Protein AF-A0A1B3WSW3-F1 (afdb_monomer_lite)

Radius of gyration: 27.64 Å; chains: 1; bounding box: 78×80×72 Å

Structure (mmCIF, N/CA/C/O backbone):
data_AF-A0A1B3WSW3-F1
#
_entry.id   AF-A0A1B3WSW3-F1
#
loop_
_atom_site.group_PDB
_atom_site.id
_atom_site.type_symbol
_atom_site.label_atom_id
_atom_site.label_alt_id
_atom_site.label_comp_id
_atom_site.label_asym_id
_atom_site.label_entity_id
_atom_site.label_seq_id
_atom_site.pdbx_PDB_ins_code
_atom_site.Cartn_x
_atom_site.Cartn_y
_atom_site.Cartn_z
_atom_site.occupancy
_atom_site.B_iso_or_equiv
_atom_site.auth_seq_id
_atom_site.auth_comp_id
_atom_site.auth_asym_id
_atom_site.auth_atom_id
_atom_site.pdbx_PDB_model_num
ATOM 1 N N . MET A 1 1 ? -50.312 5.378 -23.381 1.00 35.12 1 MET A N 1
ATOM 2 C CA . MET A 1 1 ? -50.375 4.690 -24.696 1.00 35.12 1 MET A CA 1
ATOM 3 C C . MET A 1 1 ? -49.020 4.931 -25.353 1.00 35.12 1 MET A C 1
ATOM 5 O O . MET A 1 1 ? -48.664 6.087 -25.451 1.00 35.12 1 MET A O 1
ATOM 9 N N . ASN A 1 2 ? -48.136 3.993 -25.688 1.00 34.94 2 ASN A N 1
ATOM 10 C CA . ASN A 1 2 ? -48.213 2.561 -25.949 1.00 34.94 2 ASN A CA 1
ATOM 11 C C . ASN A 1 2 ? -47.003 1.848 -25.320 1.00 34.94 2 ASN A C 1
ATOM 13 O O . ASN A 1 2 ? -45.869 2.291 -25.471 1.00 34.94 2 ASN A O 1
ATOM 17 N N . LYS A 1 3 ? -47.275 0.720 -24.655 1.00 32.81 3 LYS A N 1
ATOM 18 C CA . LYS A 1 3 ? -46.302 -0.295 -24.232 1.00 32.81 3 LYS A CA 1
ATOM 19 C C . LYS A 1 3 ? -45.750 -1.012 -25.469 1.00 32.81 3 LYS A C 1
ATOM 21 O O . LYS A 1 3 ? -46.543 -1.450 -26.300 1.00 32.81 3 LYS A O 1
ATOM 26 N N . LYS A 1 4 ? -44.436 -1.235 -25.537 1.00 41.03 4 LYS A N 1
ATOM 27 C CA . LYS A 1 4 ? -43.848 -2.296 -26.369 1.00 41.03 4 LYS A CA 1
ATOM 28 C C . LYS A 1 4 ? -43.248 -3.368 -25.460 1.00 41.03 4 LYS A C 1
ATOM 30 O O . LYS A 1 4 ? -42.347 -3.091 -24.677 1.00 41.03 4 LYS A O 1
ATOM 35 N N . ARG A 1 5 ? -43.844 -4.562 -25.552 1.00 32.56 5 ARG A N 1
ATOM 36 C CA . ARG A 1 5 ? -43.349 -5.848 -25.045 1.00 32.56 5 ARG A CA 1
ATOM 37 C C . ARG A 1 5 ? -42.038 -6.195 -25.748 1.00 32.56 5 ARG A C 1
ATOM 39 O O . ARG A 1 5 ? -41.940 -5.996 -26.956 1.00 32.56 5 ARG A O 1
ATOM 46 N N . ILE A 1 6 ? -41.101 -6.765 -25.000 1.00 35.66 6 ILE A N 1
ATOM 47 C CA . ILE A 1 6 ? -40.030 -7.603 -25.537 1.00 35.66 6 ILE A CA 1
ATOM 48 C C . ILE A 1 6 ? -40.290 -9.006 -25.003 1.00 35.66 6 ILE A C 1
ATOM 50 O O . ILE A 1 6 ? -40.537 -9.189 -23.809 1.00 35.66 6 ILE A O 1
ATOM 54 N N . ASP A 1 7 ? -40.335 -9.946 -25.938 1.00 33.56 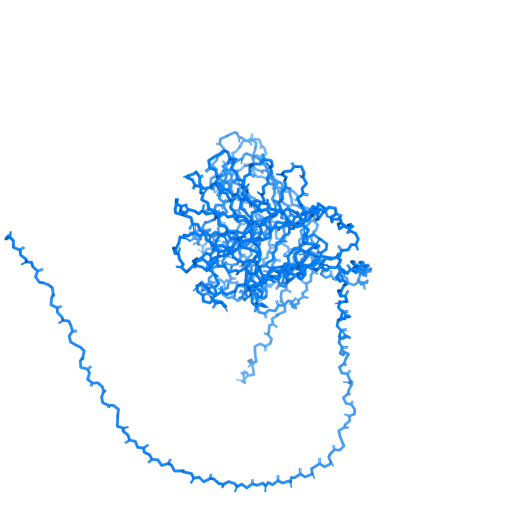7 ASP A N 1
ATOM 55 C CA . ASP A 1 7 ? -40.728 -11.325 -25.733 1.00 33.56 7 ASP A CA 1
ATOM 56 C C . ASP A 1 7 ? -39.605 -12.169 -25.123 1.00 33.56 7 ASP A C 1
ATOM 58 O O . ASP A 1 7 ? -38.412 -11.991 -25.364 1.00 33.56 7 ASP A O 1
ATOM 62 N N . SER A 1 8 ? -40.073 -13.115 -24.324 1.00 30.27 8 SER A N 1
ATOM 63 C CA . SER A 1 8 ? -39.397 -14.232 -23.686 1.00 30.27 8 SER A CA 1
ATOM 64 C C . SER A 1 8 ? -38.712 -15.174 -24.682 1.00 30.27 8 SER A C 1
ATOM 66 O O . SER A 1 8 ? -39.370 -15.721 -25.568 1.00 30.27 8 SER A O 1
ATOM 68 N N . PHE A 1 9 ? -37.427 -15.457 -24.459 1.00 33.25 9 PHE A N 1
ATOM 69 C CA . PHE A 1 9 ? -36.735 -16.609 -25.037 1.00 33.25 9 PHE A CA 1
ATOM 70 C C . PHE A 1 9 ? -36.947 -17.843 -24.154 1.00 33.25 9 PHE A C 1
ATOM 72 O O . PHE A 1 9 ? -36.561 -17.866 -22.986 1.00 33.25 9 PHE A O 1
ATOM 79 N N . GLY A 1 10 ? -37.583 -18.865 -24.725 1.00 28.14 10 GLY A N 1
ATOM 80 C CA . GLY A 1 10 ? -37.726 -20.183 -24.122 1.00 28.14 10 GLY A CA 1
ATOM 81 C C . GLY A 1 10 ? -36.483 -21.037 -24.361 1.00 28.14 10 GLY A C 1
ATOM 82 O O . GLY A 1 10 ? -36.077 -21.235 -25.503 1.00 28.14 10 GLY A O 1
ATOM 83 N N . PHE A 1 11 ? -35.920 -21.585 -23.285 1.00 30.69 11 PHE A N 1
ATOM 84 C CA . PHE A 1 11 ? -34.967 -22.687 -23.348 1.00 30.69 11 PHE A CA 1
ATOM 85 C C . PHE A 1 11 ? -35.687 -23.998 -23.012 1.00 30.69 11 PHE A C 1
ATOM 87 O O . PHE A 1 11 ? -36.081 -24.255 -21.876 1.00 30.69 11 PHE A O 1
ATOM 94 N N . SER A 1 12 ? -35.850 -24.832 -24.038 1.00 33.81 12 SER A N 1
ATOM 95 C CA . SER A 1 12 ? -35.965 -26.289 -23.936 1.00 33.81 12 SER A CA 1
ATOM 96 C C . SER A 1 12 ? -34.756 -26.823 -23.152 1.00 33.81 12 SER A C 1
ATOM 98 O O . SER A 1 12 ? -33.626 -26.469 -23.460 1.00 33.81 12 SER A O 1
ATOM 100 N N . GLY A 1 13 ? -34.898 -27.624 -22.100 1.00 28.50 13 GLY A N 1
ATOM 101 C CA . GLY A 1 13 ? -35.490 -28.956 -22.153 1.00 28.50 13 GLY A CA 1
ATOM 102 C C . GLY A 1 13 ? -34.393 -30.028 -22.208 1.00 28.50 13 GLY A C 1
ATOM 103 O O . GLY A 1 13 ? -34.372 -30.817 -23.145 1.00 28.50 13 GLY A O 1
ATOM 104 N N . PHE A 1 14 ? -33.488 -30.068 -21.222 1.00 32.38 14 PHE A N 1
ATOM 105 C CA . PHE A 1 14 ? -32.538 -31.174 -21.049 1.00 32.38 14 PHE A CA 1
ATOM 106 C C . PHE A 1 14 ? -33.023 -32.107 -19.934 1.00 32.38 14 PHE A C 1
ATOM 108 O O . PHE A 1 14 ? -33.036 -31.762 -18.756 1.00 32.38 14 PHE A O 1
ATOM 115 N N . ARG A 1 15 ? -33.460 -33.306 -20.334 1.00 31.72 15 ARG A N 1
ATOM 116 C CA . ARG A 1 15 ? -33.761 -34.436 -19.448 1.00 31.72 15 ARG A CA 1
ATOM 117 C C . ARG A 1 15 ? -32.477 -35.238 -19.233 1.00 31.72 15 ARG A C 1
ATOM 119 O O . ARG A 1 15 ? -32.046 -35.914 -20.162 1.00 31.72 15 ARG A O 1
ATOM 126 N N . PHE A 1 16 ? -31.923 -35.244 -18.022 1.00 31.33 16 PHE A N 1
ATOM 127 C CA . PHE A 1 16 ? -30.967 -36.277 -17.614 1.00 31.33 16 PHE A CA 1
ATOM 128 C C . PHE A 1 16 ? -31.708 -37.417 -16.911 1.00 31.33 16 PHE A C 1
ATOM 130 O O . PHE A 1 16 ? -32.443 -37.217 -15.943 1.00 31.33 16 PHE A O 1
ATOM 137 N N . ARG A 1 17 ? -31.568 -38.620 -17.476 1.00 37.75 17 ARG A N 1
ATOM 138 C CA . ARG A 1 17 ? -32.105 -39.872 -16.940 1.00 37.75 17 ARG A CA 1
ATOM 139 C C . ARG A 1 17 ? -31.268 -40.331 -15.746 1.00 37.75 17 ARG A C 1
ATOM 141 O O . ARG A 1 17 ? -30.045 -40.326 -15.806 1.00 37.75 17 ARG A O 1
ATOM 148 N N . ARG A 1 18 ? -31.972 -40.795 -14.711 1.00 35.09 18 ARG A N 1
ATOM 149 C CA . ARG A 1 18 ? -31.457 -41.628 -13.619 1.00 35.09 18 ARG A CA 1
ATOM 150 C C . ARG A 1 18 ? -30.912 -42.954 -14.159 1.00 35.09 18 ARG A C 1
ATOM 152 O O . ARG A 1 18 ? -31.576 -43.582 -14.983 1.00 35.09 18 ARG A O 1
ATOM 159 N N . ALA A 1 19 ? -29.787 -43.403 -13.613 1.00 35.03 19 ALA A N 1
ATOM 160 C CA . ALA A 1 19 ? -29.429 -44.813 -13.510 1.00 35.03 19 ALA A CA 1
ATOM 161 C C . ALA A 1 19 ? -28.594 -45.009 -12.231 1.00 35.03 19 ALA A C 1
ATOM 163 O O . ALA A 1 19 ? -27.489 -44.490 -12.115 1.00 35.03 19 ALA A O 1
ATOM 164 N N . GLU A 1 20 ? -29.190 -45.698 -11.261 1.00 41.31 20 GLU A N 1
ATOM 165 C CA . GLU A 1 20 ? -28.562 -46.284 -10.071 1.00 41.31 20 GLU A CA 1
ATOM 166 C C . GLU A 1 20 ? -27.790 -47.545 -10.475 1.00 41.31 20 GLU A C 1
ATOM 168 O O . GLU A 1 20 ? -28.329 -48.253 -11.309 1.00 41.31 20 GLU A O 1
ATOM 173 N N . TRP A 1 21 ? -26.625 -47.839 -9.875 1.00 35.22 21 TRP A N 1
ATOM 174 C CA . TRP A 1 21 ? -26.051 -49.173 -9.542 1.00 35.22 21 TRP A CA 1
ATOM 175 C C . TRP A 1 21 ? -24.800 -48.886 -8.672 1.00 35.22 21 TRP A C 1
ATOM 177 O O . TRP A 1 21 ? -23.902 -48.186 -9.121 1.00 35.22 21 TRP A O 1
ATOM 187 N N . ALA A 1 22 ? -24.807 -49.098 -7.352 1.00 32.81 22 ALA A N 1
ATOM 188 C CA . ALA A 1 22 ? -24.634 -50.346 -6.590 1.00 32.81 22 ALA A CA 1
ATOM 189 C C . ALA A 1 22 ? -23.184 -50.576 -6.087 1.00 32.81 22 ALA A C 1
ATOM 191 O O . ALA A 1 22 ? -22.228 -50.625 -6.853 1.00 32.81 22 ALA A O 1
ATOM 192 N N . LEU A 1 23 ? -23.094 -50.725 -4.759 1.00 35.19 23 LEU A N 1
ATOM 193 C CA . LEU A 1 23 ? -21.975 -51.147 -3.903 1.00 35.19 23 LEU A CA 1
ATOM 194 C C . LEU A 1 23 ? -21.238 -52.425 -4.359 1.00 35.19 23 LEU A C 1
ATOM 196 O O . LEU A 1 23 ? -21.914 -53.409 -4.639 1.00 35.19 23 LEU A O 1
ATOM 200 N N . VAL A 1 24 ? -19.903 -52.462 -4.183 1.00 31.27 24 VAL A N 1
ATOM 201 C CA . VAL A 1 24 ? -19.082 -53.627 -3.738 1.00 31.27 24 VAL A CA 1
ATOM 202 C C . VAL A 1 24 ? -17.802 -53.060 -3.066 1.00 31.27 24 VAL A C 1
ATOM 204 O O . VAL A 1 24 ? -17.045 -52.358 -3.721 1.00 31.27 24 VAL A O 1
ATOM 207 N N . LEU A 1 25 ? -17.647 -53.019 -1.736 1.00 31.53 25 LEU A N 1
ATOM 208 C CA . LEU A 1 25 ? -17.104 -54.029 -0.798 1.00 31.53 25 LEU A CA 1
ATOM 209 C C . LEU A 1 25 ? -15.681 -54.580 -1.088 1.00 31.53 25 LEU A C 1
ATOM 211 O O . LEU A 1 25 ? -15.501 -55.463 -1.911 1.00 31.53 25 LEU A O 1
ATOM 215 N N . ALA A 1 26 ? -14.726 -54.067 -0.297 1.00 32.53 26 ALA A N 1
ATOM 216 C CA . ALA A 1 26 ? -13.569 -54.706 0.354 1.00 32.53 26 ALA A CA 1
ATOM 217 C C . ALA A 1 26 ? -12.646 -55.683 -0.407 1.00 32.53 26 ALA A C 1
ATOM 219 O O . ALA A 1 26 ? -13.056 -56.772 -0.790 1.00 32.53 26 ALA A O 1
ATOM 220 N N . ALA A 1 27 ? -11.336 -55.402 -0.357 1.00 31.52 27 ALA A N 1
ATOM 221 C CA . ALA A 1 27 ? -10.328 -56.396 0.026 1.00 31.52 27 ALA A CA 1
ATOM 222 C C . ALA A 1 27 ? -9.019 -55.710 0.449 1.00 31.52 27 ALA A C 1
ATOM 224 O O . ALA A 1 27 ? -8.383 -55.003 -0.329 1.00 31.52 27 ALA A O 1
ATOM 225 N N . ALA A 1 28 ? -8.628 -55.950 1.698 1.00 33.81 28 ALA A N 1
ATOM 226 C CA . ALA A 1 28 ? -7.301 -55.679 2.216 1.00 33.81 28 ALA A CA 1
ATOM 227 C C . ALA A 1 28 ? -6.291 -56.654 1.597 1.00 33.81 28 ALA A C 1
ATOM 229 O O . ALA A 1 28 ? -6.525 -57.862 1.598 1.00 33.81 28 ALA A O 1
ATOM 230 N N . VAL A 1 29 ? -5.144 -56.146 1.149 1.00 34.25 29 VAL A N 1
ATOM 231 C CA . VAL A 1 29 ? -3.933 -56.951 0.972 1.00 34.25 29 VAL A CA 1
ATOM 232 C C . VAL A 1 29 ? -2.773 -56.183 1.595 1.00 34.25 29 VAL A C 1
ATOM 234 O O . VAL A 1 29 ? -2.286 -55.193 1.058 1.00 34.25 29 VAL A O 1
ATOM 237 N N . LEU A 1 30 ? -2.362 -56.662 2.768 1.00 34.16 30 LEU A N 1
ATOM 238 C CA . LEU A 1 30 ? -1.069 -56.387 3.379 1.00 34.16 30 LEU A CA 1
ATOM 239 C C . LEU A 1 30 ? 0.017 -57.013 2.497 1.00 34.16 30 LEU A C 1
ATOM 241 O O . LEU A 1 30 ? 0.128 -58.235 2.438 1.00 34.16 30 LEU A O 1
ATOM 245 N N . PHE A 1 31 ? 0.827 -56.182 1.844 1.00 36.88 31 PHE A N 1
ATOM 246 C CA . PHE A 1 31 ? 2.122 -56.595 1.309 1.00 36.88 31 PHE A CA 1
ATOM 247 C C . PHE A 1 31 ? 3.221 -55.857 2.075 1.00 36.88 31 PHE A C 1
ATOM 249 O O . PHE A 1 31 ? 3.521 -54.693 1.827 1.00 36.88 31 PHE A O 1
ATOM 256 N N . THR A 1 32 ? 3.809 -56.549 3.047 1.00 36.38 32 THR A N 1
ATOM 257 C CA . THR A 1 32 ? 5.076 -56.171 3.672 1.00 36.38 32 THR A CA 1
ATOM 258 C C . THR A 1 32 ? 6.209 -56.427 2.679 1.00 36.38 32 THR A C 1
ATOM 260 O O . THR A 1 32 ? 6.707 -57.547 2.584 1.00 36.38 32 THR A O 1
ATOM 263 N N . CYS A 1 33 ? 6.623 -55.395 1.943 1.00 34.28 33 CYS A N 1
ATOM 264 C CA . CYS A 1 33 ? 7.906 -55.381 1.242 1.00 34.28 33 CYS A CA 1
ATOM 265 C C . CYS A 1 33 ? 8.936 -54.668 2.121 1.00 34.28 33 CYS A C 1
ATOM 267 O O . CYS A 1 33 ? 9.041 -53.445 2.115 1.00 34.28 33 CYS A O 1
ATOM 269 N N . ALA A 1 34 ? 9.704 -55.450 2.879 1.00 41.94 34 ALA A N 1
ATOM 270 C CA . ALA A 1 34 ? 10.951 -54.997 3.478 1.00 41.94 34 ALA A CA 1
ATOM 271 C C . ALA A 1 34 ? 12.024 -54.946 2.377 1.00 41.94 34 ALA A C 1
ATOM 273 O O . ALA A 1 34 ? 12.757 -55.909 2.164 1.00 41.94 34 ALA A O 1
ATOM 274 N N . ALA A 1 35 ? 12.069 -53.836 1.641 1.00 43.38 35 ALA A N 1
ATOM 275 C CA . ALA A 1 35 ? 13.182 -53.498 0.766 1.00 43.38 35 ALA A CA 1
ATOM 276 C C . ALA A 1 35 ? 14.059 -52.472 1.491 1.00 43.38 35 ALA A C 1
ATOM 278 O O . ALA A 1 35 ? 13.605 -51.383 1.837 1.00 43.38 35 ALA A O 1
ATOM 279 N N . ALA A 1 36 ? 15.306 -52.855 1.759 1.00 43.81 36 ALA A N 1
ATOM 280 C CA . ALA A 1 36 ? 16.341 -51.969 2.261 1.00 43.81 36 ALA A CA 1
ATOM 281 C C . ALA A 1 36 ? 16.632 -50.899 1.198 1.00 43.81 36 ALA A C 1
ATOM 283 O O . ALA A 1 36 ? 17.304 -51.174 0.203 1.00 43.81 36 ALA A O 1
ATOM 284 N N . PHE A 1 37 ? 16.097 -49.695 1.392 1.00 40.31 37 PHE A N 1
ATOM 285 C CA . PHE A 1 37 ? 16.503 -48.530 0.619 1.00 40.31 37 PHE A CA 1
ATOM 286 C C . PHE A 1 37 ? 17.851 -48.020 1.150 1.00 40.31 37 PHE A C 1
ATOM 288 O O . PHE A 1 37 ? 18.055 -47.999 2.369 1.00 40.31 37 PHE A O 1
ATOM 295 N N . PRO A 1 38 ? 18.787 -47.625 0.268 1.00 42.66 38 PRO A N 1
ATOM 296 C CA . PRO A 1 38 ? 19.959 -46.870 0.684 1.00 42.66 38 PRO A CA 1
ATOM 297 C C . PRO A 1 38 ? 19.476 -45.581 1.351 1.00 42.66 38 PRO A C 1
ATOM 299 O O . PRO A 1 38 ? 18.473 -45.014 0.924 1.00 42.66 38 PRO A O 1
ATOM 302 N N . ALA A 1 39 ? 20.166 -45.159 2.410 1.00 37.25 39 ALA A N 1
ATOM 303 C CA . ALA A 1 39 ? 19.883 -43.923 3.122 1.00 37.25 39 ALA A CA 1
ATOM 304 C C . ALA A 1 39 ? 19.735 -42.771 2.116 1.00 37.25 39 ALA A C 1
ATOM 306 O O . ALA A 1 39 ? 20.726 -42.292 1.564 1.00 37.25 39 ALA A O 1
ATOM 307 N N . CYS A 1 40 ? 18.490 -42.359 1.857 1.00 34.03 40 CYS A N 1
ATOM 308 C CA . CYS A 1 40 ? 18.217 -41.036 1.334 1.00 34.03 40 CYS A CA 1
ATOM 309 C C . CYS A 1 40 ? 18.900 -40.079 2.302 1.00 34.03 40 CYS A C 1
ATOM 311 O O . CYS A 1 40 ? 18.643 -40.133 3.509 1.00 34.03 40 CYS A O 1
ATOM 313 N N . ALA A 1 41 ? 19.821 -39.278 1.768 1.00 41.84 41 ALA A N 1
ATOM 314 C CA . ALA A 1 41 ? 20.263 -38.067 2.423 1.00 41.84 41 ALA A CA 1
ATOM 315 C C . ALA A 1 41 ? 19.001 -37.386 2.950 1.00 41.84 41 ALA A C 1
ATOM 317 O O . ALA A 1 41 ? 18.060 -37.168 2.185 1.00 41.84 41 ALA A O 1
ATOM 318 N N . ALA A 1 42 ? 18.942 -37.209 4.269 1.00 37.09 42 ALA A N 1
ATOM 319 C CA . ALA A 1 42 ? 17.902 -36.411 4.871 1.00 37.09 42 ALA A CA 1
ATOM 320 C C . ALA A 1 42 ? 17.910 -35.083 4.120 1.00 37.09 42 ALA A C 1
ATOM 322 O O . ALA A 1 42 ? 18.969 -34.463 4.005 1.00 37.09 42 ALA A O 1
ATOM 323 N N . ASP A 1 43 ? 16.754 -34.720 3.563 1.00 31.52 43 ASP A N 1
ATOM 324 C CA . ASP A 1 43 ? 16.446 -33.332 3.267 1.00 31.52 43 ASP A CA 1
ATOM 325 C C . ASP A 1 43 ? 17.001 -32.509 4.426 1.00 31.52 43 ASP A C 1
ATOM 327 O O . ASP A 1 43 ? 16.660 -32.770 5.589 1.00 31.52 43 ASP A O 1
ATOM 331 N N . ASP A 1 44 ? 17.877 -31.555 4.116 1.00 31.97 44 ASP A N 1
ATOM 332 C CA . ASP A 1 44 ? 18.158 -30.428 4.991 1.00 31.97 44 ASP A CA 1
ATOM 333 C C . ASP A 1 44 ? 16.837 -29.664 5.120 1.00 31.97 44 ASP A C 1
ATOM 335 O O . ASP A 1 44 ? 16.575 -28.673 4.440 1.00 31.97 44 ASP A O 1
ATOM 339 N N . ALA A 1 45 ? 15.941 -30.214 5.940 1.00 32.28 45 ALA A N 1
ATOM 340 C CA . ALA A 1 45 ? 14.707 -29.593 6.331 1.00 32.28 45 ALA A CA 1
ATOM 341 C C . ALA A 1 45 ? 15.116 -28.265 6.945 1.00 32.28 45 ALA A C 1
ATOM 343 O O . ALA A 1 45 ? 15.760 -28.229 7.998 1.00 32.28 45 ALA A O 1
ATOM 344 N N . VAL A 1 46 ? 14.772 -27.187 6.241 1.00 33.81 46 VAL A N 1
ATOM 345 C CA . VAL A 1 46 ? 14.797 -25.831 6.769 1.00 33.81 46 VAL A CA 1
ATOM 346 C C . VAL A 1 46 ? 14.238 -25.926 8.189 1.00 33.81 46 VAL A C 1
ATOM 348 O O . VAL A 1 46 ? 13.112 -26.416 8.347 1.00 33.81 46 VAL A O 1
ATOM 351 N N . PRO A 1 47 ? 15.024 -25.582 9.227 1.00 31.09 47 PRO A N 1
ATOM 352 C CA . PRO A 1 47 ? 14.550 -25.689 10.595 1.00 31.09 47 PRO A CA 1
ATOM 353 C C . PRO A 1 47 ? 13.216 -24.942 10.686 1.00 31.09 47 PRO A C 1
ATOM 355 O O . PRO A 1 47 ? 13.092 -23.872 10.079 1.00 31.09 47 PRO A O 1
ATOM 358 N N . PRO A 1 48 ? 12.198 -25.507 11.363 1.00 38.28 48 PRO A N 1
ATOM 359 C CA . PRO A 1 48 ? 10.920 -24.831 11.513 1.00 38.28 48 PRO A CA 1
ATOM 360 C C . PRO A 1 48 ? 11.209 -23.435 12.052 1.00 38.28 48 PRO A C 1
ATOM 362 O O . PRO A 1 48 ? 11.904 -23.307 13.058 1.00 38.28 48 PRO A O 1
ATOM 365 N N . ALA A 1 49 ? 10.758 -22.411 11.321 1.00 47.00 49 ALA A N 1
ATOM 366 C CA . ALA A 1 49 ? 10.958 -21.021 11.696 1.00 47.00 49 ALA A CA 1
ATOM 367 C C . ALA A 1 49 ? 10.602 -20.866 13.178 1.00 47.00 49 ALA A C 1
ATOM 369 O O . ALA A 1 49 ? 9.488 -21.230 13.560 1.00 47.00 49 ALA A O 1
ATOM 370 N N . ASP A 1 50 ? 11.562 -20.401 13.985 1.00 53.00 50 ASP A N 1
ATOM 371 C CA . ASP A 1 50 ? 11.403 -20.231 15.428 1.00 53.00 50 ASP A CA 1
ATOM 372 C C . ASP A 1 50 ? 10.032 -19.610 15.724 1.00 53.00 50 ASP A C 1
ATOM 374 O O . ASP A 1 50 ? 9.701 -18.514 15.252 1.00 53.00 50 ASP A O 1
ATOM 378 N N . GLU A 1 51 ? 9.197 -20.352 16.451 1.00 72.75 51 GLU A N 1
ATOM 379 C CA . GLU A 1 51 ? 7.837 -19.937 16.762 1.00 72.75 51 GLU A CA 1
ATOM 380 C C . GLU A 1 51 ? 7.897 -18.603 17.515 1.00 72.75 51 GLU A C 1
ATOM 382 O O . GLU A 1 51 ? 8.481 -18.496 18.594 1.00 72.75 51 GLU A O 1
ATOM 387 N N . THR A 1 52 ? 7.344 -17.544 16.917 1.00 85.38 52 THR A N 1
ATOM 388 C CA . THR A 1 52 ? 7.378 -16.209 17.523 1.00 85.38 52 THR A CA 1
ATOM 389 C C . THR A 1 52 ? 6.530 -16.210 18.794 1.00 85.38 52 THR A C 1
ATOM 391 O O . THR A 1 52 ? 5.305 -16.325 18.730 1.00 85.38 52 THR A O 1
ATOM 394 N N . ILE A 1 53 ? 7.178 -16.055 19.949 1.00 89.81 53 ILE A N 1
ATOM 395 C CA . ILE A 1 53 ? 6.506 -16.013 21.250 1.00 89.81 53 ILE A CA 1
ATOM 396 C C . ILE A 1 53 ? 5.956 -14.605 21.490 1.00 89.81 53 ILE A C 1
ATOM 398 O O . ILE A 1 53 ? 6.706 -13.648 21.672 1.00 89.81 53 ILE A O 1
ATOM 402 N N . TRP A 1 54 ? 4.632 -14.486 21.535 1.00 93.56 54 TRP A N 1
ATOM 403 C CA . TRP A 1 54 ? 3.940 -13.230 21.812 1.00 93.56 54 TRP A CA 1
ATOM 404 C C . TRP A 1 54 ? 3.630 -13.085 23.303 1.00 93.56 54 TRP A C 1
ATOM 406 O O . TRP A 1 54 ? 2.975 -13.945 23.888 1.00 93.56 54 TRP A O 1
ATOM 416 N N . VAL A 1 55 ? 4.054 -11.973 23.902 1.00 93.94 55 VAL A N 1
ATOM 417 C CA . VAL A 1 55 ? 3.771 -11.622 25.298 1.00 93.94 55 VAL A CA 1
ATOM 418 C C . VAL A 1 55 ? 2.689 -10.540 25.335 1.00 93.94 55 VAL A C 1
ATOM 420 O O . VAL A 1 55 ? 2.918 -9.460 24.783 1.00 93.94 55 VAL A O 1
ATOM 423 N N . PRO A 1 56 ? 1.521 -10.777 25.960 1.00 93.06 56 PRO A N 1
ATOM 424 C CA . PRO A 1 56 ? 0.491 -9.752 26.092 1.00 93.06 56 PRO A CA 1
ATOM 425 C C . PRO A 1 56 ? 0.986 -8.612 26.994 1.00 93.06 56 PRO A C 1
ATOM 427 O O . PRO A 1 56 ? 1.462 -8.842 28.104 1.00 93.06 56 PRO A O 1
ATOM 430 N N . VAL A 1 57 ? 0.878 -7.376 26.507 1.00 92.12 57 VAL A N 1
ATOM 431 C CA . VAL A 1 57 ? 1.163 -6.133 27.256 1.00 92.12 57 VAL A CA 1
ATOM 432 C C . VAL A 1 57 ? -0.108 -5.360 27.589 1.00 92.12 57 VAL A C 1
ATOM 434 O O . VAL A 1 57 ? -0.103 -4.493 28.458 1.00 92.12 57 VAL A O 1
ATOM 437 N N . PHE A 1 58 ? -1.197 -5.686 26.899 1.00 90.44 58 PHE A N 1
ATOM 438 C CA . PHE A 1 58 ? -2.537 -5.218 27.186 1.00 90.44 58 PHE A CA 1
ATOM 439 C C . PHE A 1 58 ? -3.516 -6.321 26.803 1.00 90.44 58 PHE A C 1
ATOM 441 O O . PHE A 1 58 ? -3.451 -6.862 25.699 1.00 90.44 58 PHE A O 1
ATOM 448 N N . GLU A 1 59 ? -4.433 -6.636 27.700 1.00 85.31 59 GLU A N 1
ATOM 449 C CA . GLU A 1 59 ? -5.571 -7.493 27.414 1.00 85.31 59 GLU A CA 1
ATOM 450 C C . GLU A 1 59 ? -6.738 -6.952 28.224 1.00 85.31 59 GLU A C 1
ATOM 452 O O . GLU A 1 59 ? -6.688 -6.933 29.453 1.00 85.31 59 GLU A O 1
ATOM 457 N N . ASP A 1 60 ? -7.754 -6.449 27.532 1.00 77.88 60 ASP A N 1
ATOM 458 C CA . ASP A 1 60 ? -8.969 -6.005 28.197 1.00 77.88 60 ASP A CA 1
ATOM 459 C C . ASP A 1 60 ? -9.965 -7.158 28.214 1.00 77.88 60 ASP A C 1
ATOM 461 O O . ASP A 1 60 ? -10.555 -7.517 27.186 1.00 77.88 60 ASP A O 1
ATOM 465 N N . SER A 1 61 ? -10.163 -7.750 29.392 1.00 61.38 61 SER A N 1
ATOM 466 C CA . SER A 1 61 ? -11.359 -8.538 29.628 1.00 61.38 61 SER A CA 1
ATOM 467 C C . SER A 1 61 ? -12.499 -7.550 29.853 1.00 61.38 61 SER A C 1
ATOM 469 O O . SER A 1 61 ? -12.820 -7.203 30.988 1.00 61.38 61 SER A O 1
ATOM 471 N N . ILE A 1 62 ? -13.148 -7.136 28.765 1.00 71.56 62 ILE A N 1
ATOM 472 C CA . ILE A 1 62 ? -14.319 -6.234 28.722 1.00 71.56 62 ILE A CA 1
ATOM 473 C C . ILE A 1 62 ? -15.435 -6.640 29.726 1.00 71.56 62 ILE A C 1
ATOM 475 O O . ILE A 1 62 ? -16.345 -5.872 30.033 1.00 71.56 62 ILE A O 1
ATOM 479 N N . ALA A 1 63 ? -15.348 -7.853 30.277 1.00 61.69 63 ALA A N 1
ATOM 480 C CA . ALA A 1 63 ? -16.149 -8.404 31.359 1.00 61.69 63 ALA A CA 1
ATOM 481 C C . ALA A 1 63 ? -15.962 -7.769 32.761 1.00 61.69 63 ALA A C 1
ATOM 483 O O . ALA A 1 63 ? -16.845 -7.976 33.592 1.00 61.69 63 ALA A O 1
ATOM 484 N N . GLU A 1 64 ? -14.886 -7.025 33.056 1.00 68.88 64 GLU A N 1
ATOM 485 C CA . GLU A 1 64 ? -14.620 -6.466 34.401 1.00 68.88 64 GLU A CA 1
ATOM 486 C C . GLU A 1 64 ? -14.649 -4.919 34.422 1.00 68.88 64 GLU A C 1
ATOM 488 O O . GLU A 1 64 ? -13.630 -4.268 34.184 1.00 68.88 64 GLU A O 1
ATOM 493 N N . PRO A 1 65 ? -15.797 -4.288 34.752 1.00 67.75 65 PRO A N 1
ATOM 494 C CA . PRO A 1 65 ? -15.986 -2.838 34.620 1.00 67.75 65 PRO A CA 1
ATOM 495 C C . PRO A 1 65 ? -15.057 -1.983 35.483 1.00 67.75 65 PRO A C 1
ATOM 497 O O . PRO A 1 65 ? -14.784 -0.835 35.141 1.00 67.75 65 PRO A O 1
ATOM 500 N N . GLU A 1 66 ? -14.609 -2.509 36.626 1.00 71.06 66 GLU A N 1
ATOM 501 C CA . GLU A 1 66 ? -13.899 -1.730 37.648 1.00 71.06 66 GLU A CA 1
ATOM 502 C C . GLU A 1 66 ? -12.488 -1.305 37.211 1.00 71.06 66 GLU A C 1
ATOM 504 O O . GLU A 1 66 ? -11.955 -0.340 37.753 1.00 71.06 66 GLU A O 1
ATOM 509 N N . ASN A 1 67 ? -11.918 -1.970 36.198 1.00 74.19 67 ASN A N 1
ATOM 510 C CA . ASN A 1 67 ? -10.571 -1.708 35.680 1.00 74.19 67 ASN A CA 1
ATOM 511 C C . ASN A 1 67 ? -10.550 -1.407 34.172 1.00 74.19 67 ASN A C 1
ATOM 513 O O . ASN A 1 67 ? -9.488 -1.451 33.550 1.00 74.19 67 ASN A O 1
ATOM 517 N N . PHE A 1 68 ? -11.706 -1.101 33.577 1.00 84.06 68 PHE A N 1
ATOM 518 C CA . PHE A 1 68 ? -11.805 -0.839 32.146 1.00 84.06 68 PHE A CA 1
ATOM 519 C C . PHE A 1 68 ? -11.043 0.442 31.771 1.00 84.06 68 PHE A C 1
ATOM 521 O O . PHE A 1 68 ? -11.334 1.529 32.275 1.00 84.06 68 PHE A O 1
ATOM 528 N N . ALA A 1 69 ? -10.040 0.319 30.899 1.00 86.38 69 ALA A N 1
ATOM 529 C CA . ALA A 1 69 ? -9.069 1.388 30.657 1.00 86.38 69 ALA A CA 1
ATOM 530 C C . ALA A 1 69 ? -9.560 2.470 29.678 1.00 86.38 69 ALA A C 1
ATOM 532 O O . ALA A 1 69 ? -8.947 3.537 29.581 1.00 86.38 69 ALA A O 1
ATOM 533 N N . LEU A 1 70 ? -10.630 2.200 28.924 1.00 91.56 70 LEU A N 1
ATOM 534 C CA . LEU A 1 70 ? -11.129 3.094 27.879 1.00 91.56 70 LEU A CA 1
ATOM 535 C C . LEU A 1 70 ? -12.309 3.962 28.374 1.00 91.56 70 LEU A C 1
ATOM 537 O O . LEU A 1 70 ? -12.994 3.602 29.331 1.00 91.56 70 LEU A O 1
ATOM 541 N N . PRO A 1 71 ? -12.576 5.121 27.739 1.00 93.06 71 PRO A N 1
ATOM 542 C CA . PRO A 1 71 ? -13.595 6.062 28.207 1.00 93.06 71 PRO A CA 1
ATOM 543 C C . PRO A 1 71 ? -15.021 5.489 28.207 1.00 93.06 71 PRO A C 1
ATOM 545 O O . PRO A 1 71 ? -15.492 4.968 27.199 1.00 93.06 71 PRO A O 1
ATOM 548 N N . LEU A 1 72 ? -15.757 5.689 29.300 1.00 94.25 72 LEU A N 1
ATOM 549 C CA . LEU A 1 72 ? -17.184 5.363 29.409 1.00 94.25 72 LEU A CA 1
ATOM 550 C C . LEU A 1 72 ? -18.042 6.629 29.504 1.00 94.25 72 LEU A C 1
ATOM 552 O O . LEU A 1 72 ? -17.558 7.701 29.872 1.00 94.25 72 LEU A O 1
ATOM 556 N N . GLY A 1 73 ? -19.331 6.480 29.211 1.00 95.75 73 GLY A N 1
ATOM 557 C CA . GLY A 1 73 ? -20.332 7.535 29.305 1.00 95.75 73 GLY A CA 1
ATOM 558 C C . GLY A 1 73 ? -20.625 8.231 27.981 1.00 95.75 73 GLY A C 1
ATOM 559 O O . GLY A 1 73 ? -20.162 7.831 26.907 1.00 95.75 73 GLY A O 1
ATOM 560 N N . ASP A 1 74 ? -21.437 9.278 28.084 1.00 96.38 74 ASP A N 1
ATOM 561 C CA . ASP A 1 74 ? -21.888 10.065 26.946 1.00 96.38 74 ASP A CA 1
ATOM 562 C C . ASP A 1 74 ? -20.951 11.246 26.700 1.00 96.38 74 ASP A C 1
ATOM 564 O O . ASP A 1 74 ? -20.526 11.945 27.621 1.00 96.38 74 ASP A O 1
ATOM 568 N N . MET A 1 75 ? -20.659 11.495 25.432 1.00 94.56 75 MET A N 1
ATOM 569 C CA . MET A 1 75 ? -19.869 12.626 24.978 1.00 94.56 75 MET A CA 1
ATOM 570 C C . MET A 1 75 ? -20.556 13.262 23.774 1.00 94.56 75 MET A C 1
ATOM 572 O O . MET A 1 75 ? -21.023 12.581 22.859 1.00 94.56 75 MET A O 1
ATOM 576 N N . GLN A 1 76 ? -20.597 14.590 23.773 1.00 92.06 76 GLN A N 1
ATOM 577 C CA . GLN A 1 76 ? -21.109 15.379 22.665 1.00 92.06 76 GLN A CA 1
ATOM 578 C C . GLN A 1 76 ? -20.049 16.401 22.268 1.00 92.06 76 GLN A C 1
ATOM 580 O O . GLN A 1 76 ? -19.727 17.301 23.041 1.00 92.06 76 GLN A O 1
ATOM 585 N N . GLU A 1 77 ? -19.504 16.268 21.062 1.00 86.69 77 GLU A N 1
ATOM 586 C CA . GLU A 1 77 ? -18.487 17.180 20.547 1.00 86.69 77 GLU A CA 1
ATOM 587 C C . GLU A 1 77 ? -18.720 17.453 19.063 1.00 86.69 77 GLU A C 1
ATOM 589 O O . GLU A 1 77 ? -18.860 16.535 18.260 1.00 86.69 77 GLU A O 1
ATOM 594 N N . ALA A 1 78 ? -18.764 18.738 18.699 1.00 81.19 78 ALA A N 1
ATOM 595 C CA . ALA A 1 78 ? -18.705 19.211 17.317 1.00 81.19 78 ALA A CA 1
ATOM 596 C C . ALA A 1 78 ? -19.607 18.447 16.316 1.00 81.19 78 ALA A C 1
ATOM 598 O O . ALA A 1 78 ? -19.163 18.131 15.215 1.00 81.19 78 ALA A O 1
ATOM 599 N N . GLY A 1 79 ? -20.863 18.147 16.667 1.00 85.25 79 GLY A N 1
ATOM 600 C CA . GLY A 1 79 ? -21.800 17.443 15.772 1.00 85.25 79 GLY A CA 1
ATOM 601 C C . GLY A 1 79 ? -21.686 15.912 15.780 1.00 85.25 79 GLY A C 1
ATOM 602 O O . GLY A 1 79 ? -22.276 15.251 14.925 1.00 85.25 79 GLY A O 1
ATOM 603 N N . VAL A 1 80 ? -20.947 15.348 16.739 1.00 91.94 80 VAL A N 1
ATOM 604 C CA . VAL A 1 80 ? -20.950 13.923 17.088 1.00 91.94 80 VAL A CA 1
ATOM 605 C C . VAL A 1 80 ? -21.567 13.757 18.465 1.00 91.94 80 VAL A C 1
ATOM 607 O O . VAL A 1 80 ? -21.156 14.424 19.416 1.00 91.94 80 VAL A O 1
ATOM 610 N N . THR A 1 81 ? -22.513 12.834 18.573 1.00 95.38 81 THR A N 1
ATOM 611 C CA . THR A 1 81 ? -22.944 12.279 19.855 1.00 95.38 81 THR A CA 1
ATOM 612 C C . THR A 1 81 ? -22.450 10.847 19.919 1.00 95.38 81 THR A C 1
ATOM 614 O O . THR A 1 81 ? -22.702 10.063 19.003 1.00 95.38 81 THR A O 1
ATOM 617 N N . ILE A 1 82 ? -21.740 10.507 20.989 1.00 96.81 82 ILE A N 1
ATOM 618 C CA . ILE A 1 82 ? -21.284 9.148 21.249 1.00 96.81 82 ILE A CA 1
ATOM 619 C C . ILE A 1 82 ? -21.656 8.733 22.667 1.00 96.81 82 ILE A C 1
ATOM 621 O O . ILE A 1 82 ? -21.376 9.450 23.622 1.00 96.81 82 ILE A O 1
ATOM 625 N N . SER A 1 83 ? -22.262 7.558 22.789 1.00 97.81 83 SER A N 1
ATOM 626 C CA . SER A 1 83 ? -22.478 6.879 24.063 1.00 97.81 83 SER A CA 1
ATOM 627 C C . SER A 1 83 ? -21.594 5.643 24.119 1.00 97.81 83 SER A C 1
ATOM 629 O O . SER A 1 83 ? -21.641 4.816 23.203 1.00 97.81 83 SER A O 1
ATOM 631 N N . ARG A 1 84 ? -20.765 5.534 25.160 1.00 96.81 84 ARG A N 1
ATOM 632 C CA . ARG A 1 84 ? -19.860 4.402 25.386 1.00 96.81 84 ARG A CA 1
ATOM 633 C C . ARG A 1 84 ? -20.261 3.666 26.653 1.00 96.81 84 ARG A C 1
ATOM 635 O O . ARG A 1 84 ? -20.326 4.258 27.728 1.00 96.81 84 ARG A O 1
ATOM 642 N N . SER A 1 85 ? -20.521 2.373 26.534 1.00 95.88 85 SER A N 1
ATOM 643 C CA . SER A 1 85 ? -21.013 1.553 27.642 1.00 95.88 85 SER A CA 1
ATOM 644 C C . SER A 1 85 ? -20.428 0.147 27.601 1.00 95.88 85 SER A C 1
ATOM 646 O O . SER A 1 85 ? -19.926 -0.291 26.568 1.00 95.88 85 SER A O 1
ATOM 648 N N . LEU A 1 86 ? -20.498 -0.557 28.728 1.00 94.50 86 LEU A N 1
ATOM 649 C CA . LEU A 1 86 ? -20.230 -1.990 28.799 1.00 94.50 86 LEU A CA 1
ATOM 650 C C . LEU A 1 86 ? -21.577 -2.709 28.863 1.00 94.50 86 LEU A C 1
ATOM 652 O O . LEU A 1 86 ? -22.350 -2.491 29.796 1.00 94.50 86 LEU A O 1
ATOM 656 N N . ALA A 1 87 ? -21.882 -3.526 27.860 1.00 91.62 87 ALA A N 1
ATOM 657 C CA . ALA A 1 87 ? -23.136 -4.265 27.767 1.00 91.62 87 ALA A CA 1
ATOM 658 C C . ALA A 1 87 ? -22.900 -5.612 27.083 1.00 91.62 87 ALA A C 1
ATOM 660 O O . ALA A 1 87 ? -22.199 -5.682 26.081 1.00 91.62 87 ALA A O 1
ATOM 661 N N . ASP A 1 88 ? -23.489 -6.685 27.616 1.00 89.88 88 ASP A N 1
ATOM 662 C CA . ASP A 1 88 ? -23.453 -8.025 27.007 1.00 89.88 88 ASP A CA 1
ATOM 663 C C . ASP A 1 88 ? -22.029 -8.567 26.740 1.00 89.88 88 ASP A C 1
ATOM 665 O O . ASP A 1 88 ? -21.797 -9.301 25.777 1.00 89.88 88 ASP A O 1
ATOM 669 N N . GLY A 1 89 ? -21.062 -8.187 27.586 1.00 90.50 89 GLY A N 1
ATOM 670 C CA . GLY A 1 89 ? -19.647 -8.535 27.408 1.00 90.50 89 GLY A CA 1
ATOM 671 C C . GLY A 1 89 ? -18.961 -7.790 26.257 1.00 90.50 89 GLY A C 1
ATOM 672 O O . GLY A 1 89 ? -17.929 -8.245 25.772 1.00 90.50 89 GLY A O 1
ATOM 673 N N . ALA A 1 90 ? -19.540 -6.677 25.802 1.00 94.00 90 ALA A N 1
ATOM 674 C CA . ALA A 1 90 ? -18.994 -5.811 24.771 1.00 94.00 90 ALA A CA 1
ATOM 675 C C . ALA A 1 90 ? -18.813 -4.376 25.278 1.00 94.00 90 ALA A C 1
ATOM 677 O O . ALA A 1 90 ? -19.620 -3.854 26.050 1.00 94.00 90 ALA A O 1
ATOM 678 N N . TYR A 1 91 ? -17.774 -3.718 24.777 1.00 96.19 91 TYR A N 1
ATOM 679 C CA . TYR A 1 91 ? -17.632 -2.278 24.819 1.00 96.19 91 TYR A CA 1
ATOM 680 C C . TYR A 1 91 ? -18.423 -1.713 23.645 1.00 96.19 91 TYR A C 1
ATOM 682 O O . TYR A 1 91 ? -18.019 -1.823 22.491 1.00 96.19 91 TYR A O 1
ATOM 690 N N . ARG A 1 92 ? -19.605 -1.184 23.948 1.00 97.31 92 ARG A N 1
ATOM 691 C CA . ARG A 1 92 ? -20.612 -0.765 22.977 1.00 97.31 92 ARG A CA 1
ATOM 692 C C . ARG A 1 92 ? -20.546 0.732 22.756 1.00 97.31 92 ARG A C 1
ATOM 694 O O . ARG A 1 92 ? -20.677 1.513 23.702 1.00 97.31 92 ARG A O 1
ATOM 701 N N . TRP A 1 93 ? -20.375 1.129 21.501 1.00 97.81 93 TRP A N 1
ATOM 702 C CA . TRP A 1 93 ? -20.433 2.516 21.056 1.00 97.81 93 TRP A CA 1
ATOM 703 C C . TRP A 1 93 ? -21.728 2.723 20.289 1.00 97.81 93 TRP A C 1
ATOM 705 O O . TRP A 1 93 ? -21.996 2.016 19.325 1.00 97.81 93 TRP A O 1
ATOM 715 N N . THR A 1 94 ? -22.522 3.712 20.688 1.00 97.88 94 THR A N 1
ATOM 716 C CA . THR A 1 94 ? -23.612 4.233 19.856 1.00 97.88 94 THR A CA 1
ATOM 717 C C . THR A 1 94 ? -23.209 5.610 19.370 1.00 97.88 94 THR A C 1
ATOM 719 O O . THR A 1 94 ? -23.074 6.526 20.181 1.00 97.88 94 THR A O 1
ATOM 722 N N . ILE A 1 95 ? -22.971 5.745 18.067 1.00 97.12 95 ILE A N 1
ATOM 723 C CA . ILE A 1 95 ? -22.412 6.957 17.463 1.00 97.12 95 ILE A CA 1
ATOM 724 C C . ILE A 1 95 ? -23.407 7.532 16.472 1.00 97.12 95 ILE A C 1
ATOM 726 O O . ILE A 1 95 ? -23.881 6.834 15.580 1.00 97.12 95 ILE A O 1
ATOM 730 N N . GLN A 1 96 ? -23.659 8.828 16.584 1.00 96.25 96 GLN A N 1
ATOM 731 C CA . GLN A 1 96 ? -24.406 9.592 15.603 1.00 96.25 96 GLN A CA 1
ATOM 732 C C . GLN A 1 96 ? -23.574 10.796 15.171 1.00 96.25 96 GLN A C 1
ATOM 734 O O . GLN A 1 96 ? -23.127 11.579 16.011 1.00 96.25 96 GLN A O 1
ATOM 739 N N . SER A 1 97 ? -23.379 10.968 13.863 1.00 94.50 97 SER A N 1
ATOM 740 C CA . SER A 1 97 ? -22.714 12.150 13.316 1.00 94.50 97 SER A CA 1
ATOM 741 C C . SER A 1 97 ? -23.373 12.601 12.019 1.00 94.50 97 SER A C 1
ATOM 743 O O . SER A 1 97 ? -23.364 11.875 11.031 1.00 94.50 97 SER A O 1
ATOM 745 N N . ALA A 1 98 ? -23.902 13.826 12.003 1.00 89.25 98 ALA A N 1
ATOM 746 C CA . ALA A 1 98 ? -24.471 14.412 10.787 1.00 89.25 98 ALA A CA 1
ATOM 747 C C . ALA A 1 98 ? -23.399 14.671 9.709 1.00 89.25 98 ALA A C 1
ATOM 749 O O . ALA A 1 98 ? -23.675 14.551 8.518 1.00 89.25 98 ALA A O 1
ATOM 750 N N . ASP A 1 99 ? -22.167 14.958 10.141 1.00 90.56 99 ASP A N 1
ATOM 751 C CA . ASP A 1 99 ? -21.028 15.297 9.281 1.00 90.56 99 ASP A CA 1
ATOM 752 C C . ASP A 1 99 ? -20.086 14.103 9.036 1.00 90.56 99 ASP A C 1
ATOM 754 O O . ASP A 1 99 ? -18.966 14.291 8.561 1.00 90.56 99 ASP A O 1
ATOM 758 N N . ARG A 1 100 ? -20.506 12.875 9.386 1.00 91.12 100 ARG A N 1
ATOM 759 C CA . ARG A 1 100 ? -19.703 11.641 9.248 1.00 91.12 100 ARG A CA 1
ATOM 760 C C . ARG A 1 100 ? -18.348 11.715 9.954 1.00 91.12 100 ARG A C 1
ATOM 762 O O . ARG A 1 100 ? -17.349 11.189 9.466 1.00 91.12 100 ARG A O 1
ATOM 769 N N . LYS A 1 101 ? -18.277 12.401 11.090 1.00 92.69 101 LYS A N 1
ATOM 770 C CA . LYS A 1 101 ? -17.051 12.473 11.888 1.00 92.69 101 LYS A CA 1
ATOM 771 C C . LYS A 1 101 ? -16.805 11.141 12.590 1.00 92.69 101 LYS A C 1
ATOM 773 O O . LYS A 1 101 ? -17.740 10.446 12.986 1.00 92.69 101 LYS A O 1
ATOM 778 N N . TYR A 1 102 ? -15.533 10.804 12.740 1.00 93.88 102 TYR A N 1
ATOM 779 C CA . TYR A 1 102 ? -15.102 9.605 13.442 1.00 93.88 102 TYR A CA 1
ATOM 780 C C . TYR A 1 102 ? -14.951 9.856 14.943 1.00 93.88 102 TYR A C 1
ATOM 782 O O . TYR A 1 102 ? -14.879 10.995 15.405 1.00 93.88 102 TYR A O 1
ATOM 790 N N . SER A 1 103 ? -14.860 8.768 15.698 1.00 95.06 103 SER A N 1
ATOM 791 C CA . SER A 1 103 ? -14.475 8.764 17.098 1.00 95.06 103 SER A CA 1
ATOM 792 C C . SER A 1 103 ? -13.315 7.803 17.329 1.00 95.06 103 SER A C 1
ATOM 794 O O . SER A 1 103 ? -13.170 6.798 16.629 1.00 95.06 103 SER A O 1
ATOM 796 N N . LEU A 1 104 ? -12.487 8.132 18.315 1.00 95.00 104 LEU A N 1
ATOM 797 C CA . LEU A 1 104 ? -11.284 7.396 18.674 1.00 95.00 104 LEU A CA 1
ATOM 798 C C . LEU A 1 104 ? -11.230 7.233 20.193 1.00 95.00 104 LEU A C 1
ATOM 800 O O . LEU A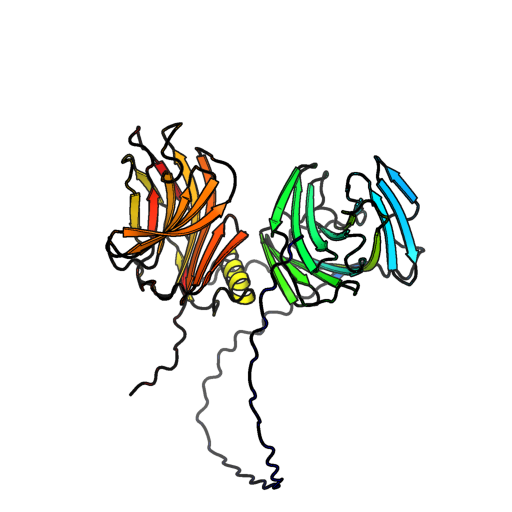 1 104 ? -11.574 8.155 20.934 1.00 95.00 104 LEU A O 1
ATOM 804 N N . ALA A 1 105 ? -10.792 6.063 20.648 1.00 94.69 105 ALA A N 1
ATOM 805 C CA . ALA A 1 105 ? -10.444 5.818 22.042 1.00 94.69 105 ALA A CA 1
ATOM 806 C C . ALA A 1 105 ? -9.104 5.085 22.093 1.00 94.69 105 ALA A C 1
ATOM 808 O O . ALA A 1 105 ? -9.018 3.923 21.702 1.00 94.69 105 ALA A O 1
ATOM 809 N N . ALA A 1 106 ? -8.064 5.778 22.549 1.00 93.38 106 ALA A N 1
ATOM 810 C CA . ALA A 1 106 ? -6.729 5.217 22.704 1.00 93.38 106 ALA A CA 1
ATOM 811 C C . ALA A 1 106 ? -6.569 4.546 24.072 1.00 93.38 106 ALA A C 1
ATOM 813 O O . ALA A 1 106 ? -7.103 5.031 25.072 1.00 93.38 106 ALA A O 1
ATOM 814 N N . ILE A 1 107 ? -5.794 3.465 24.111 1.00 91.56 107 ILE A N 1
ATOM 815 C CA . ILE A 1 107 ? -5.336 2.833 25.343 1.00 91.56 107 ILE A CA 1
ATOM 816 C C . ILE A 1 107 ? -4.363 3.806 26.023 1.00 91.56 107 ILE A C 1
ATOM 818 O O . ILE A 1 107 ? -3.335 4.154 25.431 1.00 91.56 107 ILE A O 1
ATOM 822 N N . PRO A 1 108 ? -4.653 4.269 27.249 1.00 83.88 108 PRO A N 1
ATOM 823 C CA . PRO A 1 108 ? -3.781 5.211 27.931 1.00 83.88 108 PRO A CA 1
ATOM 824 C C . PRO A 1 108 ? -2.449 4.551 28.307 1.00 83.88 108 PRO A C 1
ATOM 826 O O . PRO A 1 108 ? -2.414 3.427 28.801 1.00 83.88 108 PRO A O 1
ATOM 829 N N . ASN A 1 109 ? -1.350 5.291 28.141 1.00 82.75 109 ASN A N 1
ATOM 830 C CA . ASN A 1 109 ? -0.001 4.924 28.598 1.00 82.75 109 ASN A CA 1
ATOM 831 C C . ASN A 1 109 ? 0.599 3.642 27.986 1.00 82.75 109 ASN A C 1
ATOM 833 O O . ASN A 1 109 ? 1.605 3.146 28.495 1.00 82.75 109 ASN A O 1
ATOM 837 N N . LEU A 1 110 ? 0.042 3.115 26.892 1.00 85.19 110 LEU A N 1
ATOM 838 C CA . LEU A 1 110 ? 0.647 1.994 26.177 1.00 85.19 110 LEU A CA 1
ATOM 839 C C . LEU A 1 110 ? 1.686 2.518 25.182 1.00 85.19 110 LEU A C 1
ATOM 841 O O . LEU A 1 110 ? 1.341 3.095 24.157 1.00 85.19 110 LEU A O 1
ATOM 845 N N . THR A 1 111 ? 2.968 2.320 25.487 1.00 77.62 111 THR A N 1
ATOM 846 C CA . THR A 1 111 ? 4.073 2.640 24.572 1.00 77.62 111 THR A CA 1
ATOM 847 C C . THR A 1 111 ? 4.762 1.357 24.140 1.00 77.62 111 THR A C 1
ATOM 849 O O . THR A 1 111 ? 5.223 0.592 24.985 1.00 77.62 111 THR A O 1
ATOM 852 N N . ILE A 1 112 ? 4.855 1.139 22.829 1.00 82.38 112 ILE A N 1
ATOM 853 C CA . ILE A 1 112 ? 5.556 -0.007 22.247 1.00 82.38 112 ILE A CA 1
ATOM 854 C C . ILE A 1 112 ? 6.981 0.426 21.874 1.00 82.38 112 ILE A C 1
ATOM 856 O O . ILE A 1 112 ? 7.133 1.358 21.079 1.00 82.38 112 ILE A O 1
ATOM 860 N N . PRO A 1 113 ? 8.030 -0.200 22.435 1.00 78.56 113 PRO A N 1
ATOM 861 C CA . PRO A 1 113 ? 9.406 0.103 22.053 1.00 78.56 113 PRO A CA 1
ATOM 862 C C . PRO A 1 113 ? 9.706 -0.299 20.598 1.00 78.56 113 PRO A C 1
ATOM 864 O O . PRO A 1 113 ? 9.145 -1.264 20.079 1.00 78.56 113 PRO A O 1
ATOM 867 N N . ALA A 1 114 ? 10.616 0.423 19.938 1.00 79.94 114 ALA A N 1
ATOM 868 C CA . ALA A 1 114 ? 10.937 0.227 18.516 1.00 79.94 114 ALA A CA 1
ATOM 869 C C . ALA A 1 114 ? 11.644 -1.111 18.206 1.00 79.94 114 ALA A C 1
ATOM 871 O O . ALA A 1 114 ? 11.656 -1.557 17.061 1.00 79.94 114 ALA A O 1
ATOM 872 N N . ASP A 1 115 ? 12.232 -1.752 19.214 1.00 84.62 115 ASP A N 1
ATOM 873 C CA . ASP A 1 115 ? 12.897 -3.056 19.146 1.00 84.62 115 ASP A CA 1
ATOM 874 C C . ASP A 1 115 ? 11.932 -4.242 19.305 1.00 84.62 115 ASP A C 1
ATOM 876 O O . ASP A 1 115 ? 12.371 -5.392 19.327 1.00 84.62 115 ASP A O 1
ATOM 880 N N . TYR A 1 116 ? 10.620 -3.992 19.362 1.00 89.44 116 TYR A N 1
ATOM 881 C CA . TYR A 1 116 ? 9.593 -5.027 19.448 1.00 89.44 116 TYR A CA 1
ATOM 882 C C . TYR A 1 116 ? 8.721 -5.078 18.196 1.00 89.44 116 TYR A C 1
ATOM 884 O O . TYR A 1 116 ? 8.447 -4.080 17.530 1.00 89.44 116 TYR A O 1
ATOM 892 N N . GLN A 1 117 ? 8.296 -6.288 17.857 1.00 91.75 117 GLN A N 1
ATOM 893 C CA . GLN A 1 117 ? 7.158 -6.567 16.996 1.00 91.75 117 GLN A CA 1
ATOM 894 C C . GLN A 1 117 ? 5.878 -6.364 17.792 1.00 91.75 117 GLN A C 1
ATOM 896 O O . GLN A 1 117 ? 5.839 -6.593 19.001 1.00 91.75 117 GLN A O 1
ATOM 901 N N . LEU A 1 118 ? 4.821 -5.994 17.087 1.00 94.44 118 LEU A N 1
ATOM 902 C CA . LEU A 1 118 ? 3.520 -5.694 17.653 1.00 94.44 118 LEU A CA 1
ATOM 903 C C . LEU A 1 118 ? 2.478 -6.626 17.048 1.00 94.44 118 LEU A C 1
ATOM 905 O O . LEU A 1 118 ? 2.434 -6.794 15.834 1.00 94.44 118 LEU A O 1
ATOM 909 N N . LYS A 1 119 ? 1.612 -7.193 17.879 1.00 96.25 119 LYS A N 1
ATOM 910 C CA . LYS A 1 119 ? 0.404 -7.897 17.458 1.00 96.25 119 LYS A CA 1
ATOM 911 C C . LYS A 1 119 ? -0.787 -7.251 18.147 1.00 96.25 119 LYS A C 1
ATOM 913 O O . LYS A 1 119 ? -0.820 -7.197 19.373 1.00 96.25 119 LYS A O 1
ATOM 918 N N . ILE A 1 120 ? -1.744 -6.771 17.364 1.00 96.75 120 ILE A N 1
ATOM 919 C CA . ILE A 1 120 ? -3.012 -6.224 17.846 1.00 96.75 120 ILE A CA 1
ATOM 920 C C . ILE A 1 120 ? -4.114 -7.168 17.394 1.00 96.75 120 ILE A C 1
ATOM 922 O O . ILE A 1 120 ? -4.161 -7.522 16.217 1.00 96.75 120 ILE A O 1
ATOM 926 N N . GLU A 1 121 ? -4.987 -7.567 18.309 1.00 97.38 121 GLU A N 1
ATOM 927 C CA . GLU A 1 121 ? -6.145 -8.408 18.014 1.00 97.38 121 GLU A CA 1
ATOM 928 C C . GLU A 1 121 ? -7.398 -7.707 18.532 1.00 97.38 121 GLU A C 1
ATOM 930 O O . GLU A 1 121 ? -7.433 -7.241 19.672 1.00 97.38 121 GLU A O 1
ATOM 935 N N . MET A 1 122 ? -8.414 -7.603 17.679 1.00 96.38 122 MET A N 1
ATOM 936 C CA . MET A 1 122 ? -9.669 -6.933 17.984 1.00 96.38 122 MET A CA 1
ATOM 937 C C . MET A 1 122 ? -10.847 -7.707 17.400 1.00 96.38 122 MET A C 1
ATOM 939 O O . MET A 1 122 ? -10.837 -8.019 16.217 1.00 96.38 122 MET A O 1
ATOM 943 N N . ASP A 1 123 ? -11.897 -7.925 18.186 1.00 97.12 123 ASP A N 1
ATOM 944 C CA . ASP A 1 123 ? -13.180 -8.421 17.673 1.00 97.12 123 ASP A CA 1
ATOM 945 C C . ASP A 1 123 ? -14.174 -7.256 17.603 1.00 97.12 123 ASP A C 1
ATOM 947 O O . ASP A 1 123 ? -14.453 -6.641 18.638 1.00 97.12 123 ASP A O 1
ATOM 951 N N . VAL A 1 124 ? -14.707 -6.962 16.410 1.00 97.50 124 VAL A N 1
ATOM 952 C CA . VAL A 1 124 ? -15.683 -5.881 16.193 1.00 97.50 124 VAL A CA 1
ATOM 953 C C . VAL A 1 124 ? -16.944 -6.369 15.490 1.00 97.50 124 VAL A C 1
ATOM 955 O O . VAL A 1 124 ? -16.879 -7.073 14.490 1.00 97.50 124 VAL A O 1
ATOM 958 N N . GLN A 1 125 ? -18.107 -5.955 15.978 1.00 97.69 125 GLN A N 1
ATOM 959 C CA . GLN A 1 125 ? -19.400 -6.182 15.342 1.00 97.69 125 GLN A CA 1
ATOM 960 C C . GLN A 1 125 ? -20.042 -4.839 14.998 1.00 97.69 125 GLN A C 1
ATOM 962 O O . GLN A 1 125 ? -20.065 -3.916 15.811 1.00 97.69 125 GLN A O 1
ATOM 967 N N . MET A 1 126 ? -20.570 -4.736 13.783 1.00 97.25 126 MET A N 1
ATOM 968 C CA . MET A 1 126 ? -21.234 -3.543 13.247 1.00 97.25 126 MET A CA 1
ATOM 969 C C . MET A 1 126 ? -22.622 -3.919 12.710 1.00 97.25 126 MET A C 1
ATOM 971 O O . MET A 1 126 ? -22.901 -5.107 12.541 1.00 97.25 126 MET A O 1
ATOM 975 N N . PRO A 1 127 ? -23.504 -2.950 12.402 1.00 95.38 127 PRO A N 1
ATOM 976 C CA . PRO A 1 127 ? -24.800 -3.246 11.803 1.00 95.38 127 PRO A CA 1
ATOM 977 C C . PRO A 1 127 ? -24.652 -3.935 10.442 1.00 95.38 127 PRO A C 1
ATOM 979 O O . PRO A 1 127 ? -23.713 -3.654 9.688 1.00 95.38 127 PRO A O 1
ATOM 982 N N . ALA A 1 128 ? -25.608 -4.804 10.108 1.00 92.31 128 ALA A N 1
ATOM 983 C CA . ALA A 1 128 ? -25.691 -5.422 8.790 1.00 92.31 128 ALA A CA 1
ATOM 984 C C . ALA A 1 128 ? -26.132 -4.371 7.758 1.00 92.31 128 ALA A C 1
ATOM 986 O O . ALA A 1 128 ? -27.319 -4.068 7.644 1.00 92.31 128 ALA A O 1
ATOM 987 N N . PHE A 1 129 ? -25.168 -3.837 7.004 1.00 87.56 129 PHE A N 1
ATOM 988 C CA . PHE A 1 129 ? -25.315 -2.792 5.979 1.00 87.56 129 PHE A CA 1
ATOM 989 C C . PHE A 1 129 ? -25.789 -1.420 6.473 1.00 87.56 129 PHE A C 1
ATOM 991 O O . PHE A 1 129 ? -25.090 -0.437 6.240 1.00 87.56 129 PHE A O 1
ATOM 998 N N . GLU A 1 130 ? -26.948 -1.336 7.130 1.00 90.00 130 GLU A N 1
ATOM 999 C CA . GLU A 1 130 ? -27.537 -0.086 7.612 1.00 90.00 130 GLU A CA 1
ATOM 1000 C C . GLU A 1 130 ? -27.771 -0.101 9.135 1.00 90.00 130 GLU A C 1
ATOM 1002 O O . GLU A 1 130 ? -28.289 -1.083 9.672 1.00 90.00 130 GLU A O 1
ATOM 1007 N N . PRO A 1 131 ? -27.435 0.995 9.841 1.00 93.12 131 PRO A N 1
ATOM 1008 C CA . PRO A 1 131 ? -26.689 2.152 9.341 1.00 93.12 131 PRO A CA 1
ATOM 1009 C C . PRO A 1 131 ? -25.242 1.786 8.980 1.00 93.12 131 PRO A C 1
ATOM 1011 O O . PRO A 1 131 ? -24.581 1.032 9.691 1.00 93.12 131 PRO A O 1
ATOM 1014 N N . TYR A 1 132 ? -24.759 2.333 7.860 1.00 94.50 132 TYR A N 1
ATOM 1015 C CA . TYR A 1 132 ? -23.425 2.027 7.345 1.00 94.50 132 TYR A CA 1
ATOM 1016 C C . TYR A 1 132 ? -22.353 2.634 8.254 1.00 94.50 132 TYR A C 1
ATOM 1018 O O . TYR A 1 132 ? -22.354 3.845 8.508 1.00 94.50 132 TYR A O 1
ATOM 1026 N N . ALA A 1 133 ? -21.442 1.793 8.738 1.00 96.88 133 ALA A N 1
ATOM 1027 C CA . ALA A 1 133 ? -20.350 2.184 9.614 1.00 96.88 133 ALA A CA 1
ATOM 1028 C C . ALA A 1 133 ? -19.048 1.480 9.220 1.00 96.88 133 ALA A C 1
ATOM 1030 O O . ALA A 1 133 ? -19.058 0.392 8.640 1.00 96.88 133 ALA A O 1
ATOM 1031 N N . CYS A 1 134 ? -17.935 2.118 9.572 1.00 97.75 134 CYS A N 1
ATOM 1032 C CA . CYS A 1 134 ? -16.605 1.531 9.508 1.00 97.75 134 CYS A CA 1
ATOM 1033 C C . CYS A 1 134 ? -15.959 1.599 10.888 1.00 97.75 134 CYS A C 1
ATOM 1035 O O . CYS A 1 134 ? -16.081 2.602 11.597 1.00 97.75 134 CYS A O 1
ATOM 1037 N N . SER A 1 135 ? -15.272 0.534 11.278 1.00 98.12 135 SER A N 1
ATOM 1038 C CA . SER A 1 135 ? -14.627 0.430 12.578 1.00 98.12 135 SER A CA 1
ATOM 1039 C C . SER A 1 135 ? -13.375 -0.431 12.501 1.00 98.12 135 SER A C 1
ATOM 1041 O O . SER A 1 135 ? -13.210 -1.246 11.594 1.00 98.12 135 SER A O 1
ATOM 1043 N N . GLY A 1 136 ? -12.446 -0.199 13.419 1.00 97.62 136 GLY A N 1
ATOM 1044 C CA . GLY A 1 136 ? -11.118 -0.763 13.309 1.00 97.62 136 GLY A CA 1
ATOM 1045 C C . GLY A 1 136 ? -10.189 -0.353 14.431 1.00 97.62 136 GLY A C 1
ATOM 1046 O O . GLY A 1 136 ? -10.605 0.130 15.485 1.00 97.62 136 GLY A O 1
ATOM 1047 N N . VAL A 1 137 ? -8.905 -0.519 14.149 1.00 97.38 137 VAL A N 1
ATOM 1048 C CA . VAL A 1 137 ? -7.813 -0.234 15.069 1.00 97.38 137 VAL A CA 1
ATOM 1049 C C . VAL A 1 137 ? -7.034 0.971 14.562 1.00 97.38 137 VAL A C 1
ATOM 1051 O O . VAL A 1 137 ? -6.653 1.033 13.388 1.00 97.38 137 VAL A O 1
ATOM 1054 N N . VAL A 1 138 ? -6.739 1.898 15.473 1.00 96.69 138 VAL A N 1
ATOM 1055 C CA . VAL A 1 138 ? -5.672 2.878 15.271 1.00 96.69 138 VAL A CA 1
ATOM 1056 C C . VAL A 1 138 ? -4.383 2.398 15.916 1.00 96.69 138 VAL A C 1
ATOM 1058 O O . VAL A 1 138 ? -4.402 1.827 17.006 1.00 96.69 138 VAL A O 1
ATOM 1061 N N . PHE A 1 139 ? -3.257 2.646 15.259 1.00 95.38 139 PHE A N 1
ATOM 1062 C CA . PHE A 1 139 ? -1.936 2.352 15.806 1.00 95.38 139 PHE A CA 1
ATOM 1063 C C . PHE A 1 139 ? -0.910 3.386 15.349 1.00 95.38 139 PHE A C 1
ATOM 1065 O O . PHE A 1 139 ? -1.110 4.088 14.350 1.00 95.38 139 PHE A O 1
ATOM 1072 N N . ALA A 1 140 ? 0.188 3.478 16.103 1.00 93.00 140 ALA A N 1
ATOM 1073 C CA . ALA A 1 140 ? 1.176 4.545 15.973 1.00 93.00 140 ALA A CA 1
ATOM 1074 C C . ALA A 1 140 ? 0.535 5.942 16.084 1.00 93.00 140 ALA A C 1
ATOM 1076 O O . ALA A 1 140 ? 0.847 6.842 15.299 1.00 93.00 140 ALA A O 1
ATOM 1077 N N . GLU A 1 141 ? -0.433 6.094 17.001 1.00 92.94 141 GLU A N 1
ATOM 1078 C CA . GLU A 1 141 ? -1.072 7.383 17.259 1.00 92.94 141 GLU A CA 1
ATOM 1079 C C . GLU A 1 141 ? -0.131 8.285 18.048 1.00 92.94 141 GLU A C 1
ATOM 1081 O O . GLU A 1 141 ? 0.292 7.961 19.160 1.00 92.94 141 GLU A O 1
ATOM 1086 N N . LYS A 1 142 ? 0.216 9.422 17.448 1.00 90.88 142 LYS A N 1
ATOM 1087 C CA . LYS A 1 142 ? 1.088 10.422 18.049 1.00 90.88 142 LYS A CA 1
ATOM 1088 C C . LYS A 1 142 ? 0.762 11.795 17.486 1.00 90.88 142 LYS A C 1
ATOM 1090 O O . LYS A 1 142 ? 0.841 12.012 16.277 1.00 90.88 142 LYS A O 1
ATOM 1095 N N . ALA A 1 143 ? 0.442 12.736 18.373 1.00 89.56 143 ALA A N 1
ATOM 1096 C CA . ALA A 1 143 ? 0.145 14.125 18.016 1.00 89.56 143 ALA A CA 1
ATOM 1097 C C . ALA A 1 143 ? -0.931 14.249 16.914 1.00 89.56 143 ALA A C 1
ATOM 1099 O O . ALA A 1 143 ? -0.807 15.072 16.008 1.00 89.56 143 ALA A O 1
ATOM 1100 N N . GLY A 1 144 ? -1.969 13.403 16.969 1.00 89.31 144 GLY A N 1
ATOM 1101 C CA . GLY A 1 144 ? -3.060 13.415 15.993 1.00 89.31 144 GLY A CA 1
ATOM 1102 C C . GLY A 1 144 ? -2.710 12.802 14.637 1.00 89.31 144 GLY A C 1
ATOM 1103 O O . GLY A 1 144 ? -3.494 12.935 13.707 1.00 89.31 144 GLY A O 1
ATOM 1104 N N . SER A 1 145 ? -1.557 12.141 14.503 1.00 93.75 145 SER A N 1
ATOM 1105 C CA . SER A 1 145 ? -1.220 11.325 13.333 1.00 93.75 145 SER A CA 1
ATOM 1106 C C . SER A 1 145 ? -1.272 9.847 13.695 1.00 93.75 145 SER A C 1
ATOM 1108 O O . SER A 1 145 ? -0.738 9.473 14.732 1.00 93.75 145 SER A O 1
ATOM 1110 N N . PHE A 1 146 ? -1.886 9.005 12.866 1.00 95.44 146 PHE A N 1
ATOM 1111 C CA . PHE A 1 146 ? -2.054 7.572 13.145 1.00 95.44 146 PHE A CA 1
ATOM 1112 C C . PHE A 1 146 ? -2.312 6.767 11.872 1.00 95.44 146 PHE A C 1
ATOM 1114 O O . PHE A 1 146 ? -2.789 7.298 10.868 1.00 95.44 146 PHE A O 1
ATOM 1121 N N . TYR A 1 147 ? -2.016 5.468 11.914 1.00 97.12 147 TYR A N 1
ATOM 1122 C CA . TYR A 1 147 ? -2.569 4.514 10.953 1.00 97.12 147 TYR A CA 1
ATOM 1123 C C . TYR A 1 147 ? -3.939 4.045 11.421 1.00 97.12 147 TYR A C 1
ATOM 1125 O O . TYR A 1 147 ? -4.171 3.913 12.620 1.00 97.12 147 TYR A O 1
ATOM 1133 N N . ASN A 1 148 ? -4.826 3.773 10.473 1.00 97.62 148 ASN A N 1
ATOM 1134 C CA . A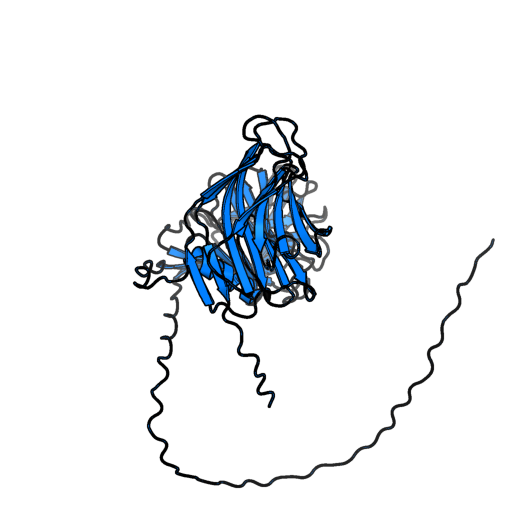SN A 1 148 ? -6.159 3.259 10.724 1.00 97.62 148 ASN A CA 1
ATOM 1135 C C . ASN A 1 148 ? -6.448 2.108 9.770 1.00 97.62 148 ASN A C 1
ATOM 1137 O O . ASN A 1 148 ? -6.619 2.334 8.571 1.00 97.62 148 ASN A O 1
ATOM 1141 N N . PHE A 1 149 ? -6.485 0.896 10.315 1.00 98.38 149 PHE A N 1
ATOM 1142 C CA . PHE A 1 149 ? -6.981 -0.267 9.600 1.00 98.38 149 PHE A CA 1
ATOM 1143 C C . PHE A 1 149 ? -8.412 -0.539 10.044 1.00 98.38 149 PHE A C 1
ATOM 1145 O O . PHE A 1 149 ? -8.655 -0.792 11.226 1.00 98.38 149 PHE A O 1
ATOM 1152 N N . MET A 1 150 ? -9.346 -0.487 9.099 1.00 97.75 150 MET A N 1
ATOM 1153 C CA . MET A 1 150 ? -10.777 -0.604 9.367 1.00 97.75 150 MET A CA 1
ATOM 1154 C C . MET A 1 150 ? -11.440 -1.627 8.457 1.00 97.75 150 MET A C 1
ATOM 1156 O O . MET A 1 150 ? -11.047 -1.789 7.302 1.00 97.75 150 MET A O 1
ATOM 1160 N N . ALA A 1 151 ? -12.487 -2.256 8.982 1.00 97.94 151 ALA A N 1
ATOM 1161 C CA . ALA A 1 151 ? -13.496 -2.968 8.216 1.00 97.94 151 ALA A CA 1
ATOM 1162 C C . ALA A 1 151 ? -14.797 -2.152 8.215 1.00 97.94 151 ALA A C 1
ATOM 1164 O O . ALA A 1 151 ? -15.043 -1.361 9.129 1.00 97.94 151 ALA A O 1
ATOM 1165 N N . CYS A 1 152 ? -15.642 -2.358 7.211 1.00 97.44 152 CYS A N 1
ATOM 1166 C CA . CYS A 1 152 ? -16.937 -1.699 7.087 1.00 97.44 152 CYS A CA 1
ATOM 1167 C C . CYS A 1 152 ? -18.088 -2.703 6.989 1.00 97.44 152 CYS A C 1
ATOM 1169 O O . CYS A 1 152 ? -17.903 -3.868 6.628 1.00 97.44 152 CYS A O 1
ATOM 1171 N N . SER A 1 153 ? -19.303 -2.229 7.277 1.00 95.56 153 SER A N 1
ATOM 1172 C CA . SER A 1 153 ? -20.542 -3.020 7.248 1.00 95.56 153 SER A CA 1
ATOM 1173 C C . SER A 1 153 ? -20.856 -3.694 5.900 1.00 95.56 153 SER A C 1
ATOM 1175 O O . SER A 1 153 ? -21.699 -4.586 5.854 1.00 95.56 153 SER A O 1
ATOM 1177 N N . ASP A 1 154 ? -20.210 -3.288 4.804 1.00 94.62 154 ASP A N 1
ATOM 1178 C CA . ASP A 1 154 ? -20.395 -3.833 3.451 1.00 94.62 154 ASP A CA 1
ATOM 1179 C C . ASP A 1 154 ? -19.375 -4.926 3.077 1.00 94.62 154 ASP A C 1
ATOM 1181 O O . ASP A 1 154 ? -19.364 -5.400 1.938 1.00 94.62 154 ASP A O 1
ATOM 1185 N N . ARG A 1 155 ? -18.557 -5.366 4.044 1.00 95.69 155 ARG A N 1
ATOM 1186 C CA . ARG A 1 155 ? -17.441 -6.312 3.871 1.00 95.69 155 ARG A CA 1
ATOM 1187 C C . ARG A 1 155 ? -16.310 -5.774 3.004 1.00 95.69 155 ARG A C 1
ATOM 1189 O O . ARG A 1 155 ? -15.691 -6.512 2.235 1.00 95.69 155 ARG A O 1
ATOM 1196 N N . THR A 1 156 ? -16.012 -4.491 3.147 1.00 97.38 156 THR A N 1
ATOM 1197 C CA . THR A 1 156 ? -14.757 -3.914 2.670 1.00 97.38 156 THR A CA 1
ATOM 1198 C C . THR A 1 156 ? -13.818 -3.609 3.830 1.00 97.38 156 THR A C 1
ATOM 1200 O O . THR A 1 156 ? -14.253 -3.370 4.957 1.00 97.38 156 THR A O 1
ATOM 1203 N N . TYR A 1 157 ? -12.516 -3.644 3.565 1.00 98.00 157 TYR A N 1
ATOM 1204 C CA . TYR A 1 157 ? -11.481 -3.196 4.491 1.00 98.00 157 TYR A CA 1
ATOM 1205 C C . TYR A 1 157 ? -10.583 -2.159 3.820 1.00 98.00 157 TYR A C 1
ATOM 1207 O O . TYR A 1 157 ? -10.469 -2.140 2.595 1.00 98.00 157 TYR A O 1
ATOM 1215 N N . ALA A 1 158 ? -9.934 -1.311 4.612 1.00 97.62 158 ALA A N 1
ATOM 1216 C CA . ALA A 1 158 ? -9.001 -0.308 4.113 1.00 97.62 158 ALA A CA 1
ATOM 1217 C C . ALA A 1 158 ? -7.926 0.036 5.149 1.00 97.62 158 ALA A C 1
ATOM 1219 O O . ALA A 1 158 ? -8.102 -0.181 6.350 1.00 97.62 158 ALA A O 1
ATOM 1220 N N . LEU A 1 159 ? -6.829 0.623 4.668 1.00 97.88 159 LEU A N 1
ATOM 1221 C CA . LEU A 1 159 ? -5.790 1.225 5.499 1.00 97.88 159 LEU A CA 1
ATOM 1222 C C . LEU A 1 159 ? -5.632 2.692 5.114 1.00 97.88 159 LEU A C 1
ATOM 1224 O O . LEU A 1 159 ? -5.324 3.012 3.964 1.00 97.88 159 LEU A O 1
ATOM 1228 N N . PHE A 1 160 ? -5.753 3.567 6.102 1.00 96.75 160 PHE A N 1
ATOM 1229 C CA . PHE A 1 160 ? -5.508 4.994 5.958 1.00 96.75 160 PHE A CA 1
ATOM 1230 C C . PHE A 1 160 ? -4.385 5.461 6.880 1.00 96.75 160 PHE A C 1
ATOM 1232 O O . PHE A 1 160 ? -4.155 4.899 7.952 1.00 96.75 160 PHE A O 1
ATOM 1239 N N . ARG A 1 161 ? -3.718 6.539 6.475 1.00 95.94 161 ARG A N 1
ATOM 1240 C CA . ARG A 1 161 ? -2.881 7.365 7.341 1.00 95.94 161 ARG A CA 1
ATOM 1241 C C . ARG A 1 161 ? -3.597 8.690 7.561 1.00 95.94 161 ARG A C 1
ATOM 1243 O O . ARG A 1 161 ? -3.941 9.356 6.588 1.00 95.94 161 ARG A O 1
ATOM 1250 N N . ASN A 1 162 ? -3.809 9.060 8.817 1.00 95.88 162 ASN A N 1
ATOM 1251 C CA . ASN A 1 162 ? -4.165 10.424 9.174 1.00 95.88 162 ASN A CA 1
ATOM 1252 C C . ASN A 1 162 ? -2.898 11.175 9.595 1.00 95.88 162 ASN A C 1
ATOM 1254 O O . ASN A 1 162 ? -2.129 10.657 10.407 1.00 95.88 162 ASN A O 1
ATOM 1258 N N . GLU A 1 163 ? -2.683 12.370 9.054 1.00 94.19 163 GLU A N 1
ATOM 1259 C CA . GLU A 1 163 ? -1.589 13.270 9.423 1.00 94.19 163 GLU A CA 1
ATOM 1260 C C . GLU A 1 163 ? -2.182 14.618 9.832 1.00 94.19 163 GLU A C 1
ATOM 1262 O O . GLU A 1 163 ? -2.428 15.491 9.002 1.00 94.19 163 GLU A O 1
ATOM 1267 N N . ALA A 1 164 ? -2.478 14.762 11.128 1.00 89.75 164 ALA A N 1
ATOM 1268 C CA . ALA A 1 164 ? -3.073 15.973 11.698 1.00 89.75 164 ALA A CA 1
ATOM 1269 C C . ALA A 1 164 ? -4.366 16.423 10.982 1.00 89.75 164 ALA A C 1
ATOM 1271 O O . ALA A 1 164 ? -4.596 17.613 10.765 1.00 89.75 164 ALA A O 1
ATOM 1272 N N . GLY A 1 165 ? -5.224 15.463 10.626 1.00 90.75 165 GLY A N 1
ATOM 1273 C CA . GLY A 1 165 ? -6.492 15.711 9.939 1.00 90.75 165 GLY A CA 1
ATOM 1274 C C . GLY A 1 165 ? -6.461 15.486 8.427 1.00 90.75 165 GLY A C 1
ATOM 1275 O O . GLY A 1 165 ? -7.535 15.290 7.857 1.00 90.75 165 GLY A O 1
ATOM 1276 N N . ASP A 1 166 ? -5.286 15.437 7.793 1.00 93.94 166 ASP A N 1
ATOM 1277 C CA . ASP A 1 166 ? -5.176 15.055 6.383 1.00 93.94 166 ASP A CA 1
ATOM 1278 C C . ASP A 1 166 ? -5.231 13.531 6.235 1.00 93.94 166 ASP A C 1
ATOM 1280 O O . ASP A 1 166 ? -4.527 12.803 6.936 1.00 93.94 166 ASP A O 1
ATOM 1284 N N . TRP A 1 167 ? -6.102 13.036 5.359 1.00 94.44 167 TRP A N 1
ATOM 1285 C CA . TRP A 1 167 ? -6.358 11.606 5.191 1.00 94.44 167 TRP A CA 1
ATOM 1286 C C . TRP A 1 167 ? -5.749 11.109 3.890 1.00 94.44 167 TRP A C 1
ATOM 1288 O O . TRP A 1 167 ? -6.161 11.501 2.800 1.00 94.44 167 TRP A O 1
ATOM 1298 N N . ARG A 1 168 ? -4.827 10.155 4.007 1.00 92.94 168 ARG A N 1
ATOM 1299 C CA . ARG A 1 168 ? -4.213 9.478 2.871 1.00 92.94 168 ARG A CA 1
ATOM 1300 C C . ARG A 1 168 ? -4.602 8.009 2.839 1.00 92.94 168 ARG A C 1
ATOM 1302 O O . ARG A 1 168 ? -4.345 7.262 3.781 1.00 92.94 168 ARG A O 1
ATOM 1309 N N . GLU A 1 169 ? -5.180 7.587 1.722 1.00 92.88 169 GLU A N 1
ATOM 1310 C CA . GLU A 1 169 ? -5.461 6.180 1.450 1.00 92.88 169 GLU A CA 1
ATOM 1311 C C . GLU A 1 169 ? -4.159 5.426 1.133 1.00 92.88 169 GLU A C 1
ATOM 1313 O O . GLU A 1 169 ? -3.422 5.788 0.210 1.00 92.88 169 GLU A O 1
ATOM 1318 N N . LEU A 1 170 ? -3.882 4.365 1.892 1.00 92.88 170 LEU A N 1
ATOM 1319 C CA . LEU A 1 170 ? -2.730 3.483 1.691 1.00 92.88 170 LEU A CA 1
ATOM 1320 C C . LEU A 1 170 ? -3.153 2.167 1.033 1.00 92.88 170 LEU A C 1
ATOM 1322 O O . LEU A 1 170 ? -2.554 1.755 0.040 1.00 92.88 170 LEU A O 1
ATOM 1326 N N . ILE A 1 171 ? -4.228 1.563 1.545 1.00 93.38 171 ILE A N 1
ATOM 1327 C CA . ILE A 1 171 ? -4.935 0.438 0.926 1.00 93.38 171 ILE A CA 1
ATOM 1328 C C . ILE A 1 171 ? -6.379 0.891 0.675 1.00 93.38 171 ILE A C 1
ATOM 1330 O O . ILE A 1 171 ? -7.031 1.315 1.634 1.00 93.38 171 ILE A O 1
ATOM 1334 N N . PRO A 1 172 ? -6.881 0.816 -0.573 1.00 93.00 172 PRO A N 1
ATOM 1335 C CA . PRO A 1 172 ? -8.254 1.194 -0.885 1.00 93.00 172 PRO A CA 1
ATOM 1336 C C . PRO A 1 172 ? -9.256 0.223 -0.276 1.00 93.00 172 PRO A C 1
ATOM 1338 O O . PRO A 1 172 ? -8.908 -0.917 0.036 1.00 93.00 172 PRO A O 1
ATOM 1341 N N . PHE A 1 173 ? -10.518 0.648 -0.203 1.00 95.19 173 PHE A N 1
ATOM 1342 C CA . PHE A 1 173 ? -11.619 -0.241 0.160 1.00 95.19 173 PHE A CA 1
ATOM 1343 C C . PHE A 1 173 ? -11.629 -1.485 -0.730 1.00 95.19 173 PHE A C 1
ATOM 1345 O O . PHE A 1 173 ? -11.914 -1.423 -1.927 1.00 95.19 173 PHE A O 1
ATOM 1352 N N . THR A 1 174 ? -11.281 -2.616 -0.124 1.00 95.00 174 THR A N 1
ATOM 1353 C CA . THR A 1 174 ? -11.092 -3.902 -0.792 1.00 95.00 174 THR A CA 1
ATOM 1354 C C . THR A 1 174 ? -12.059 -4.915 -0.188 1.00 95.00 174 THR A C 1
ATOM 1356 O O . THR A 1 174 ? -12.159 -4.991 1.037 1.00 95.00 174 THR A O 1
ATOM 1359 N N . PRO A 1 175 ? -12.800 -5.685 -1.004 1.00 95.94 175 PRO A N 1
ATOM 1360 C CA . PRO A 1 175 ? -13.761 -6.646 -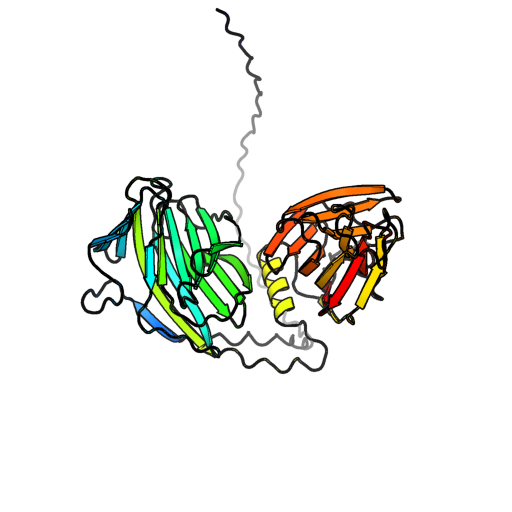0.485 1.00 95.94 175 PRO A CA 1
ATOM 1361 C C . PRO A 1 175 ? -13.072 -7.829 0.207 1.00 95.94 175 PRO A C 1
ATOM 1363 O O . PRO A 1 175 ? -12.033 -8.308 -0.249 1.00 95.94 175 PRO A O 1
ATOM 1366 N N . PHE A 1 176 ? -13.709 -8.351 1.252 1.00 95.50 176 PHE A N 1
ATOM 1367 C CA . PHE A 1 176 ? -13.397 -9.638 1.871 1.00 95.50 176 PHE A CA 1
ATOM 1368 C C . PHE A 1 176 ? -14.675 -10.483 2.009 1.00 95.50 176 PHE A C 1
ATOM 1370 O O . PHE A 1 176 ? -15.791 -9.969 1.942 1.00 95.50 176 PHE A O 1
ATOM 1377 N N . THR A 1 177 ? -14.531 -11.801 2.153 1.00 93.94 177 THR A N 1
ATOM 1378 C CA . THR A 1 177 ? -15.675 -12.739 2.171 1.00 93.94 177 THR A CA 1
ATOM 1379 C C . THR A 1 177 ? -15.672 -13.692 3.360 1.00 93.94 177 THR A C 1
ATOM 1381 O O . THR A 1 177 ? -16.517 -14.578 3.416 1.00 93.94 177 THR A O 1
ATOM 1384 N N . SER A 1 178 ? -14.723 -13.545 4.284 1.00 92.94 178 SER A N 1
ATOM 1385 C CA . SER A 1 178 ? -14.519 -14.473 5.401 1.00 92.94 178 SER A CA 1
ATOM 1386 C C . SER A 1 178 ? -15.544 -14.330 6.532 1.00 92.94 178 SER A C 1
ATOM 1388 O O . SER A 1 178 ? -15.639 -15.217 7.376 1.00 92.94 178 SER A O 1
ATOM 1390 N N . VAL A 1 179 ? -16.333 -13.249 6.543 1.00 95.31 179 VAL A N 1
ATOM 1391 C CA . VAL A 1 179 ? -17.351 -12.964 7.568 1.00 95.31 179 VAL A CA 1
ATOM 1392 C C . VAL A 1 179 ? -18.624 -12.431 6.908 1.00 95.31 179 VAL A C 1
ATOM 1394 O O . VAL A 1 179 ? -18.554 -11.644 5.955 1.00 95.31 179 VAL A O 1
ATOM 1397 N N . ASP A 1 180 ? -19.786 -12.850 7.410 1.00 95.69 180 ASP A N 1
ATOM 1398 C CA . ASP A 1 180 ? -21.080 -12.352 6.948 1.00 95.69 180 ASP A CA 1
ATOM 1399 C C . ASP A 1 180 ? -21.408 -10.963 7.539 1.00 95.69 180 ASP A C 1
ATOM 1401 O O . ASP A 1 180 ? -20.968 -10.616 8.637 1.00 95.69 180 ASP A O 1
ATOM 1405 N N . PRO A 1 181 ? -22.173 -10.114 6.828 1.00 94.56 181 PRO A N 1
ATOM 1406 C CA . PRO A 1 181 ? -22.544 -8.793 7.330 1.00 94.56 181 PRO A CA 1
ATOM 1407 C C . PRO A 1 181 ? -23.340 -8.884 8.637 1.00 94.56 181 PRO A C 1
ATOM 1409 O O . PRO A 1 181 ? -24.351 -9.581 8.704 1.00 94.56 181 PRO A O 1
ATOM 1412 N N . GLY A 1 182 ? -22.927 -8.123 9.650 1.00 94.81 182 GLY A N 1
ATOM 1413 C CA . GLY A 1 182 ? -23.560 -8.117 10.972 1.00 94.81 182 GLY A CA 1
ATOM 1414 C C . GLY A 1 182 ? -22.972 -9.115 11.970 1.00 94.81 182 GLY A C 1
ATOM 1415 O O . GLY A 1 182 ? -23.257 -8.996 13.162 1.00 94.81 182 GLY A O 1
ATOM 1416 N N . ASP A 1 183 ? -22.136 -10.052 11.523 1.00 97.31 183 ASP A N 1
ATOM 1417 C CA . ASP A 1 183 ? -21.405 -10.948 12.415 1.00 97.31 183 ASP A CA 1
ATOM 1418 C C . ASP A 1 183 ? -20.183 -10.254 13.035 1.00 97.31 183 ASP A C 1
ATOM 1420 O O . ASP A 1 183 ? -19.776 -9.155 12.648 1.00 97.31 183 ASP A O 1
ATOM 1424 N N . MET A 1 184 ? -19.606 -10.903 14.046 1.00 97.12 184 MET A N 1
ATOM 1425 C CA . MET A 1 184 ? -18.354 -10.466 14.656 1.00 97.12 184 MET A CA 1
ATOM 1426 C C . MET A 1 184 ? -17.202 -10.637 13.663 1.00 97.12 184 MET A C 1
ATOM 1428 O O . MET A 1 184 ? -17.020 -11.721 13.113 1.00 97.12 184 MET A O 1
ATOM 1432 N N . ILE A 1 185 ? -16.399 -9.593 13.487 1.00 98.06 185 ILE A N 1
ATOM 1433 C CA . ILE A 1 185 ? -15.243 -9.543 12.594 1.00 98.06 185 ILE A CA 1
ATOM 1434 C C . ILE A 1 185 ? -13.971 -9.579 13.454 1.00 98.06 185 ILE A C 1
ATOM 1436 O O . ILE A 1 185 ? -13.623 -8.563 14.064 1.00 98.06 185 ILE A O 1
ATOM 1440 N N . PRO A 1 186 ? -13.254 -10.717 13.512 1.00 97.94 186 PRO A N 1
ATOM 1441 C CA . PRO A 1 186 ? -11.940 -10.778 14.134 1.00 97.94 186 PRO A CA 1
ATOM 1442 C C . PRO A 1 186 ? -10.931 -10.071 13.233 1.00 97.94 186 PRO A C 1
ATOM 1444 O O . PRO A 1 186 ? -10.767 -10.435 12.070 1.00 97.94 186 PRO A O 1
ATOM 1447 N N . VAL A 1 187 ? -10.244 -9.074 13.765 1.00 98.19 187 VAL A N 1
ATOM 1448 C CA . VAL A 1 187 ? -9.198 -8.300 13.100 1.00 98.19 187 VAL A CA 1
ATOM 1449 C C . VAL A 1 187 ? -7.884 -8.554 13.813 1.00 98.19 187 VAL A C 1
ATOM 1451 O O . VAL A 1 187 ? -7.799 -8.465 15.038 1.00 98.19 187 VAL A O 1
ATOM 1454 N N . GLN A 1 188 ? -6.838 -8.822 13.041 1.00 98.00 188 GLN A N 1
ATOM 1455 C CA . GLN A 1 188 ? -5.486 -8.941 13.560 1.00 98.00 188 GLN A CA 1
ATOM 1456 C C . GLN A 1 188 ? -4.519 -8.107 12.724 1.00 98.00 188 GLN A C 1
ATOM 1458 O O . GLN A 1 188 ? -4.542 -8.140 11.495 1.00 98.00 188 GLN A O 1
ATOM 1463 N N . ILE A 1 189 ? -3.644 -7.375 13.409 1.00 97.62 189 ILE A N 1
ATOM 1464 C CA . ILE A 1 189 ? -2.569 -6.590 12.806 1.00 97.62 189 ILE A CA 1
ATOM 1465 C C . ILE A 1 189 ? -1.255 -7.070 13.403 1.00 97.62 189 ILE A C 1
ATOM 1467 O O . ILE A 1 189 ? -1.105 -7.074 14.623 1.00 97.62 189 ILE A O 1
ATOM 1471 N N . GLN A 1 190 ? -0.298 -7.457 12.564 1.00 95.12 190 GLN A N 1
ATOM 1472 C CA . GLN A 1 190 ? 1.046 -7.825 13.005 1.00 95.12 190 GLN A CA 1
ATOM 1473 C C . GLN A 1 190 ? 2.076 -6.884 12.391 1.00 95.12 190 GLN A C 1
ATOM 1475 O O . GLN A 1 190 ? 2.336 -6.946 11.193 1.00 95.12 190 GLN A O 1
ATOM 1480 N N . VAL A 1 191 ? 2.683 -6.025 13.209 1.00 93.06 191 VAL A N 1
ATOM 1481 C CA . VAL A 1 191 ? 3.761 -5.129 12.787 1.00 93.06 191 VAL A CA 1
ATOM 1482 C C . VAL A 1 191 ? 5.113 -5.758 13.101 1.00 93.06 191 VAL A C 1
ATOM 1484 O O . VAL A 1 191 ? 5.431 -6.054 14.254 1.00 93.06 191 VAL A O 1
ATOM 1487 N N . ARG A 1 192 ? 5.931 -5.949 12.068 1.00 87.94 192 ARG A N 1
ATOM 1488 C CA . ARG A 1 192 ? 7.289 -6.496 12.160 1.00 87.94 192 ARG A CA 1
ATOM 1489 C C . ARG A 1 192 ? 8.230 -5.540 11.438 1.00 87.94 192 ARG A C 1
ATOM 1491 O O . ARG A 1 192 ? 8.089 -5.381 10.231 1.00 87.94 192 ARG A O 1
ATOM 1498 N N . GLY A 1 193 ? 9.189 -4.906 12.104 1.00 85.00 193 GLY A N 1
ATOM 1499 C CA . GLY A 1 193 ? 9.957 -3.806 11.513 1.00 85.00 193 GLY A CA 1
ATOM 1500 C C . GLY A 1 193 ? 9.048 -2.754 10.859 1.00 85.00 193 GLY A C 1
ATOM 1501 O O . GLY A 1 193 ? 8.083 -2.300 11.464 1.00 85.00 193 GLY A O 1
ATOM 1502 N N . ALA A 1 194 ? 9.321 -2.417 9.598 1.00 86.94 194 ALA A N 1
ATOM 1503 C CA . ALA A 1 194 ? 8.577 -1.414 8.833 1.00 86.94 194 ALA A CA 1
ATOM 1504 C C . ALA A 1 194 ? 7.354 -1.962 8.067 1.00 86.94 194 ALA A C 1
ATOM 1506 O O . ALA A 1 194 ? 6.915 -1.335 7.109 1.00 86.94 194 ALA A O 1
ATOM 1507 N N . TRP A 1 195 ? 6.809 -3.133 8.411 1.00 89.25 195 TRP A N 1
ATOM 1508 C CA . TRP A 1 195 ? 5.598 -3.638 7.747 1.00 89.25 195 TRP A CA 1
ATOM 1509 C C . TRP A 1 195 ? 4.543 -4.105 8.725 1.00 89.25 195 TRP A C 1
ATOM 1511 O O . TRP A 1 195 ? 4.875 -4.678 9.760 1.00 89.25 195 TRP A O 1
ATOM 1521 N N . ALA A 1 196 ? 3.291 -3.928 8.322 1.00 93.31 196 ALA A N 1
ATOM 1522 C CA . ALA A 1 196 ? 2.118 -4.484 8.966 1.00 93.31 196 ALA A CA 1
ATOM 1523 C C . ALA A 1 196 ? 1.460 -5.524 8.050 1.00 93.31 196 ALA A C 1
ATOM 1525 O O . ALA A 1 196 ? 1.152 -5.212 6.899 1.00 93.31 196 ALA A O 1
ATOM 1526 N N . ASP A 1 197 ? 1.237 -6.727 8.575 1.00 94.12 197 ASP A N 1
ATOM 1527 C CA . ASP A 1 197 ? 0.337 -7.729 8.005 1.00 94.12 197 ASP A CA 1
ATOM 1528 C C . ASP A 1 197 ? -1.060 -7.531 8.604 1.00 94.12 197 ASP A C 1
ATOM 1530 O O . ASP A 1 197 ? -1.200 -7.349 9.818 1.00 94.12 197 ASP A O 1
ATOM 1534 N N . PHE A 1 198 ? -2.087 -7.607 7.765 1.00 96.62 198 PHE A N 1
ATOM 1535 C CA . PHE A 1 198 ? -3.484 -7.444 8.143 1.00 96.62 198 PHE A CA 1
ATOM 1536 C C . PHE A 1 198 ? -4.242 -8.738 7.879 1.00 96.62 198 PHE A C 1
ATOM 1538 O O . PHE A 1 198 ? -4.177 -9.294 6.777 1.00 96.62 198 PHE A O 1
ATOM 1545 N N . LEU A 1 199 ? -4.973 -9.204 8.887 1.00 97.25 199 LEU A N 1
ATOM 1546 C CA . LEU A 1 199 ? -5.772 -10.415 8.814 1.00 97.25 199 LEU A CA 1
ATOM 1547 C C . LEU A 1 199 ? -7.205 -10.142 9.273 1.00 97.25 199 LEU A C 1
ATOM 1549 O O . LEU A 1 199 ? -7.428 -9.385 10.222 1.00 97.25 199 LEU A O 1
ATOM 1553 N N . ILE A 1 200 ? -8.167 -10.786 8.612 1.00 97.69 200 ILE A N 1
ATOM 1554 C CA . ILE A 1 200 ? -9.590 -10.755 8.967 1.00 97.69 200 ILE A CA 1
ATOM 1555 C C . ILE A 1 200 ? -10.095 -12.191 9.071 1.00 97.69 200 ILE A C 1
ATOM 1557 O O . ILE A 1 200 ? -9.996 -12.954 8.114 1.00 97.69 200 ILE A O 1
ATOM 1561 N N . ALA A 1 201 ? -10.636 -12.560 10.233 1.00 96.62 201 ALA A N 1
ATOM 1562 C CA . ALA A 1 201 ? -11.035 -13.929 10.569 1.00 96.62 201 ALA A CA 1
ATOM 1563 C C . ALA A 1 201 ? -9.905 -14.966 10.387 1.00 96.62 201 ALA A C 1
ATOM 1565 O O . ALA A 1 201 ? -10.155 -16.126 10.076 1.00 96.62 201 ALA A O 1
ATOM 1566 N N . GLY A 1 202 ? -8.653 -14.542 10.593 1.00 94.69 202 GLY A N 1
ATOM 1567 C CA . GLY A 1 202 ? -7.458 -15.373 10.407 1.00 94.69 202 GLY A CA 1
ATOM 1568 C C . GLY A 1 202 ? -6.940 -15.433 8.967 1.00 94.69 202 GLY A C 1
ATOM 1569 O O . GLY A 1 202 ? -5.803 -15.855 8.760 1.00 94.69 202 GLY A O 1
ATOM 1570 N N . ASP A 1 203 ? -7.708 -14.951 7.989 1.00 94.31 203 ASP A N 1
ATOM 1571 C CA . ASP A 1 203 ? -7.267 -14.881 6.599 1.00 94.31 203 ASP A CA 1
ATOM 1572 C C . ASP A 1 203 ? -6.383 -13.654 6.382 1.00 94.31 203 ASP A C 1
ATOM 1574 O O . ASP A 1 203 ? -6.750 -12.538 6.754 1.00 94.31 203 ASP A O 1
ATOM 1578 N N . PHE A 1 204 ? -5.228 -13.840 5.741 1.00 93.25 204 PHE A N 1
ATOM 1579 C CA . PHE A 1 204 ? -4.398 -12.727 5.285 1.00 93.25 204 PHE A CA 1
ATOM 1580 C C . PHE A 1 204 ? -5.146 -11.926 4.216 1.00 93.25 204 PHE A C 1
ATOM 1582 O O . PHE A 1 204 ? -5.469 -12.459 3.152 1.00 93.25 204 PHE A O 1
ATOM 1589 N N . VAL A 1 205 ? -5.380 -10.640 4.477 1.00 94.00 205 VAL A N 1
ATOM 1590 C CA . VAL A 1 205 ? -6.054 -9.749 3.523 1.00 94.00 205 VAL A CA 1
ATOM 1591 C C . VAL A 1 205 ? -5.082 -8.778 2.861 1.00 94.00 205 VAL A C 1
ATOM 1593 O O . VAL A 1 205 ? -5.199 -8.509 1.663 1.00 94.00 205 VAL A O 1
ATOM 1596 N N . ASP A 1 206 ? -4.078 -8.281 3.588 1.00 94.06 206 ASP A N 1
ATOM 1597 C CA . ASP A 1 206 ? -3.098 -7.356 3.023 1.00 94.06 206 ASP A CA 1
ATOM 1598 C C . ASP A 1 206 ? -1.800 -7.249 3.821 1.00 94.06 206 ASP A C 1
ATOM 1600 O O . ASP A 1 206 ? -1.729 -7.649 4.980 1.00 94.06 206 ASP A O 1
ATOM 1604 N N . ALA A 1 207 ? -0.792 -6.631 3.204 1.00 91.94 207 ALA A N 1
ATOM 1605 C CA . ALA A 1 207 ? 0.398 -6.157 3.897 1.00 91.94 207 ALA A CA 1
ATOM 1606 C C . ALA A 1 207 ? 0.801 -4.779 3.373 1.00 91.94 207 ALA A C 1
ATOM 1608 O O . ALA A 1 207 ? 0.714 -4.507 2.175 1.00 91.94 207 ALA A O 1
ATOM 1609 N N . PHE A 1 208 ? 1.278 -3.913 4.262 1.00 91.38 208 PHE A N 1
ATOM 1610 C CA . PHE A 1 208 ? 1.706 -2.571 3.883 1.00 91.38 208 PHE A CA 1
ATOM 1611 C C . PHE A 1 208 ? 2.942 -2.128 4.654 1.00 91.38 208 PHE A C 1
ATOM 1613 O O . PHE A 1 208 ? 3.120 -2.472 5.825 1.00 91.38 208 PHE A O 1
ATOM 1620 N N . ARG A 1 209 ? 3.784 -1.323 3.999 1.00 89.12 209 ARG A N 1
ATOM 1621 C CA . ARG A 1 209 ? 4.943 -0.715 4.644 1.00 89.12 209 ARG A CA 1
ATOM 1622 C C . ARG A 1 209 ? 4.488 0.440 5.529 1.00 89.12 209 ARG A C 1
ATOM 1624 O O . ARG A 1 209 ? 3.990 1.450 5.039 1.00 89.12 209 ARG A O 1
ATOM 1631 N N . VAL A 1 210 ? 4.671 0.298 6.829 1.00 90.19 210 VAL A N 1
ATOM 1632 C CA . VAL A 1 210 ? 4.360 1.327 7.818 1.00 90.19 210 VAL A CA 1
ATOM 1633 C C . VAL A 1 210 ? 5.653 1.985 8.292 1.00 90.19 210 VAL A C 1
ATOM 1635 O O . VAL A 1 210 ? 6.726 1.386 8.289 1.00 90.19 210 VAL A O 1
ATOM 1638 N N . GLY A 1 211 ? 5.559 3.258 8.660 1.00 86.31 211 GLY A N 1
ATOM 1639 C CA . GLY A 1 211 ? 6.635 3.970 9.345 1.00 86.31 211 GLY A CA 1
ATOM 1640 C C . GLY A 1 211 ? 6.848 3.450 10.769 1.00 86.31 211 GLY A C 1
ATOM 1641 O O . GLY A 1 211 ? 6.453 2.337 11.107 1.00 86.31 211 GLY A O 1
ATOM 1642 N N . ASN A 1 212 ? 7.446 4.280 11.625 1.00 80.00 212 ASN A N 1
ATOM 1643 C CA . ASN A 1 212 ? 7.595 3.936 13.035 1.00 80.00 212 ASN A CA 1
ATOM 1644 C C . ASN A 1 212 ? 6.225 3.621 13.659 1.00 80.00 212 ASN A C 1
ATOM 1646 O O . ASN A 1 212 ? 5.257 4.354 13.442 1.00 80.00 212 ASN A O 1
ATOM 1650 N N . SER A 1 213 ? 6.154 2.518 14.402 1.00 80.75 213 SER A N 1
ATOM 1651 C CA . SER A 1 213 ? 4.951 2.081 15.109 1.00 80.75 213 SER A CA 1
ATOM 1652 C C . SER A 1 213 ? 4.857 2.661 16.523 1.00 80.75 213 SER A C 1
ATOM 1654 O O . SER A 1 213 ? 4.043 2.194 17.319 1.00 80.75 213 SER A O 1
ATOM 1656 N N . ASP A 1 214 ? 5.694 3.651 16.853 1.00 82.62 214 ASP A N 1
ATOM 1657 C CA . ASP A 1 214 ? 5.650 4.344 18.133 1.00 82.62 214 ASP A CA 1
ATOM 1658 C C . ASP A 1 214 ? 4.365 5.165 18.268 1.00 82.62 214 ASP A C 1
ATOM 1660 O O . ASP A 1 214 ? 3.952 5.884 17.360 1.00 82.62 214 ASP A O 1
ATOM 1664 N N . GLY A 1 215 ? 3.729 5.067 19.429 1.00 87.06 215 GLY A N 1
ATOM 1665 C CA . GLY A 1 215 ? 2.499 5.791 19.722 1.00 87.06 215 GLY A CA 1
ATOM 1666 C C . GLY A 1 215 ? 1.442 4.908 20.359 1.00 87.06 215 GLY A C 1
ATOM 1667 O O . GLY A 1 215 ? 1.676 3.734 20.654 1.00 87.06 215 GLY A O 1
ATOM 1668 N N . ASN A 1 216 ? 0.275 5.501 20.573 1.00 91.75 216 ASN A N 1
ATOM 1669 C CA . ASN A 1 216 ? -0.840 4.811 21.190 1.00 91.75 216 ASN A CA 1
ATOM 1670 C C . ASN A 1 216 ? -1.522 3.872 20.190 1.00 91.75 216 ASN A C 1
ATOM 1672 O O . ASN A 1 216 ? -1.474 4.051 18.967 1.00 91.75 216 ASN A O 1
ATOM 1676 N N . ILE A 1 217 ? -2.194 2.876 20.752 1.00 94.75 217 ILE A N 1
ATOM 1677 C CA . ILE A 1 217 ? -3.082 1.956 20.047 1.00 94.75 217 ILE A CA 1
ATOM 1678 C C . ILE A 1 217 ? -4.489 2.213 20.563 1.00 94.75 217 ILE A C 1
ATOM 1680 O O . ILE A 1 217 ? -4.668 2.544 21.734 1.00 94.75 217 ILE A O 1
ATOM 1684 N N . GLY A 1 218 ? -5.493 2.086 19.710 1.00 94.75 218 GLY A N 1
ATOM 1685 C CA . GLY A 1 218 ? -6.861 2.372 20.103 1.00 94.75 218 GLY A CA 1
ATOM 1686 C C . GLY A 1 218 ? -7.898 1.812 19.156 1.00 94.75 218 GLY A C 1
ATOM 1687 O O . GLY A 1 218 ? -7.584 1.194 18.140 1.00 94.75 218 GLY A O 1
ATOM 1688 N N . LEU A 1 219 ? -9.147 2.091 19.495 1.00 96.94 219 LEU A N 1
ATOM 1689 C CA . LEU A 1 219 ? -10.310 1.747 18.696 1.00 96.94 219 LEU A CA 1
ATOM 1690 C C . LEU A 1 219 ? -10.757 2.953 17.876 1.00 96.94 219 LEU A C 1
ATOM 1692 O O . LEU A 1 219 ? -10.726 4.094 18.349 1.00 96.94 219 LEU A O 1
ATOM 1696 N N . PHE A 1 220 ? -11.196 2.677 16.656 1.00 97.56 220 PHE A N 1
ATOM 1697 C CA . PHE A 1 220 ? -11.746 3.643 15.720 1.00 97.56 220 PHE A CA 1
ATOM 1698 C C . PHE A 1 220 ? -13.167 3.261 15.343 1.00 97.56 220 PHE A C 1
ATOM 1700 O O . PHE A 1 220 ? -13.454 2.091 15.087 1.00 97.56 220 PHE A O 1
ATOM 1707 N N . ALA A 1 221 ? -14.036 4.254 15.206 1.00 97.56 221 ALA A N 1
ATOM 1708 C CA . ALA A 1 221 ? -15.341 4.055 14.606 1.00 97.56 221 ALA A CA 1
ATOM 1709 C C . ALA A 1 221 ? -15.840 5.318 13.907 1.00 97.56 221 ALA A C 1
ATOM 1711 O O . ALA A 1 221 ? -15.678 6.429 14.411 1.00 97.56 221 ALA A O 1
ATOM 1712 N N . GLN A 1 222 ? -16.495 5.139 12.766 1.00 96.19 222 GLN A N 1
ATOM 1713 C CA . GLN A 1 222 ? -17.072 6.216 11.978 1.00 96.19 222 GLN A CA 1
ATOM 1714 C C . GLN A 1 222 ? -18.433 5.784 11.416 1.00 96.19 222 GLN A C 1
ATOM 1716 O O . GLN A 1 222 ? -18.482 4.888 10.568 1.00 96.19 222 GLN A O 1
ATOM 1721 N N . PRO A 1 223 ? -19.543 6.413 11.844 1.00 95.50 223 PRO A N 1
ATOM 1722 C CA . PRO A 1 223 ? -20.804 6.284 11.133 1.00 95.50 223 PRO A CA 1
ATOM 1723 C C . PRO A 1 223 ? -20.709 7.058 9.814 1.00 95.50 223 PRO A C 1
ATOM 1725 O O . PRO A 1 223 ? -20.272 8.210 9.771 1.00 95.50 223 PRO A O 1
ATOM 1728 N N . ILE A 1 224 ? -21.117 6.420 8.724 1.00 93.44 224 ILE A N 1
ATOM 1729 C CA . ILE A 1 224 ? -21.166 7.037 7.394 1.00 93.44 224 ILE A CA 1
ATOM 1730 C C . ILE A 1 224 ? -22.585 7.547 7.090 1.00 93.44 224 ILE A C 1
ATOM 1732 O O . ILE A 1 224 ? -22.762 8.511 6.336 1.00 93.44 224 ILE A O 1
ATOM 1736 N N . GLY A 1 225 ? -23.598 6.916 7.693 1.00 89.19 225 GLY A N 1
ATOM 1737 C CA . GLY A 1 225 ? -24.980 7.396 7.718 1.00 89.19 225 GLY A CA 1
ATOM 1738 C C . GLY A 1 225 ? -25.236 8.461 8.792 1.00 89.19 225 GLY A C 1
ATOM 1739 O O . GLY A 1 225 ? -24.398 8.717 9.654 1.00 89.19 225 GLY A O 1
ATOM 1740 N N . THR A 1 226 ? -26.418 9.078 8.740 1.00 89.75 226 THR A N 1
ATOM 1741 C CA . THR A 1 226 ? -26.888 10.057 9.743 1.00 89.75 226 THR A CA 1
ATOM 1742 C C . THR A 1 226 ? -27.604 9.415 10.929 1.00 89.75 226 THR A C 1
ATOM 1744 O O . THR A 1 226 ? -27.795 10.062 11.963 1.00 89.75 226 THR A O 1
ATOM 1747 N N . ASP A 1 227 ? -28.028 8.163 10.767 1.00 93.81 227 ASP A N 1
ATOM 1748 C CA . ASP A 1 227 ? -28.697 7.399 11.810 1.00 93.81 227 ASP A CA 1
ATOM 1749 C C . ASP A 1 227 ? -27.676 6.871 12.830 1.00 93.81 227 ASP A C 1
ATOM 1751 O O . ASP A 1 227 ? -26.533 6.585 12.459 1.00 93.81 227 ASP A O 1
ATOM 1755 N N . PRO A 1 228 ? -28.056 6.739 14.114 1.00 96.06 228 PRO A N 1
ATOM 1756 C CA . PRO A 1 228 ? -27.164 6.203 15.134 1.00 96.06 228 PRO A CA 1
ATOM 1757 C C . PRO A 1 228 ? -26.712 4.777 14.800 1.00 96.06 228 PRO A C 1
ATOM 1759 O O . PRO A 1 228 ? -27.544 3.881 14.680 1.00 96.06 228 PRO A O 1
ATOM 1762 N N . ALA A 1 229 ? -25.401 4.559 14.699 1.00 97.06 229 ALA A N 1
ATOM 1763 C CA . ALA A 1 229 ? -24.808 3.241 14.502 1.00 97.06 229 ALA A CA 1
ATOM 1764 C C . ALA A 1 229 ? -24.323 2.656 15.831 1.00 97.06 229 ALA A C 1
ATOM 1766 O O . ALA A 1 229 ? -23.650 3.342 16.604 1.00 97.06 229 ALA A O 1
ATOM 1767 N N . THR A 1 230 ? -24.643 1.385 16.074 1.00 97.75 230 THR A N 1
ATOM 1768 C CA . THR A 1 230 ? -24.164 0.629 17.237 1.00 97.75 230 THR A CA 1
ATOM 1769 C C . THR A 1 230 ? -23.022 -0.290 16.828 1.00 97.75 230 THR A C 1
ATOM 1771 O O . THR A 1 230 ? -23.167 -1.067 15.887 1.00 97.75 230 THR A O 1
ATOM 1774 N N . ILE A 1 231 ? -21.897 -0.188 17.529 1.00 98.00 231 ILE A N 1
ATOM 1775 C CA . ILE A 1 231 ? -20.668 -0.934 17.263 1.00 98.00 231 ILE A CA 1
ATOM 1776 C C . ILE A 1 231 ? -20.223 -1.583 18.569 1.00 98.00 231 ILE A C 1
ATOM 1778 O O . ILE A 1 231 ? -20.069 -0.893 19.577 1.00 98.00 231 ILE A O 1
ATOM 1782 N N . ASP A 1 232 ? -20.016 -2.894 18.543 1.00 97.25 232 ASP A N 1
ATOM 1783 C CA . ASP A 1 232 ? -19.649 -3.689 19.711 1.00 97.25 232 ASP A CA 1
ATOM 1784 C C . ASP A 1 232 ? -18.219 -4.212 19.562 1.00 97.25 232 ASP A C 1
ATOM 1786 O O . ASP A 1 232 ? -17.912 -4.921 18.606 1.00 97.25 232 ASP A O 1
ATOM 1790 N N . PHE A 1 233 ? -17.358 -3.913 20.535 1.00 96.56 233 PHE A N 1
ATOM 1791 C CA . PHE A 1 233 ? -16.014 -4.485 20.639 1.00 96.56 233 PHE A CA 1
ATOM 1792 C C . PHE A 1 233 ? -15.990 -5.538 21.750 1.00 96.56 233 PHE A C 1
ATOM 1794 O O . PHE A 1 233 ? -16.454 -5.254 22.852 1.00 96.56 233 PHE A O 1
ATOM 1801 N N . ARG A 1 234 ? -15.471 -6.748 21.500 1.00 92.50 234 ARG A N 1
ATOM 1802 C CA . ARG A 1 234 ? -15.483 -7.846 22.503 1.00 92.50 234 ARG A CA 1
ATOM 1803 C C . ARG A 1 234 ? -14.119 -8.352 22.944 1.00 92.50 234 ARG A C 1
ATOM 1805 O O . ARG A 1 234 ? -14.006 -8.970 23.998 1.00 92.50 234 ARG A O 1
ATOM 1812 N N . ARG A 1 235 ? -13.087 -8.070 22.163 1.00 91.25 235 ARG A N 1
ATOM 1813 C CA . ARG A 1 235 ? -11.710 -8.430 22.477 1.00 91.25 235 ARG A CA 1
ATOM 1814 C C . ARG A 1 235 ? -10.834 -7.303 21.993 1.00 91.25 235 ARG A C 1
ATOM 1816 O O . ARG A 1 235 ? -11.023 -6.851 20.869 1.00 91.25 235 ARG A O 1
ATOM 1823 N N . LEU A 1 236 ? -9.919 -6.856 22.836 1.00 93.19 236 LEU A N 1
ATOM 1824 C CA . LEU A 1 236 ? -8.813 -6.005 22.439 1.00 93.19 236 LEU A CA 1
ATOM 1825 C C . LEU A 1 236 ? -7.588 -6.488 23.200 1.00 93.19 236 LEU A C 1
ATOM 1827 O O . LEU A 1 236 ? -7.518 -6.353 24.422 1.00 93.19 236 LEU A O 1
ATOM 1831 N N . SER A 1 237 ? -6.639 -7.067 22.477 1.00 94.75 237 SER A N 1
ATOM 1832 C CA . SER A 1 237 ? -5.353 -7.441 23.041 1.00 94.75 237 SER A CA 1
ATOM 1833 C C . SER A 1 237 ? -4.227 -6.833 22.225 1.00 94.75 237 SER A C 1
ATOM 1835 O O . SER A 1 237 ? -4.295 -6.680 21.003 1.00 94.75 237 SER A O 1
ATOM 1837 N N . VAL A 1 238 ? -3.174 -6.460 22.937 1.00 95.25 238 VAL A N 1
ATOM 1838 C CA . VAL A 1 238 ? -1.914 -6.029 22.362 1.00 95.25 238 VAL A CA 1
ATOM 1839 C C . VAL A 1 238 ? -0.836 -6.914 22.946 1.00 95.25 238 VAL A C 1
ATOM 1841 O O . VAL A 1 238 ? -0.666 -7.001 24.160 1.00 95.25 238 VAL A O 1
ATOM 1844 N N . SER A 1 239 ? -0.105 -7.581 22.068 1.00 95.50 239 SER A N 1
ATOM 1845 C CA . SER A 1 239 ? 1.042 -8.401 22.422 1.00 95.50 239 SER A CA 1
ATOM 1846 C C . SER A 1 239 ? 2.287 -7.896 21.719 1.00 95.50 239 SER A C 1
ATOM 1848 O O . SER A 1 239 ? 2.218 -7.344 20.621 1.00 95.50 239 SER A O 1
ATOM 1850 N N . VAL A 1 240 ? 3.436 -8.132 22.334 1.00 94.56 240 VAL A N 1
ATOM 1851 C CA . VAL A 1 240 ? 4.737 -7.807 21.764 1.00 94.56 240 VAL A CA 1
ATOM 1852 C C . VAL A 1 240 ? 5.630 -9.036 21.731 1.00 94.56 240 VAL A C 1
ATOM 1854 O O . VAL A 1 240 ? 5.483 -9.955 22.532 1.00 94.56 240 VAL A O 1
ATOM 1857 N N . SER A 1 241 ? 6.567 -9.044 20.799 1.00 93.31 241 SER A N 1
ATOM 1858 C CA . SER A 1 241 ? 7.674 -9.999 20.747 1.00 93.31 241 SER A CA 1
ATOM 1859 C C . SER A 1 241 ? 8.931 -9.210 20.415 1.00 93.31 241 SER A C 1
ATOM 1861 O O . SER A 1 241 ? 8.821 -8.265 19.637 1.00 93.31 241 SER A O 1
ATOM 1863 N N . PRO A 1 242 ? 10.121 -9.552 20.926 1.00 90.06 242 PRO A N 1
ATOM 1864 C CA . PRO A 1 242 ? 11.354 -8.954 20.426 1.00 90.06 242 PRO A CA 1
ATOM 1865 C C . PRO A 1 242 ? 11.413 -9.026 18.890 1.00 90.06 242 PRO A C 1
ATOM 1867 O O . PRO A 1 242 ? 10.997 -10.026 18.286 1.00 90.06 242 PRO A O 1
ATOM 1870 N N . GLN A 1 243 ? 11.878 -7.958 18.236 1.00 82.06 243 GLN A N 1
ATOM 1871 C CA . GLN A 1 243 ? 12.234 -8.035 16.818 1.00 82.06 243 GLN A CA 1
ATOM 1872 C C . GLN A 1 243 ? 13.314 -9.108 16.662 1.00 82.06 243 GLN A C 1
ATOM 1874 O O . GLN A 1 243 ? 14.196 -9.207 17.523 1.00 82.06 243 GLN A O 1
ATOM 1879 N N . PRO A 1 244 ? 13.271 -9.924 15.595 1.00 75.56 244 PRO A N 1
ATOM 1880 C CA . PRO A 1 244 ? 14.361 -10.840 15.330 1.00 75.56 244 PRO A CA 1
ATOM 1881 C C . PRO A 1 244 ? 15.601 -9.969 15.150 1.00 75.56 244 PRO A C 1
ATOM 1883 O O . PRO A 1 244 ? 15.553 -8.965 14.431 1.00 75.56 244 PRO A O 1
ATOM 1886 N N . VAL A 1 245 ? 16.699 -10.313 15.821 1.00 65.94 245 VAL A N 1
ATOM 1887 C CA . VAL A 1 245 ? 17.980 -9.682 15.505 1.00 65.94 245 VAL A CA 1
ATOM 1888 C C . VAL A 1 245 ? 18.197 -9.953 14.025 1.00 65.94 245 VAL A C 1
ATOM 1890 O O . VAL A 1 245 ? 18.148 -11.119 13.633 1.00 65.94 245 VAL A O 1
ATOM 1893 N N . ALA A 1 246 ? 18.328 -8.894 13.217 1.00 59.97 246 ALA A N 1
ATOM 1894 C CA . ALA A 1 246 ? 18.536 -9.030 11.782 1.00 59.97 246 ALA A CA 1
ATOM 1895 C C . ALA A 1 246 ? 19.640 -10.067 11.585 1.00 59.97 246 ALA A C 1
ATOM 1897 O O . ALA A 1 246 ? 20.769 -9.849 12.035 1.00 59.97 246 ALA A O 1
ATOM 1898 N N . ALA A 1 247 ? 19.284 -11.227 11.028 1.00 49.94 247 ALA A N 1
ATOM 1899 C CA . ALA A 1 247 ? 20.274 -12.239 10.727 1.00 49.94 247 ALA A CA 1
ATOM 1900 C C . ALA A 1 247 ? 21.307 -11.542 9.842 1.00 49.94 247 ALA A C 1
ATOM 1902 O O . ALA A 1 247 ? 20.922 -10.872 8.879 1.00 49.94 247 ALA A O 1
ATOM 1903 N N . GLU A 1 248 ? 22.593 -11.619 10.206 1.00 42.53 248 GLU A N 1
ATOM 1904 C CA . GLU A 1 248 ? 23.651 -11.176 9.302 1.00 42.53 248 GLU A CA 1
ATOM 1905 C C . GLU A 1 248 ? 23.332 -11.793 7.948 1.00 42.53 248 GLU A C 1
ATOM 1907 O O . GLU A 1 248 ? 23.179 -13.016 7.860 1.00 42.53 248 GLU A O 1
ATOM 1912 N N . ALA A 1 249 ? 23.113 -10.935 6.943 1.00 44.00 249 ALA A N 1
ATOM 1913 C CA . ALA A 1 249 ? 22.742 -11.360 5.606 1.00 44.00 249 ALA A CA 1
ATOM 1914 C C . ALA A 1 249 ? 23.659 -12.521 5.243 1.00 44.00 249 ALA A C 1
ATOM 1916 O O . ALA A 1 249 ? 24.880 -12.338 5.219 1.00 44.00 249 ALA A O 1
ATOM 1917 N N . ALA A 1 250 ? 23.078 -13.716 5.079 1.00 36.56 250 ALA A N 1
ATOM 1918 C CA . ALA A 1 250 ? 23.862 -14.924 4.893 1.00 36.56 250 ALA A CA 1
ATOM 1919 C C . ALA A 1 250 ? 24.918 -14.634 3.813 1.00 36.56 250 ALA A C 1
ATOM 1921 O O . ALA A 1 250 ? 24.563 -14.078 2.762 1.00 36.56 250 ALA A O 1
ATOM 1922 N N . PRO A 1 251 ? 26.210 -14.906 4.072 1.00 32.16 251 PRO A N 1
ATOM 1923 C CA . PRO A 1 251 ? 27.262 -14.587 3.121 1.00 32.16 251 PRO A CA 1
ATOM 1924 C C . PRO A 1 251 ? 27.016 -15.412 1.853 1.00 32.16 251 PRO A C 1
ATOM 1926 O O . PRO A 1 251 ? 27.281 -16.610 1.825 1.00 32.16 251 PRO A O 1
ATOM 1929 N N . GLY A 1 252 ? 26.424 -14.781 0.833 1.00 42.88 252 GLY A N 1
ATOM 1930 C CA . GLY A 1 252 ? 25.890 -15.494 -0.334 1.00 42.88 252 GLY A CA 1
ATOM 1931 C C . GLY A 1 252 ? 24.713 -14.851 -1.081 1.00 42.88 252 GLY A C 1
ATOM 1932 O O . GLY A 1 252 ? 24.172 -15.502 -1.965 1.00 42.88 252 GLY A O 1
ATOM 1933 N N . GLY A 1 253 ? 24.324 -13.602 -0.797 1.00 51.88 253 GLY A N 1
ATOM 1934 C CA . GLY A 1 253 ? 23.330 -12.892 -1.620 1.00 51.88 253 GLY A CA 1
ATOM 1935 C C . GLY A 1 253 ? 21.881 -13.297 -1.339 1.00 51.88 253 GLY A C 1
ATOM 1936 O O . GLY A 1 253 ? 21.124 -13.582 -2.262 1.00 51.88 253 GLY A O 1
ATOM 1937 N N . GLY A 1 254 ? 21.497 -13.314 -0.059 1.00 71.31 254 GLY A N 1
ATOM 1938 C CA . GLY A 1 254 ? 20.097 -13.453 0.339 1.00 71.31 254 GLY A CA 1
ATOM 1939 C C . GLY A 1 254 ? 19.209 -12.338 -0.231 1.00 71.31 254 GLY A C 1
ATOM 1940 O O . GLY A 1 254 ? 19.661 -11.218 -0.478 1.00 71.31 254 GLY A O 1
ATOM 1941 N N . VAL A 1 255 ? 17.933 -12.658 -0.436 1.00 81.44 255 VAL A N 1
ATOM 1942 C CA . VAL A 1 255 ? 16.894 -11.706 -0.849 1.00 81.44 255 VAL A CA 1
ATOM 1943 C C . VAL A 1 255 ? 16.721 -10.649 0.257 1.00 81.44 255 VAL A C 1
ATOM 1945 O O . VAL A 1 255 ? 16.481 -11.036 1.403 1.00 81.44 255 VAL A O 1
ATOM 1948 N N . PRO A 1 256 ? 16.832 -9.334 -0.031 1.00 85.25 256 PRO A N 1
ATOM 1949 C CA . PRO A 1 256 ? 16.628 -8.291 0.975 1.00 85.25 256 PRO A CA 1
ATOM 1950 C C . PRO A 1 256 ? 15.275 -8.420 1.688 1.00 85.25 256 PRO A C 1
ATOM 1952 O O . PRO A 1 256 ? 14.270 -8.686 1.037 1.00 85.25 256 PRO A O 1
ATOM 1955 N N . ASP A 1 257 ? 15.209 -8.157 2.996 1.00 80.44 257 ASP A N 1
ATOM 1956 C CA . ASP A 1 257 ? 13.982 -8.334 3.797 1.00 80.44 257 ASP A CA 1
ATOM 1957 C C . ASP A 1 257 ? 12.750 -7.617 3.221 1.00 80.44 257 ASP A C 1
ATOM 1959 O O . ASP A 1 257 ? 11.653 -8.181 3.180 1.00 80.44 257 ASP A O 1
ATOM 1963 N N . ASP A 1 258 ? 12.924 -6.378 2.747 1.00 81.06 258 ASP A N 1
ATOM 1964 C CA . ASP A 1 258 ? 11.847 -5.594 2.124 1.00 81.06 258 ASP A CA 1
ATOM 1965 C C . ASP A 1 258 ? 11.338 -6.255 0.824 1.00 81.06 258 ASP A C 1
ATOM 1967 O O . ASP A 1 258 ? 10.132 -6.241 0.542 1.00 81.06 258 ASP A O 1
ATOM 1971 N N . LEU A 1 259 ? 12.233 -6.896 0.063 1.00 87.44 259 LEU A N 1
ATOM 1972 C CA . LEU A 1 259 ? 11.882 -7.671 -1.126 1.00 87.44 259 LEU A CA 1
ATOM 1973 C C . LEU A 1 259 ? 11.174 -8.972 -0.738 1.00 87.44 259 LEU A C 1
ATOM 1975 O O . LEU A 1 259 ? 10.090 -9.246 -1.246 1.00 87.44 259 LEU A O 1
ATOM 1979 N N . SER A 1 260 ? 11.725 -9.727 0.216 1.00 87.00 260 SER A N 1
ATOM 1980 C CA . SER A 1 260 ? 11.150 -10.977 0.734 1.00 87.00 260 SER A CA 1
ATOM 1981 C C . SER A 1 260 ? 9.711 -10.792 1.224 1.00 87.00 260 SER A C 1
ATOM 1983 O O . SER A 1 260 ? 8.840 -11.627 0.977 1.00 87.00 260 SER A O 1
ATOM 1985 N N . ARG A 1 261 ? 9.416 -9.659 1.867 1.00 85.44 261 ARG A N 1
ATOM 1986 C CA . ARG A 1 261 ? 8.055 -9.320 2.311 1.00 85.44 261 ARG A CA 1
ATOM 1987 C C . ARG A 1 261 ? 7.126 -8.964 1.162 1.00 85.44 261 ARG A C 1
ATOM 1989 O O . ARG A 1 261 ? 5.978 -9.406 1.162 1.00 85.44 261 ARG A O 1
ATOM 1996 N N . SER A 1 262 ? 7.623 -8.227 0.171 1.00 89.00 262 SER A N 1
ATOM 1997 C CA . SER A 1 262 ? 6.868 -7.943 -1.052 1.00 89.00 262 SER A CA 1
ATOM 1998 C C . SER A 1 262 ? 6.521 -9.240 -1.794 1.00 89.00 262 SER A C 1
ATOM 2000 O O . SER A 1 262 ? 5.368 -9.431 -2.173 1.00 89.00 262 SER A O 1
ATOM 2002 N N . LEU A 1 263 ? 7.477 -10.169 -1.918 1.00 91.25 263 LEU A N 1
ATOM 2003 C CA . LEU A 1 263 ? 7.266 -11.499 -2.498 1.00 91.25 263 LEU A CA 1
ATOM 2004 C C . LEU A 1 263 ? 6.226 -12.299 -1.705 1.00 91.25 263 LEU A C 1
ATOM 2006 O O . LEU A 1 263 ? 5.263 -12.791 -2.287 1.00 91.25 263 LEU A O 1
ATOM 2010 N N . ARG A 1 264 ? 6.340 -12.362 -0.371 1.00 88.38 264 ARG A N 1
ATOM 2011 C CA . ARG A 1 264 ? 5.347 -13.042 0.477 1.00 88.38 264 ARG A CA 1
ATOM 2012 C C . ARG A 1 264 ? 3.943 -12.461 0.304 1.00 88.38 264 ARG A C 1
ATOM 2014 O O . ARG A 1 264 ? 2.996 -13.226 0.154 1.00 88.38 264 ARG A O 1
ATOM 2021 N N . MET A 1 265 ? 3.797 -11.134 0.291 1.00 89.06 265 MET A N 1
ATOM 2022 C CA . MET A 1 265 ? 2.504 -10.480 0.048 1.00 89.06 265 MET A CA 1
ATOM 2023 C C . MET A 1 265 ? 1.938 -10.870 -1.321 1.00 89.06 265 MET A C 1
ATOM 2025 O O . MET A 1 265 ? 0.780 -11.278 -1.417 1.00 89.06 265 MET A O 1
ATOM 2029 N N . LEU A 1 266 ? 2.755 -10.797 -2.376 1.00 92.00 266 LEU A N 1
ATOM 2030 C CA . LEU A 1 266 ? 2.344 -11.156 -3.732 1.00 92.00 266 LEU A CA 1
ATOM 2031 C C . LEU A 1 266 ? 1.925 -12.629 -3.830 1.00 92.00 266 LEU A C 1
ATOM 2033 O O . LEU A 1 266 ? 0.930 -12.925 -4.493 1.00 92.00 266 LEU A O 1
ATOM 2037 N N . TYR A 1 267 ? 2.643 -13.534 -3.161 1.00 90.69 267 TYR A N 1
ATOM 2038 C CA . TYR A 1 267 ? 2.330 -14.962 -3.109 1.00 90.69 267 TYR A CA 1
ATOM 2039 C C . TYR A 1 267 ? 1.004 -15.221 -2.387 1.00 90.69 267 TYR A C 1
ATOM 2041 O O . TYR A 1 267 ? 0.103 -15.835 -2.954 1.00 90.69 267 TYR A O 1
ATOM 2049 N N . LEU A 1 268 ? 0.825 -14.663 -1.184 1.00 86.88 268 LEU A N 1
ATOM 2050 C CA . LEU A 1 268 ? -0.414 -14.807 -0.410 1.00 86.88 268 LEU A CA 1
ATOM 2051 C C . LEU A 1 268 ? -1.630 -14.208 -1.133 1.00 86.88 268 LEU A C 1
ATOM 2053 O O . LEU A 1 268 ? -2.744 -14.701 -0.985 1.00 86.88 268 LEU A O 1
ATOM 2057 N N . LYS A 1 269 ? -1.422 -13.183 -1.970 1.00 88.38 269 LYS A N 1
ATOM 2058 C CA . LYS A 1 269 ? -2.456 -12.610 -2.846 1.00 88.38 269 LYS A CA 1
ATOM 2059 C C . LYS A 1 269 ? -2.623 -13.335 -4.190 1.00 88.38 269 LYS A C 1
ATOM 2061 O O . LYS A 1 269 ? -3.341 -12.835 -5.060 1.00 88.38 269 LYS A O 1
ATOM 2066 N N . GLY A 1 270 ? -1.947 -14.465 -4.408 1.00 89.75 270 GLY A N 1
ATOM 2067 C CA . GLY A 1 270 ? -2.022 -15.253 -5.643 1.00 89.75 270 GLY A CA 1
ATOM 2068 C C . GLY A 1 270 ? -1.537 -14.510 -6.894 1.00 89.75 270 GLY A C 1
ATOM 2069 O O . GLY A 1 270 ? -1.966 -14.806 -8.018 1.00 89.75 270 GLY A O 1
ATOM 2070 N N . ARG A 1 271 ? -0.685 -13.491 -6.724 1.00 91.56 271 ARG A N 1
ATOM 2071 C CA . ARG A 1 271 ? -0.124 -12.684 -7.822 1.00 91.56 271 ARG A CA 1
ATOM 2072 C C . ARG A 1 271 ? 1.087 -13.350 -8.456 1.00 91.56 271 ARG A C 1
ATOM 2074 O O . ARG A 1 271 ? 1.278 -13.194 -9.658 1.00 91.56 271 ARG A O 1
ATOM 2081 N N . ILE A 1 272 ? 1.823 -14.123 -7.667 1.00 92.12 272 ILE A N 1
ATOM 2082 C CA . ILE A 1 272 ? 2.935 -14.979 -8.087 1.00 92.12 272 ILE A CA 1
ATOM 2083 C C . ILE A 1 272 ? 2.703 -16.405 -7.556 1.00 92.12 272 ILE A C 1
ATOM 2085 O O . ILE A 1 272 ? 2.026 -16.549 -6.536 1.00 92.12 272 ILE A O 1
ATOM 2089 N N . PRO A 1 273 ? 3.215 -17.442 -8.237 1.00 87.88 273 PRO A N 1
ATOM 2090 C CA . PRO A 1 273 ? 3.029 -18.837 -7.842 1.00 87.88 273 PRO A CA 1
ATOM 2091 C C . PRO A 1 273 ? 3.999 -19.285 -6.741 1.00 87.88 273 PRO A C 1
ATOM 2093 O O . PRO A 1 273 ? 3.688 -20.218 -6.014 1.00 87.88 273 PRO A O 1
ATOM 2096 N N . SER A 1 274 ? 5.147 -18.616 -6.588 1.00 87.94 274 SER A N 1
ATOM 2097 C CA . SER A 1 274 ? 6.189 -18.971 -5.620 1.00 87.94 274 SER A CA 1
ATOM 2098 C C . SER A 1 274 ? 6.988 -17.739 -5.182 1.00 87.94 274 SER A C 1
ATOM 2100 O O . SER A 1 274 ? 6.981 -16.713 -5.866 1.00 87.94 274 SER A O 1
ATOM 2102 N N . VAL A 1 275 ? 7.669 -17.845 -4.038 1.00 89.38 275 VAL A N 1
ATOM 2103 C CA . VAL A 1 275 ? 8.668 -16.875 -3.548 1.00 89.38 275 VAL A CA 1
ATOM 2104 C C . VAL A 1 275 ? 10.108 -17.312 -3.841 1.00 89.38 275 VAL A C 1
ATOM 2106 O O . VAL A 1 275 ? 11.036 -16.560 -3.554 1.00 89.38 275 VAL A O 1
ATOM 2109 N N . GLU A 1 276 ? 10.287 -18.505 -4.411 1.00 89.06 276 GLU A N 1
ATOM 2110 C CA . GLU A 1 276 ? 11.591 -19.061 -4.769 1.00 89.06 276 GLU A CA 1
ATOM 2111 C C . GLU A 1 276 ? 12.151 -18.411 -6.038 1.00 89.06 276 GLU A C 1
ATOM 2113 O O . GLU A 1 276 ? 11.421 -18.065 -6.977 1.00 89.06 276 GLU A O 1
ATOM 2118 N N . GLY A 1 277 ? 13.468 -18.234 -6.062 1.00 89.44 277 GLY A N 1
ATOM 2119 C CA . GLY A 1 277 ? 14.158 -17.610 -7.178 1.00 89.44 277 GLY A CA 1
ATOM 2120 C C . GLY A 1 277 ? 15.517 -17.038 -6.807 1.00 89.44 277 GLY A C 1
ATOM 2121 O O . GLY A 1 277 ? 16.082 -17.292 -5.743 1.00 89.44 277 GLY A O 1
ATOM 2122 N N . ARG A 1 278 ? 16.056 -16.235 -7.722 1.00 90.75 278 ARG A N 1
ATOM 2123 C CA . ARG A 1 278 ? 17.404 -15.672 -7.640 1.00 90.75 278 ARG A CA 1
ATOM 2124 C C . ARG A 1 278 ? 17.361 -14.154 -7.636 1.00 90.75 278 ARG A C 1
ATOM 2126 O O . ARG A 1 278 ? 16.767 -13.528 -8.513 1.00 90.75 278 ARG A O 1
ATOM 2133 N N . PHE A 1 279 ? 18.032 -13.569 -6.650 1.00 91.38 279 PHE A N 1
ATOM 2134 C CA . PHE A 1 279 ? 18.185 -12.128 -6.513 1.00 91.38 279 PHE A CA 1
ATOM 2135 C C . PHE A 1 279 ? 19.468 -11.635 -7.192 1.00 91.38 279 PHE A C 1
ATOM 2137 O O . PHE A 1 279 ? 20.550 -12.182 -6.983 1.00 91.38 279 PHE A O 1
ATOM 2144 N N . TYR A 1 280 ? 19.338 -10.562 -7.965 1.00 90.12 280 TYR A N 1
ATOM 2145 C CA . TYR A 1 280 ? 20.416 -9.868 -8.652 1.00 90.12 280 TYR A CA 1
ATOM 2146 C C . TYR A 1 280 ? 20.393 -8.391 -8.234 1.00 90.12 280 TYR A C 1
ATOM 2148 O O . TYR A 1 280 ? 19.499 -7.645 -8.655 1.00 90.12 280 TYR A O 1
ATOM 2156 N N . PRO A 1 281 ? 21.341 -7.933 -7.400 1.00 87.50 281 PRO A N 1
ATOM 2157 C CA . PRO A 1 281 ? 21.484 -6.511 -7.132 1.00 87.50 281 PRO A CA 1
ATOM 2158 C C . PRO A 1 281 ? 22.004 -5.818 -8.394 1.00 87.50 281 PRO A C 1
ATOM 2160 O O . PRO A 1 281 ? 23.004 -6.243 -8.973 1.00 87.50 281 PRO A O 1
ATOM 2163 N N . ILE A 1 282 ? 21.339 -4.744 -8.815 1.00 93.62 282 ILE A N 1
ATOM 2164 C CA . ILE A 1 282 ? 21.765 -3.947 -9.968 1.00 93.62 282 ILE A CA 1
ATOM 2165 C C . ILE A 1 282 ? 22.303 -2.605 -9.468 1.00 93.62 282 ILE A C 1
ATOM 2167 O O . ILE A 1 282 ? 21.707 -1.967 -8.598 1.00 93.62 282 ILE A O 1
ATOM 2171 N N . GLU A 1 283 ? 23.444 -2.175 -10.009 1.00 95.06 283 GLU A N 1
ATOM 2172 C CA . GLU A 1 283 ? 24.031 -0.876 -9.674 1.00 95.06 283 GLU A CA 1
ATOM 2173 C C . GLU A 1 283 ? 23.087 0.268 -10.071 1.00 95.06 283 GLU A C 1
ATOM 2175 O O . GLU A 1 283 ? 22.472 0.246 -11.142 1.00 95.06 283 GLU A O 1
ATOM 2180 N N . GLY A 1 284 ? 22.982 1.277 -9.202 1.00 96.19 284 GLY A N 1
ATOM 2181 C CA . GLY A 1 284 ? 22.201 2.479 -9.477 1.00 96.19 284 GLY A CA 1
ATOM 2182 C C . GLY A 1 284 ? 22.665 3.181 -10.756 1.00 96.19 284 GLY A C 1
ATOM 2183 O O . GLY A 1 284 ? 23.844 3.164 -11.110 1.00 96.19 284 GLY A O 1
ATOM 2184 N N . LYS A 1 285 ? 21.729 3.806 -11.471 1.00 97.81 285 LYS A N 1
ATOM 2185 C CA . LYS A 1 285 ? 22.001 4.416 -12.776 1.00 97.81 285 LYS A CA 1
ATOM 2186 C C . LYS A 1 285 ? 21.138 5.644 -12.998 1.00 97.81 285 LYS A C 1
ATOM 2188 O O . LYS A 1 285 ? 19.959 5.639 -12.663 1.00 97.81 285 LYS A O 1
ATOM 2193 N N . THR A 1 286 ? 21.702 6.655 -13.650 1.00 98.50 286 THR A N 1
ATOM 2194 C CA . THR A 1 286 ? 20.941 7.803 -14.151 1.00 98.50 286 THR A CA 1
ATOM 2195 C C . THR A 1 286 ? 20.779 7.696 -15.660 1.00 98.50 286 THR A C 1
ATOM 2197 O O . THR A 1 286 ? 21.758 7.485 -16.377 1.00 98.50 286 THR A O 1
ATOM 2200 N N . LEU A 1 287 ? 19.546 7.844 -16.141 1.00 98.50 287 LEU A N 1
ATOM 2201 C CA . LEU A 1 287 ? 19.224 7.979 -17.559 1.00 98.50 287 LEU A CA 1
ATOM 2202 C C . LEU A 1 287 ? 18.682 9.381 -17.820 1.00 98.50 287 LEU A C 1
ATOM 2204 O O . LEU A 1 287 ? 17.831 9.863 -17.073 1.00 98.50 287 LEU A O 1
ATOM 2208 N N . THR A 1 288 ? 19.154 10.015 -18.890 1.00 98.25 288 THR A N 1
ATOM 2209 C CA . THR A 1 288 ? 18.635 11.298 -19.365 1.00 98.25 288 THR A CA 1
ATOM 2210 C C . THR A 1 288 ? 18.292 11.214 -20.844 1.00 98.25 288 THR A C 1
ATOM 2212 O O . THR A 1 288 ? 18.977 10.528 -21.604 1.00 98.25 288 THR A O 1
ATOM 2215 N N . LEU A 1 289 ? 17.225 11.894 -21.267 1.00 98.25 289 LEU A N 1
ATOM 2216 C CA . LEU A 1 289 ? 16.824 11.918 -22.672 1.00 98.25 289 LEU A CA 1
ATOM 2217 C C . LEU A 1 289 ? 16.117 13.225 -23.042 1.00 98.25 289 LEU A C 1
ATOM 2219 O O . LEU A 1 289 ? 15.043 13.522 -22.516 1.00 98.25 289 LEU A O 1
ATOM 2223 N N . ALA A 1 290 ? 16.674 13.937 -24.025 1.00 97.69 290 ALA A N 1
ATOM 2224 C CA . ALA A 1 290 ? 16.126 15.152 -24.639 1.00 97.69 290 ALA A CA 1
ATOM 2225 C C . ALA A 1 290 ? 15.762 14.911 -26.116 1.00 97.69 290 ALA A C 1
ATOM 2227 O O . ALA A 1 290 ? 16.396 15.440 -27.029 1.00 97.69 290 ALA A O 1
ATOM 2228 N N . ASN A 1 291 ? 14.785 14.038 -26.353 1.00 97.31 291 ASN A N 1
ATOM 2229 C CA . ASN A 1 291 ? 14.281 13.690 -27.676 1.00 97.31 291 ASN A CA 1
ATOM 2230 C C . ASN A 1 291 ? 12.777 13.374 -27.604 1.00 97.31 291 ASN A C 1
ATOM 2232 O O . ASN A 1 291 ? 12.360 12.244 -27.346 1.00 97.31 291 ASN A O 1
ATOM 2236 N N . MET A 1 292 ? 11.953 14.400 -27.793 1.00 95.06 292 MET A N 1
ATOM 2237 C CA . MET A 1 292 ? 10.499 14.348 -27.687 1.00 95.06 292 MET A CA 1
ATOM 2238 C C . MET A 1 292 ? 9.904 13.284 -28.619 1.00 95.06 292 MET A C 1
ATOM 2240 O O . MET A 1 292 ? 10.228 13.224 -29.805 1.00 95.06 292 MET A O 1
ATOM 2244 N N . GLY A 1 293 ? 9.006 12.459 -28.077 1.00 93.12 293 GLY A N 1
ATOM 2245 C CA . GLY A 1 293 ? 8.410 11.322 -28.785 1.00 93.12 293 GLY A CA 1
ATOM 2246 C C . GLY A 1 293 ? 9.261 10.046 -28.770 1.00 93.12 293 GLY A C 1
ATOM 2247 O O . GLY A 1 293 ? 8.830 9.036 -29.320 1.00 93.12 293 GLY A O 1
ATOM 2248 N N . TYR A 1 294 ? 10.435 10.069 -28.130 1.00 95.62 294 TYR A N 1
ATOM 2249 C CA . TYR A 1 294 ? 11.302 8.905 -27.966 1.00 95.62 294 TYR A CA 1
ATOM 2250 C C . TYR A 1 294 ? 11.479 8.528 -26.492 1.00 95.62 294 TYR A C 1
ATOM 2252 O O . TYR A 1 294 ? 11.236 9.311 -25.566 1.00 95.62 294 TYR A O 1
ATOM 2260 N N . PHE A 1 295 ? 11.939 7.298 -26.299 1.00 96.56 295 PHE A N 1
ATOM 2261 C CA . PHE A 1 295 ? 12.383 6.750 -25.027 1.00 96.56 295 PHE A CA 1
ATOM 2262 C C . PHE A 1 295 ? 13.738 6.062 -25.234 1.00 96.56 295 PHE A C 1
ATOM 2264 O O . PHE A 1 295 ? 14.096 5.716 -26.362 1.00 96.56 295 PHE A O 1
ATOM 2271 N N . ASP A 1 296 ? 14.475 5.859 -24.150 1.00 97.12 296 ASP A N 1
ATOM 2272 C CA . ASP A 1 296 ? 15.725 5.102 -24.145 1.00 97.12 296 ASP A CA 1
ATOM 2273 C C . ASP A 1 296 ? 15.675 4.003 -23.080 1.00 97.12 296 ASP A C 1
ATOM 2275 O O . ASP A 1 296 ? 14.888 4.070 -22.129 1.00 97.12 296 ASP A O 1
ATOM 2279 N N . GLN A 1 297 ? 16.485 2.964 -23.266 1.00 96.25 297 GLN A N 1
ATOM 2280 C CA . GLN A 1 297 ? 16.496 1.764 -22.439 1.00 96.25 297 GLN A CA 1
ATOM 2281 C C . GLN A 1 297 ? 17.916 1.384 -22.029 1.00 96.25 297 GLN A C 1
ATOM 2283 O O . GLN A 1 297 ? 18.819 1.285 -22.857 1.00 96.25 297 GLN A O 1
ATOM 2288 N N . ALA A 1 298 ? 18.083 1.035 -20.756 1.00 97.00 298 ALA A N 1
ATOM 2289 C CA . ALA A 1 298 ? 19.284 0.375 -20.261 1.00 97.00 298 ALA A CA 1
ATOM 2290 C C . ALA A 1 298 ? 18.926 -1.031 -19.777 1.00 97.00 298 ALA A C 1
ATOM 2292 O O . ALA A 1 298 ? 18.331 -1.180 -18.711 1.00 97.00 298 ALA A O 1
ATOM 2293 N N . MET A 1 299 ? 19.269 -2.046 -20.571 1.00 95.88 299 MET A N 1
ATOM 2294 C CA . MET A 1 299 ? 18.976 -3.448 -20.258 1.00 95.88 299 MET A CA 1
ATOM 2295 C C . MET A 1 299 ? 19.937 -4.007 -19.207 1.00 95.88 299 MET A C 1
ATOM 2297 O O . MET A 1 299 ? 21.094 -3.589 -19.135 1.00 95.88 299 MET A O 1
ATOM 2301 N N . PHE A 1 300 ? 19.450 -4.950 -18.408 1.00 94.69 300 PHE A N 1
ATOM 2302 C CA . PHE A 1 300 ? 20.261 -5.749 -17.495 1.00 94.69 300 PHE A CA 1
ATOM 2303 C C . PHE A 1 300 ? 20.930 -6.899 -18.254 1.00 94.69 300 PHE A C 1
ATOM 2305 O O . PHE A 1 300 ? 20.389 -7.386 -19.243 1.00 94.69 300 PHE A O 1
ATOM 2312 N N . ASP A 1 301 ? 22.080 -7.366 -17.768 1.00 87.50 301 ASP A N 1
ATOM 2313 C CA . ASP A 1 301 ? 22.828 -8.487 -18.364 1.00 87.50 301 ASP A CA 1
ATOM 2314 C C . ASP A 1 301 ? 22.312 -9.854 -17.866 1.00 87.50 301 ASP A C 1
ATOM 2316 O O . ASP A 1 301 ? 23.067 -10.764 -17.518 1.00 87.50 301 ASP A O 1
ATOM 2320 N N . HIS A 1 302 ? 20.987 -9.970 -17.739 1.00 82.31 302 HIS A N 1
ATOM 2321 C CA . HIS A 1 302 ? 20.308 -11.133 -17.180 1.00 82.31 302 HIS A CA 1
ATOM 2322 C C . HIS A 1 302 ? 19.010 -11.416 -17.945 1.00 82.31 302 HIS A C 1
ATOM 2324 O O . HIS A 1 302 ? 18.062 -10.630 -17.909 1.00 82.31 302 HIS A O 1
ATOM 2330 N N . HIS A 1 303 ? 18.968 -12.577 -18.598 1.00 81.62 303 HIS A N 1
ATOM 2331 C CA . HIS A 1 303 ? 17.779 -13.090 -19.269 1.00 81.62 303 HIS A CA 1
ATOM 2332 C C . HIS A 1 303 ? 16.860 -13.785 -18.255 1.00 81.62 303 HIS A C 1
ATOM 2334 O O . HIS A 1 303 ? 17.303 -14.686 -17.537 1.00 81.62 303 HIS A O 1
ATOM 2340 N N . ALA A 1 304 ? 15.573 -13.431 -18.238 1.00 80.69 304 ALA A N 1
ATOM 2341 C CA . ALA A 1 304 ? 14.578 -14.101 -17.404 1.00 80.69 304 ALA A CA 1
ATOM 2342 C C . ALA A 1 304 ? 13.234 -14.278 -18.109 1.00 80.69 304 ALA A C 1
ATOM 2344 O O . ALA A 1 304 ? 12.843 -13.506 -18.984 1.00 80.69 304 ALA A O 1
ATOM 2345 N N . PHE A 1 305 ? 12.507 -15.310 -17.695 1.00 79.81 305 PHE A N 1
ATOM 2346 C CA . PHE A 1 305 ? 11.139 -15.556 -18.144 1.00 79.81 305 PHE A CA 1
ATOM 2347 C C . PHE A 1 305 ? 10.140 -14.832 -17.257 1.00 79.81 305 PHE A C 1
ATOM 2349 O O . PHE A 1 305 ? 9.325 -14.036 -17.734 1.00 79.81 305 PHE A O 1
ATOM 2356 N N . ASP A 1 306 ? 10.291 -15.088 -15.967 1.00 90.94 306 ASP A N 1
ATOM 2357 C CA . ASP A 1 306 ? 9.453 -14.571 -14.917 1.00 90.94 306 ASP A CA 1
ATOM 2358 C C . ASP A 1 306 ? 10.344 -13.794 -13.967 1.00 90.94 306 ASP A C 1
ATOM 2360 O O . ASP A 1 306 ? 11.330 -14.311 -13.439 1.00 90.94 306 ASP A O 1
ATOM 2364 N N . ALA A 1 307 ? 10.039 -12.512 -13.807 1.00 93.88 307 ALA A N 1
ATOM 2365 C CA . ALA A 1 307 ? 10.870 -11.631 -13.016 1.00 93.88 307 ALA A CA 1
ATOM 2366 C C . ALA A 1 307 ? 10.085 -10.482 -12.392 1.00 93.88 307 ALA A C 1
ATOM 2368 O O . ALA A 1 307 ? 9.039 -10.048 -12.881 1.00 93.88 307 ALA A O 1
ATOM 2369 N N . MET A 1 308 ? 10.649 -9.960 -11.313 1.00 95.56 308 MET A N 1
ATOM 2370 C CA . MET A 1 308 ? 10.263 -8.724 -10.660 1.00 95.56 308 MET A CA 1
ATOM 2371 C C . MET A 1 308 ? 11.422 -7.734 -10.763 1.00 95.56 308 MET A C 1
ATOM 2373 O O . MET A 1 308 ? 12.566 -8.064 -10.462 1.00 95.56 308 MET A O 1
ATOM 2377 N N . VAL A 1 309 ? 11.107 -6.507 -11.168 1.00 96.50 309 VAL A N 1
ATOM 2378 C CA . VAL A 1 309 ? 12.016 -5.361 -11.120 1.00 96.50 309 VAL A CA 1
ATOM 2379 C C . VAL A 1 309 ? 11.419 -4.342 -10.165 1.00 96.50 309 VAL A C 1
ATOM 2381 O O . VAL A 1 309 ? 10.254 -3.967 -10.308 1.00 96.50 309 VAL A O 1
ATOM 2384 N N . GLN A 1 310 ? 12.213 -3.878 -9.209 1.00 97.00 310 GLN A N 1
ATOM 2385 C CA . GLN A 1 310 ? 11.858 -2.797 -8.301 1.00 97.00 310 GLN A CA 1
ATOM 2386 C C . GLN A 1 310 ? 13.004 -1.792 -8.226 1.00 97.00 310 GLN A C 1
ATOM 2388 O O . GLN A 1 310 ? 14.166 -2.181 -8.227 1.00 97.00 310 GLN A O 1
ATOM 2393 N N . ALA A 1 311 ? 12.691 -0.501 -8.158 1.00 97.56 311 ALA A N 1
ATOM 2394 C CA . ALA A 1 311 ? 13.693 0.535 -7.921 1.00 97.56 311 ALA A CA 1
ATOM 2395 C C . ALA A 1 311 ? 13.068 1.767 -7.272 1.00 97.56 311 ALA A C 1
ATOM 2397 O O . ALA A 1 311 ? 11.902 2.092 -7.523 1.00 97.56 311 ALA A O 1
ATOM 2398 N N . LYS A 1 312 ? 13.875 2.487 -6.490 1.00 97.81 312 LYS A N 1
ATOM 2399 C CA . LYS A 1 312 ? 13.596 3.881 -6.145 1.00 97.81 312 LYS A CA 1
ATOM 2400 C C . LYS A 1 312 ? 13.994 4.757 -7.322 1.00 97.81 312 LYS A C 1
ATOM 2402 O O . LYS A 1 312 ? 15.121 4.682 -7.808 1.00 97.81 312 LYS A O 1
ATOM 2407 N N . ILE A 1 313 ? 13.061 5.578 -7.772 1.00 98.50 313 ILE A N 1
ATOM 2408 C CA . ILE A 1 313 ? 13.182 6.417 -8.953 1.00 98.50 313 ILE A CA 1
ATOM 2409 C C . ILE A 1 313 ? 12.984 7.860 -8.518 1.00 98.50 313 ILE A C 1
ATOM 2411 O O . ILE A 1 313 ? 11.889 8.229 -8.091 1.00 98.50 313 ILE A O 1
ATOM 2415 N N . LYS A 1 314 ? 14.024 8.680 -8.665 1.00 98.62 314 LYS A N 1
ATOM 2416 C CA . LYS A 1 314 ? 13.888 10.138 -8.654 1.00 98.62 314 LYS A CA 1
ATOM 2417 C C . LYS A 1 314 ? 13.781 10.623 -10.086 1.00 98.62 314 LYS A C 1
ATOM 2419 O O . LYS A 1 314 ? 14.600 10.258 -10.927 1.00 98.62 314 LYS A O 1
ATOM 2424 N N . PHE A 1 315 ? 12.772 11.430 -10.369 1.00 98.25 315 PHE A N 1
ATOM 2425 C CA . PHE A 1 315 ? 12.514 11.928 -11.711 1.00 98.25 315 PHE A CA 1
ATOM 2426 C C . PHE A 1 315 ? 12.436 13.446 -11.721 1.00 98.25 315 PHE A C 1
ATOM 2428 O O . PHE A 1 315 ? 12.009 14.056 -10.741 1.00 98.25 315 PHE A O 1
ATOM 2435 N N . LYS A 1 316 ? 12.865 14.050 -12.831 1.00 98.25 316 LYS A N 1
ATOM 2436 C CA . LYS A 1 316 ? 12.801 15.496 -13.045 1.00 98.25 316 LYS A CA 1
ATOM 2437 C C . LYS A 1 316 ? 12.738 15.833 -14.531 1.00 98.25 316 LYS A C 1
ATOM 2439 O O . LYS A 1 316 ? 13.535 15.302 -15.304 1.00 98.25 316 LYS A O 1
ATOM 2444 N N . SER A 1 317 ? 11.839 16.736 -14.912 1.00 98.12 317 SER A N 1
ATOM 2445 C CA . SER A 1 317 ? 11.823 17.333 -16.248 1.00 98.12 317 SER A CA 1
ATOM 2446 C C . SER A 1 317 ? 12.602 18.645 -16.278 1.00 98.12 317 SER A C 1
ATOM 2448 O O . SER A 1 317 ? 12.514 19.456 -15.356 1.00 98.12 317 SER A O 1
ATOM 2450 N N . ALA A 1 318 ? 13.342 18.870 -17.359 1.00 97.69 318 ALA A N 1
ATOM 2451 C CA . ALA A 1 318 ? 14.014 20.134 -17.632 1.00 97.69 318 ALA A CA 1
ATOM 2452 C C . ALA A 1 318 ? 13.056 21.229 -18.127 1.00 97.69 318 ALA A C 1
ATOM 2454 O O . ALA A 1 318 ? 13.426 22.401 -18.138 1.00 97.69 318 ALA A O 1
ATOM 2455 N N . TYR A 1 319 ? 11.853 20.857 -18.578 1.00 97.50 319 TYR A N 1
ATOM 2456 C CA . TYR A 1 319 ? 10.860 21.776 -19.123 1.00 97.50 319 TYR A CA 1
ATOM 2457 C C . TYR A 1 319 ? 9.618 21.811 -18.237 1.00 97.50 319 TYR A C 1
ATOM 2459 O O . TYR A 1 319 ? 9.198 20.775 -17.738 1.00 97.50 319 TYR A O 1
ATOM 2467 N N . ASP A 1 320 ? 8.999 22.982 -18.093 1.00 96.69 320 ASP A N 1
ATOM 2468 C CA . ASP A 1 320 ? 7.807 23.149 -17.249 1.00 96.69 320 ASP A CA 1
ATOM 2469 C C . ASP A 1 320 ? 6.514 22.635 -17.912 1.00 96.69 320 ASP A C 1
ATOM 2471 O O . ASP A 1 320 ? 5.490 22.453 -17.251 1.00 96.69 320 ASP A O 1
ATOM 2475 N N . HIS A 1 321 ? 6.549 22.395 -19.229 1.00 96.19 321 HIS A N 1
ATOM 2476 C CA . HIS A 1 321 ? 5.408 21.920 -20.018 1.00 96.19 321 HIS A CA 1
ATOM 2477 C C . HIS A 1 321 ? 5.781 20.762 -20.962 1.00 96.19 321 HIS A C 1
ATOM 2479 O O . HIS A 1 321 ? 5.564 20.867 -22.173 1.00 96.19 321 HIS A O 1
ATOM 2485 N N . PRO A 1 322 ? 6.386 19.671 -20.459 1.00 97.00 322 PRO A N 1
ATOM 2486 C CA . PRO A 1 322 ? 6.701 18.521 -21.293 1.00 97.00 322 PRO A CA 1
ATOM 2487 C C . PRO A 1 322 ? 5.404 17.878 -21.804 1.00 97.00 322 PRO A C 1
ATOM 2489 O O . PRO A 1 322 ? 4.307 18.162 -21.321 1.00 97.00 322 PRO A O 1
ATOM 2492 N N . ASP A 1 323 ? 5.519 16.974 -22.768 1.00 97.44 323 ASP A N 1
ATOM 2493 C CA . ASP A 1 323 ? 4.430 16.066 -23.119 1.00 97.44 323 ASP A CA 1
ATOM 2494 C C . ASP A 1 323 ? 4.190 15.091 -21.951 1.00 97.44 323 ASP A C 1
ATOM 2496 O O . ASP A 1 323 ? 4.789 14.018 -21.896 1.00 97.44 323 ASP A O 1
ATOM 2500 N N . PHE A 1 324 ? 3.385 15.516 -20.968 1.00 96.88 324 PHE A N 1
ATOM 2501 C CA . PHE A 1 324 ? 3.240 14.856 -19.663 1.00 96.88 324 PHE A CA 1
ATOM 2502 C C . PHE A 1 324 ? 2.955 13.340 -19.742 1.00 96.88 324 PHE A C 1
ATOM 2504 O O . PHE A 1 324 ? 3.617 12.602 -19.011 1.00 96.88 324 PHE A O 1
ATOM 2511 N N . PRO A 1 325 ? 2.064 12.839 -20.626 1.00 96.88 325 PRO A N 1
ATOM 2512 C CA . PRO A 1 325 ? 1.815 11.400 -20.785 1.00 96.88 325 PRO A CA 1
ATOM 2513 C C . PRO A 1 325 ? 3.000 10.597 -21.346 1.00 96.88 325 PRO A C 1
ATOM 2515 O O . PRO A 1 325 ? 3.059 9.381 -21.179 1.00 96.88 325 PRO A O 1
ATOM 2518 N N . HIS A 1 326 ? 3.939 11.259 -22.027 1.00 96.50 326 HIS A N 1
ATOM 2519 C CA . HIS A 1 326 ? 5.097 10.644 -22.689 1.00 96.50 326 HIS A CA 1
ATOM 2520 C C . HIS A 1 326 ? 6.429 11.151 -22.114 1.00 96.50 326 HIS A C 1
ATOM 2522 O O . HIS A 1 326 ? 7.465 11.114 -22.787 1.00 96.50 326 HIS A O 1
ATOM 2528 N N . ALA A 1 327 ? 6.399 11.625 -20.869 1.00 97.81 327 ALA A N 1
ATOM 2529 C CA . ALA A 1 327 ? 7.546 12.020 -20.068 1.00 97.81 327 ALA A CA 1
ATOM 2530 C C . ALA A 1 327 ? 7.536 11.179 -18.794 1.00 97.81 327 ALA A C 1
ATOM 2532 O O . ALA A 1 327 ? 6.514 11.136 -18.112 1.00 97.81 327 ALA A O 1
ATOM 2533 N N . GLY A 1 328 ? 8.631 10.499 -18.459 1.00 97.88 328 GLY A N 1
ATOM 2534 C CA . GLY A 1 328 ? 8.595 9.618 -17.298 1.00 97.88 328 GLY A CA 1
ATOM 2535 C C . GLY A 1 328 ? 9.735 8.627 -17.168 1.00 97.88 328 GLY A C 1
ATOM 2536 O O . GLY A 1 328 ? 10.668 8.592 -17.969 1.00 97.88 328 GLY A O 1
ATOM 2537 N N . CYS A 1 329 ? 9.632 7.798 -16.136 1.00 98.56 329 CYS A N 1
ATOM 2538 C CA . CYS A 1 329 ? 10.662 6.849 -15.733 1.00 98.56 329 CYS A CA 1
ATOM 2539 C C . CYS A 1 329 ? 10.034 5.502 -15.388 1.00 98.56 329 CYS A C 1
ATOM 2541 O O . CYS A 1 329 ? 8.966 5.445 -14.775 1.00 98.56 329 CYS A O 1
ATOM 2543 N N . GLY A 1 330 ? 10.690 4.404 -15.747 1.00 98.38 330 GLY A N 1
ATOM 2544 C CA . GLY A 1 330 ? 10.138 3.087 -15.470 1.00 98.38 330 GLY A CA 1
ATOM 2545 C C . GLY A 1 330 ? 11.015 1.934 -15.907 1.00 98.38 330 GLY A C 1
ATOM 2546 O O . GLY A 1 330 ? 12.241 2.040 -15.944 1.00 98.38 330 GLY A O 1
ATOM 2547 N N . PHE A 1 331 ? 10.360 0.830 -16.246 1.00 98.25 331 PHE A N 1
ATOM 2548 C CA . PHE A 1 331 ? 11.002 -0.425 -16.596 1.00 98.25 331 PHE A CA 1
ATOM 2549 C C . PHE A 1 331 ? 10.522 -0.937 -17.943 1.00 98.25 331 PHE A C 1
ATOM 2551 O O . PHE A 1 331 ? 9.357 -0.787 -18.310 1.00 98.25 331 PHE A O 1
ATOM 2558 N N . THR A 1 332 ? 11.432 -1.611 -18.633 1.00 96.31 332 THR A N 1
ATOM 2559 C CA . THR A 1 332 ? 11.119 -2.557 -19.696 1.00 96.31 332 THR A CA 1
ATOM 2560 C C . THR A 1 332 ? 11.278 -3.965 -19.127 1.00 96.31 332 THR A C 1
ATOM 2562 O O . THR A 1 332 ? 12.226 -4.224 -18.393 1.00 96.31 332 THR A O 1
ATOM 2565 N N . ILE A 1 333 ? 10.371 -4.879 -19.455 1.00 94.25 333 ILE A N 1
ATOM 2566 C CA . ILE A 1 333 ? 10.459 -6.298 -19.092 1.00 94.25 333 ILE A CA 1
ATOM 2567 C C . ILE A 1 333 ? 10.005 -7.156 -20.270 1.00 94.25 333 ILE A C 1
ATOM 2569 O O . ILE A 1 333 ? 9.298 -6.670 -21.161 1.00 94.25 333 ILE A O 1
ATOM 2573 N N . ARG A 1 334 ? 10.380 -8.441 -20.273 1.00 91.88 334 ARG A N 1
ATOM 2574 C CA . ARG A 1 334 ? 9.971 -9.396 -21.312 1.00 91.88 334 ARG A CA 1
ATOM 2575 C C . ARG A 1 334 ? 10.387 -8.950 -22.721 1.00 91.88 334 ARG A C 1
ATOM 2577 O O . ARG A 1 334 ? 9.663 -9.173 -23.693 1.00 91.88 334 ARG A O 1
ATOM 2584 N N . ARG A 1 335 ? 11.546 -8.292 -22.839 1.00 92.81 335 ARG A N 1
ATOM 2585 C CA . ARG A 1 335 ? 12.076 -7.801 -24.115 1.00 92.81 335 ARG A CA 1
ATOM 2586 C C . ARG A 1 335 ? 12.733 -8.919 -24.917 1.00 92.81 335 ARG A C 1
ATOM 2588 O O . ARG A 1 335 ? 13.766 -9.432 -24.511 1.00 92.81 335 ARG A O 1
ATOM 2595 N N . ILE A 1 336 ? 12.183 -9.236 -26.087 1.00 90.69 336 ILE A N 1
ATOM 2596 C CA . ILE A 1 336 ? 12.863 -10.098 -27.072 1.00 90.69 336 ILE A CA 1
ATOM 2597 C C . ILE A 1 336 ? 13.804 -9.277 -27.945 1.00 90.69 336 ILE A C 1
ATOM 2599 O O . ILE A 1 336 ? 14.934 -9.674 -28.206 1.00 90.69 336 ILE A O 1
ATOM 2603 N N . ASP A 1 337 ? 13.320 -8.136 -28.429 1.00 91.25 337 ASP A N 1
ATOM 2604 C CA . ASP A 1 337 ? 14.041 -7.279 -29.363 1.00 91.25 337 ASP A CA 1
ATOM 2605 C C . ASP A 1 337 ? 13.575 -5.817 -29.222 1.00 91.25 337 ASP A C 1
ATOM 2607 O O . ASP A 1 337 ? 12.853 -5.456 -28.292 1.00 91.25 337 ASP A O 1
ATOM 2611 N N . ALA A 1 338 ? 14.022 -4.927 -30.110 1.00 91.25 338 ALA A N 1
ATOM 2612 C CA . ALA A 1 338 ? 13.660 -3.503 -30.082 1.00 91.25 338 ALA A CA 1
ATOM 2613 C C . ALA A 1 338 ? 12.204 -3.198 -30.493 1.00 91.25 338 ALA A C 1
ATOM 2615 O O . ALA A 1 338 ? 11.785 -2.049 -30.462 1.00 91.25 338 ALA A O 1
ATOM 2616 N N . SER A 1 339 ? 11.440 -4.197 -30.918 1.00 92.94 339 SER A N 1
ATOM 2617 C CA . SER A 1 339 ? 10.066 -4.093 -31.412 1.00 92.94 339 SER A CA 1
ATOM 2618 C C . SER A 1 339 ? 9.066 -4.889 -30.571 1.00 92.94 339 SER A C 1
ATOM 2620 O O . SER A 1 339 ? 7.875 -4.863 -30.884 1.00 92.94 339 SER A O 1
ATOM 2622 N N . ASN A 1 340 ? 9.532 -5.600 -29.542 1.00 92.19 340 ASN A N 1
ATOM 2623 C CA . ASN A 1 340 ? 8.779 -6.636 -28.845 1.00 92.19 340 ASN A CA 1
ATOM 2624 C C . ASN A 1 340 ? 9.135 -6.676 -27.348 1.00 92.19 340 ASN A C 1
ATOM 2626 O O . ASN A 1 340 ? 10.116 -7.315 -26.960 1.00 92.19 340 ASN A O 1
ATOM 2630 N N . TYR A 1 341 ? 8.352 -5.987 -26.510 1.00 93.69 341 TYR A N 1
ATOM 2631 C CA . TYR A 1 341 ? 8.573 -5.887 -25.057 1.00 93.69 341 TYR A CA 1
ATOM 2632 C C . TYR A 1 341 ? 7.349 -5.341 -24.301 1.00 93.69 341 TYR A C 1
ATOM 2634 O O . TYR A 1 341 ? 6.363 -4.921 -24.905 1.00 93.69 341 TYR A O 1
ATOM 2642 N N . VAL A 1 342 ? 7.421 -5.318 -22.969 1.00 94.44 342 VAL A N 1
ATOM 2643 C CA . VAL A 1 342 ? 6.457 -4.653 -22.076 1.00 94.44 342 VAL A CA 1
ATOM 2644 C C . VAL A 1 342 ? 7.142 -3.509 -21.349 1.00 94.44 342 VAL A C 1
ATOM 2646 O O . VAL A 1 342 ? 8.304 -3.626 -20.973 1.00 94.44 342 VAL A O 1
ATOM 2649 N N . GLN A 1 343 ? 6.419 -2.416 -21.127 1.00 95.50 343 GLN A N 1
ATOM 2650 C CA . GLN A 1 343 ? 6.882 -1.278 -20.346 1.00 95.50 343 GLN A CA 1
ATOM 2651 C C . GLN A 1 343 ? 5.861 -0.876 -19.292 1.00 95.50 343 GLN A C 1
ATOM 2653 O O . GLN A 1 343 ? 4.665 -0.812 -19.577 1.00 95.50 343 GLN A O 1
ATOM 2658 N N . ALA A 1 344 ? 6.360 -0.546 -18.103 1.00 97.69 344 ALA A N 1
ATOM 2659 C CA . ALA A 1 344 ? 5.610 0.185 -17.092 1.00 97.69 344 ALA A CA 1
ATOM 2660 C C . ALA A 1 344 ? 6.393 1.433 -16.697 1.00 97.69 344 ALA A C 1
ATOM 2662 O O . ALA A 1 344 ? 7.568 1.313 -16.353 1.00 97.69 344 ALA A O 1
ATOM 2663 N N . PHE A 1 345 ? 5.777 2.611 -16.733 1.00 98.19 345 PHE A N 1
ATOM 2664 C CA . PHE A 1 345 ? 6.457 3.851 -16.360 1.00 98.19 345 PHE A CA 1
ATOM 2665 C C . PHE A 1 345 ? 5.534 4.831 -15.647 1.00 98.19 345 PHE A C 1
ATOM 2667 O O . PHE A 1 345 ? 4.337 4.889 -15.918 1.00 98.19 345 PHE A O 1
ATOM 2674 N N . ILE A 1 346 ? 6.124 5.581 -14.721 1.00 98.06 346 ILE A N 1
ATOM 2675 C CA . ILE A 1 346 ? 5.516 6.701 -14.008 1.00 98.06 346 ILE A CA 1
ATOM 2676 C C . ILE A 1 346 ? 5.603 7.904 -14.940 1.00 98.06 346 ILE A C 1
ATOM 2678 O O . ILE A 1 346 ? 6.713 8.318 -15.286 1.00 98.06 346 ILE A O 1
ATOM 2682 N N . ALA A 1 347 ? 4.459 8.427 -15.362 1.00 98.06 347 ALA A N 1
ATOM 2683 C CA . ALA A 1 347 ? 4.372 9.595 -16.220 1.00 98.06 347 ALA A CA 1
ATOM 2684 C C . ALA A 1 347 ? 4.126 10.868 -15.407 1.00 98.06 347 ALA A C 1
ATOM 2686 O O . ALA A 1 347 ? 3.536 10.830 -14.328 1.00 98.06 347 ALA A O 1
ATOM 2687 N N . LEU A 1 348 ? 4.543 12.016 -15.938 1.00 97.75 348 LEU A N 1
ATOM 2688 C CA . LEU A 1 348 ? 4.457 13.294 -15.223 1.00 97.75 348 LEU A CA 1
ATOM 2689 C C . LEU A 1 348 ? 3.025 13.828 -15.068 1.00 97.75 348 LEU A C 1
ATOM 2691 O O . LEU A 1 348 ? 2.835 14.841 -14.401 1.00 97.75 348 LEU A O 1
ATOM 2695 N N . ASP A 1 349 ? 2.024 13.180 -15.665 1.00 97.62 349 ASP A N 1
ATOM 2696 C CA . ASP A 1 349 ? 0.598 13.516 -15.555 1.00 97.62 349 ASP A CA 1
ATOM 2697 C C . ASP A 1 349 ? -0.092 12.917 -14.312 1.00 97.62 349 ASP A C 1
ATOM 2699 O O . ASP A 1 349 ? -1.273 13.182 -14.081 1.00 97.62 349 ASP A O 1
ATOM 2703 N N . GLY A 1 350 ? 0.630 12.149 -13.486 1.00 96.88 350 GLY A N 1
ATOM 2704 C CA . GLY A 1 350 ? 0.070 11.486 -12.303 1.00 96.88 350 GLY A CA 1
ATOM 2705 C C . GLY A 1 350 ? -0.446 10.066 -12.566 1.00 96.88 350 GLY A C 1
ATOM 2706 O O . GLY A 1 350 ? -1.131 9.492 -11.708 1.00 96.88 350 GLY A O 1
ATOM 2707 N N . LEU A 1 351 ? -0.126 9.483 -13.729 1.00 98.12 351 LEU A N 1
ATOM 2708 C CA . LEU A 1 351 ? -0.490 8.118 -14.105 1.00 98.12 351 LEU A CA 1
ATOM 2709 C C . LEU A 1 351 ? 0.734 7.201 -14.261 1.00 98.12 351 LEU A C 1
ATOM 2711 O O . LEU A 1 351 ? 1.817 7.607 -14.668 1.00 98.12 351 LEU A O 1
ATOM 2715 N N . ILE A 1 352 ? 0.544 5.917 -13.965 1.00 98.31 352 ILE A N 1
ATOM 2716 C CA . ILE A 1 352 ? 1.444 4.836 -14.369 1.00 98.31 352 ILE A CA 1
ATOM 2717 C C . ILE A 1 352 ? 0.841 4.176 -15.597 1.00 98.31 352 ILE A C 1
ATOM 2719 O O . ILE A 1 352 ? -0.285 3.676 -15.546 1.00 98.31 352 ILE A O 1
ATOM 2723 N N . TYR A 1 353 ? 1.607 4.128 -16.676 1.00 97.94 353 TYR A N 1
ATOM 2724 C CA . TYR A 1 353 ? 1.213 3.487 -17.922 1.00 97.94 353 TYR A CA 1
ATOM 2725 C C . TYR A 1 353 ? 1.820 2.095 -17.987 1.00 97.94 353 TYR A C 1
ATOM 2727 O O . TYR A 1 353 ? 3.037 1.956 -17.899 1.00 97.94 353 TYR A O 1
ATOM 2735 N N . LEU A 1 354 ? 0.983 1.074 -18.174 1.00 97.19 354 LEU A N 1
ATOM 2736 C CA . LEU A 1 354 ? 1.410 -0.268 -18.556 1.00 97.19 354 LEU A CA 1
ATOM 2737 C C . LEU A 1 354 ? 1.047 -0.483 -20.027 1.00 97.19 354 LEU A C 1
ATOM 2739 O O . LEU A 1 354 ? -0.123 -0.404 -20.411 1.00 97.19 354 LEU A O 1
ATOM 2743 N N . GLN A 1 355 ? 2.049 -0.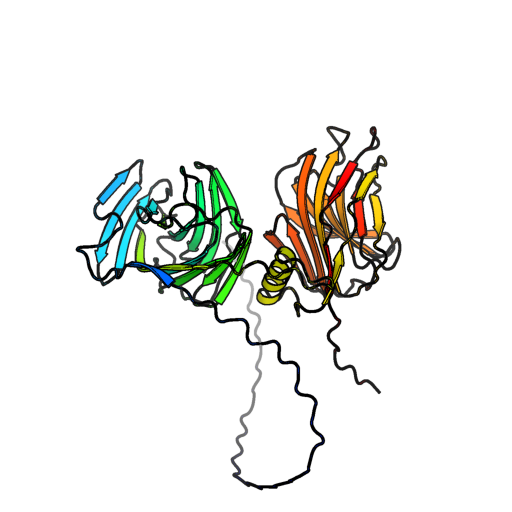756 -20.856 1.00 95.19 355 GLN A N 1
ATOM 2744 C CA . GLN A 1 355 ? 1.878 -0.925 -22.296 1.00 95.19 355 GLN A CA 1
ATOM 2745 C C . GLN A 1 355 ? 2.763 -2.041 -22.844 1.00 95.19 355 GLN A C 1
ATOM 2747 O O . GLN A 1 355 ? 3.847 -2.313 -22.331 1.00 95.19 355 GLN A O 1
ATOM 2752 N N . GLY A 1 356 ? 2.297 -2.683 -23.909 1.00 93.44 356 GLY A N 1
ATOM 2753 C CA . GLY A 1 356 ? 3.105 -3.590 -24.713 1.00 93.44 356 GLY A CA 1
ATOM 2754 C C . GLY A 1 356 ? 3.573 -2.901 -25.986 1.00 93.44 356 GLY A C 1
ATOM 2755 O O . GLY A 1 356 ? 2.885 -2.033 -26.521 1.00 93.44 356 GLY A O 1
ATOM 2756 N N . VAL A 1 357 ? 4.716 -3.324 -26.505 1.00 92.81 357 VAL A N 1
ATOM 2757 C CA . VAL A 1 357 ? 5.167 -2.996 -27.855 1.00 92.81 357 VAL A CA 1
ATOM 2758 C C . VAL A 1 357 ? 5.276 -4.292 -28.630 1.00 92.81 357 VAL A C 1
ATOM 2760 O O . VAL A 1 357 ? 5.906 -5.244 -28.170 1.00 92.81 357 VAL A O 1
ATOM 2763 N N . ARG A 1 358 ? 4.602 -4.344 -29.780 1.00 90.69 358 ARG A N 1
ATOM 2764 C CA . ARG A 1 358 ? 4.518 -5.530 -30.631 1.00 90.69 358 ARG A CA 1
ATOM 2765 C C . ARG A 1 358 ? 4.780 -5.145 -32.071 1.00 90.69 358 ARG A C 1
ATOM 2767 O O . ARG A 1 358 ? 4.047 -4.334 -32.634 1.00 90.69 358 ARG A O 1
ATOM 2774 N N . ASN A 1 359 ? 5.793 -5.757 -32.677 1.00 91.31 359 ASN A N 1
ATOM 2775 C CA . ASN A 1 359 ? 6.248 -5.415 -34.024 1.00 91.31 359 ASN A CA 1
ATOM 2776 C C . ASN A 1 359 ? 6.413 -3.889 -34.209 1.00 91.31 359 ASN A C 1
ATOM 2778 O O . ASN A 1 359 ? 6.010 -3.329 -35.228 1.00 91.31 359 ASN A O 1
ATOM 2782 N N . GLY A 1 360 ? 6.923 -3.211 -33.175 1.00 90.81 360 GLY A N 1
ATOM 2783 C CA . GLY A 1 360 ? 7.163 -1.765 -33.156 1.00 90.81 360 GLY A CA 1
ATOM 2784 C C . GLY A 1 360 ? 5.923 -0.894 -32.920 1.00 90.81 360 GLY A C 1
ATOM 2785 O O . GLY A 1 360 ? 6.042 0.325 -32.893 1.00 90.81 360 GLY A O 1
ATOM 2786 N N . SER A 1 361 ? 4.738 -1.485 -32.740 1.00 93.00 361 SER A N 1
ATOM 2787 C CA . SER A 1 361 ? 3.500 -0.751 -32.444 1.00 93.00 361 SER A CA 1
ATOM 2788 C C . SER A 1 361 ? 3.175 -0.787 -30.954 1.00 93.00 361 SER A C 1
ATOM 2790 O O . SER A 1 361 ? 3.192 -1.858 -30.344 1.00 93.00 361 SER A O 1
ATOM 2792 N N . PHE A 1 362 ? 2.834 0.368 -30.382 1.00 91.56 362 PHE A N 1
ATOM 2793 C CA . PHE A 1 362 ? 2.384 0.482 -28.996 1.00 91.56 362 PHE A CA 1
ATOM 2794 C C . PHE A 1 362 ? 0.945 -0.019 -28.836 1.00 91.56 362 PHE A C 1
ATOM 2796 O O . PHE A 1 362 ? 0.056 0.336 -29.610 1.00 91.56 362 PHE A O 1
ATOM 2803 N N . ALA A 1 363 ? 0.720 -0.821 -27.801 1.00 92.06 363 ALA A N 1
ATOM 2804 C CA . ALA A 1 363 ? -0.580 -1.317 -27.386 1.00 92.06 363 ALA A CA 1
ATOM 2805 C C . ALA A 1 363 ? -0.788 -0.964 -25.902 1.00 92.06 363 ALA A C 1
ATOM 2807 O O . ALA A 1 363 ? -0.147 -1.581 -25.042 1.00 92.06 363 ALA A O 1
ATOM 2808 N N . PRO A 1 364 ? -1.646 0.022 -25.576 1.00 93.62 364 PRO A N 1
ATOM 2809 C CA . PRO A 1 364 ? -1.947 0.340 -24.186 1.00 93.62 364 PRO A CA 1
ATOM 2810 C C . PRO A 1 364 ? -2.638 -0.857 -23.528 1.00 93.62 364 PRO A C 1
ATOM 2812 O O . PRO A 1 364 ? -3.535 -1.458 -24.119 1.00 93.62 364 PRO A O 1
ATOM 2815 N N . ILE A 1 365 ? -2.212 -1.209 -22.314 1.00 94.62 365 ILE A N 1
ATOM 2816 C CA . ILE A 1 365 ? -2.803 -2.313 -21.550 1.00 94.62 365 ILE A CA 1
ATOM 2817 C C . ILE A 1 365 ? -3.732 -1.737 -20.483 1.00 94.62 365 ILE A C 1
ATOM 2819 O O . ILE A 1 365 ? -4.924 -2.031 -20.477 1.00 94.62 365 ILE A O 1
ATOM 2823 N N . ILE A 1 366 ? -3.192 -0.912 -19.584 1.00 96.19 366 ILE A N 1
ATOM 2824 C CA . ILE A 1 366 ? -3.942 -0.279 -18.494 1.00 96.19 366 ILE A CA 1
ATOM 2825 C C . ILE A 1 366 ? -3.176 0.935 -17.958 1.00 96.19 366 ILE A C 1
ATOM 2827 O O . ILE A 1 366 ? -1.961 1.046 -18.131 1.00 96.19 366 ILE A O 1
ATOM 2831 N N . GLN A 1 367 ? -3.896 1.836 -17.295 1.00 97.19 367 GLN A N 1
ATOM 2832 C CA . GLN A 1 367 ? -3.344 2.991 -16.593 1.00 97.19 367 GLN A CA 1
ATOM 2833 C C . GLN A 1 367 ? -3.771 2.951 -15.126 1.00 97.19 367 GLN A C 1
ATOM 2835 O O . GLN A 1 367 ? -4.906 2.581 -14.821 1.00 97.19 367 GLN A O 1
ATOM 2840 N N . TYR A 1 368 ? -2.882 3.372 -14.231 1.00 96.44 368 TYR A N 1
ATOM 2841 C CA . TYR A 1 368 ? -3.170 3.505 -12.804 1.00 96.44 368 TYR A CA 1
ATOM 2842 C C . TYR A 1 368 ? -2.880 4.930 -12.348 1.00 96.44 368 TYR A C 1
ATOM 2844 O O . TYR A 1 368 ? -1.774 5.419 -12.553 1.00 96.44 368 TYR A O 1
ATOM 2852 N N . SER A 1 369 ? -3.835 5.597 -11.702 1.00 95.00 369 SER A N 1
ATOM 2853 C CA . SER A 1 369 ? -3.560 6.898 -11.084 1.00 95.00 369 SER A CA 1
ATOM 2854 C C . SER A 1 369 ? -2.758 6.712 -9.800 1.00 95.00 369 SER A C 1
ATOM 2856 O O . SER A 1 369 ? -3.110 5.877 -8.966 1.00 95.00 369 SER A O 1
ATOM 2858 N N . TYR A 1 370 ? -1.679 7.480 -9.651 1.00 92.31 370 TYR A N 1
ATOM 2859 C CA . TYR A 1 370 ? -0.859 7.499 -8.438 1.00 92.31 370 TYR A CA 1
ATOM 2860 C C . TYR A 1 370 ? -0.863 8.861 -7.729 1.00 92.31 370 TYR A C 1
ATOM 2862 O O . TYR A 1 370 ? -0.386 8.966 -6.597 1.00 92.31 370 TYR A O 1
ATOM 2870 N N . GLY A 1 371 ? -1.380 9.903 -8.383 1.00 89.38 371 GLY A N 1
ATOM 2871 C CA . GLY A 1 371 ? -1.426 11.257 -7.848 1.00 89.38 371 GLY A CA 1
ATOM 2872 C C . GLY A 1 371 ? -1.809 12.285 -8.907 1.00 89.38 371 GLY A C 1
ATOM 2873 O O . GLY A 1 371 ? -2.418 11.959 -9.925 1.00 89.38 371 GLY A O 1
ATOM 2874 N N . THR A 1 372 ? -1.452 13.540 -8.647 1.00 90.06 372 THR A N 1
ATOM 2875 C CA . THR A 1 372 ? -1.549 14.640 -9.611 1.00 90.06 372 THR A CA 1
ATOM 2876 C C . THR A 1 372 ? -0.261 14.769 -10.418 1.00 90.06 372 THR A C 1
ATOM 2878 O O . THR A 1 372 ? 0.770 14.204 -10.049 1.00 90.06 372 THR A O 1
ATOM 2881 N N . TRP A 1 373 ? -0.309 15.557 -11.492 1.00 92.50 373 TRP A N 1
ATOM 2882 C CA . TRP A 1 373 ? 0.875 15.874 -12.281 1.00 92.50 373 TRP A CA 1
ATOM 2883 C C . TRP A 1 373 ? 1.992 16.488 -11.421 1.00 92.50 373 TRP A C 1
ATOM 2885 O O . TRP A 1 373 ? 1.722 17.228 -10.470 1.00 92.50 373 TRP A O 1
ATOM 2895 N N . SER A 1 374 ? 3.243 16.172 -11.754 1.00 94.69 374 SER A N 1
ATOM 2896 C CA . SER A 1 374 ? 4.431 16.739 -11.111 1.00 94.69 374 SER A CA 1
ATOM 2897 C C . SER A 1 374 ? 5.620 16.725 -12.064 1.00 94.69 374 SER A C 1
ATOM 2899 O O . SER A 1 374 ? 5.828 15.750 -12.781 1.00 94.69 374 SER A O 1
ATOM 2901 N N . LEU A 1 375 ? 6.426 17.787 -12.048 1.00 97.00 375 LEU A N 1
ATOM 2902 C CA . LEU A 1 375 ? 7.655 17.884 -12.848 1.00 97.00 375 LEU A CA 1
ATOM 2903 C C . LEU A 1 375 ? 8.844 17.183 -12.194 1.00 97.00 375 LEU A C 1
ATOM 2905 O O . LEU A 1 375 ? 9.826 16.887 -12.870 1.00 97.00 375 LEU A O 1
ATOM 2909 N N . GLU A 1 376 ? 8.761 16.928 -10.891 1.00 97.56 376 GLU A N 1
ATOM 2910 C CA . GLU A 1 376 ? 9.775 16.209 -10.132 1.00 97.56 376 GLU A CA 1
ATOM 2911 C C . GLU A 1 376 ? 9.154 15.369 -9.016 1.00 97.56 376 GLU A C 1
ATOM 2913 O O . GLU A 1 376 ? 8.049 15.643 -8.542 1.00 97.56 376 GLU A O 1
ATOM 2918 N N . GLY A 1 377 ? 9.846 14.319 -8.596 1.00 96.44 377 GLY A N 1
ATOM 2919 C CA . GLY A 1 377 ? 9.356 13.462 -7.527 1.00 96.44 377 GLY A CA 1
ATOM 2920 C C . GLY A 1 377 ? 10.253 12.271 -7.250 1.00 96.44 377 GLY A C 1
ATOM 2921 O O . GLY A 1 377 ? 11.246 12.037 -7.940 1.00 96.44 377 GLY A O 1
ATOM 2922 N N . GLU A 1 378 ? 9.879 11.517 -6.222 1.00 97.56 378 GLU A N 1
ATOM 2923 C CA . GLU A 1 378 ? 10.519 10.266 -5.834 1.00 97.56 378 GLU A CA 1
ATOM 2924 C C . GLU A 1 378 ? 9.449 9.195 -5.619 1.00 97.56 378 GLU A C 1
ATOM 2926 O O . GLU A 1 378 ? 8.413 9.450 -4.998 1.00 97.56 378 GLU A O 1
ATOM 2931 N N . ALA A 1 379 ? 9.694 7.997 -6.142 1.00 96.50 379 ALA A N 1
ATOM 2932 C CA . ALA A 1 379 ? 8.781 6.874 -6.008 1.00 96.50 379 ALA A CA 1
ATOM 2933 C C . ALA A 1 379 ? 9.509 5.530 -6.008 1.00 96.50 379 ALA A C 1
ATOM 2935 O O . ALA A 1 379 ? 10.542 5.363 -6.648 1.00 96.50 379 ALA A O 1
ATOM 2936 N N . LEU A 1 380 ? 8.924 4.543 -5.338 1.00 96.19 380 LEU A N 1
ATOM 2937 C CA . LEU A 1 380 ? 9.290 3.137 -5.458 1.00 96.19 380 LEU A CA 1
ATOM 2938 C C . LEU A 1 380 ? 8.342 2.477 -6.463 1.00 96.19 380 LEU A C 1
ATOM 2940 O O . LEU A 1 380 ? 7.167 2.271 -6.156 1.00 96.19 380 LEU A O 1
ATOM 2944 N N . LEU A 1 381 ? 8.835 2.147 -7.653 1.00 98.00 381 LEU A N 1
ATOM 2945 C CA . LEU A 1 381 ? 8.062 1.414 -8.657 1.00 98.00 381 LEU A CA 1
ATOM 2946 C C . LEU A 1 381 ? 8.456 -0.056 -8.623 1.00 98.00 381 LEU A C 1
ATOM 2948 O O . LEU A 1 381 ? 9.644 -0.371 -8.562 1.00 98.00 381 LEU A O 1
ATOM 2952 N N . THR A 1 382 ? 7.465 -0.934 -8.743 1.00 97.75 382 THR A N 1
ATOM 2953 C CA . THR A 1 382 ? 7.677 -2.364 -8.957 1.00 97.75 382 THR A CA 1
ATOM 2954 C C . THR A 1 382 ? 6.869 -2.840 -10.154 1.00 97.75 382 THR A C 1
ATOM 2956 O O . THR A 1 382 ? 5.659 -2.607 -10.225 1.00 97.75 382 THR A O 1
ATOM 2959 N N . LEU A 1 383 ? 7.522 -3.570 -11.055 1.00 97.38 383 LEU A N 1
ATOM 2960 C CA . LEU A 1 383 ? 6.885 -4.325 -12.127 1.00 97.38 383 LEU A CA 1
ATOM 2961 C C . LEU A 1 383 ? 7.203 -5.808 -11.958 1.00 97.38 383 LEU A C 1
ATOM 2963 O O . LEU A 1 383 ? 8.367 -6.196 -11.914 1.00 97.38 383 LEU A O 1
ATOM 2967 N N . ILE A 1 384 ? 6.162 -6.632 -11.897 1.00 96.06 384 ILE A N 1
ATOM 2968 C CA . ILE A 1 384 ? 6.269 -8.087 -11.819 1.00 96.06 384 ILE A CA 1
ATOM 2969 C C . ILE A 1 384 ? 5.640 -8.682 -13.070 1.00 96.06 384 ILE A C 1
ATOM 2971 O O . ILE A 1 384 ? 4.490 -8.376 -13.392 1.00 96.06 384 ILE A O 1
ATOM 2975 N N . ALA A 1 385 ? 6.374 -9.548 -13.753 1.00 94.06 385 ALA A N 1
ATOM 2976 C CA . ALA A 1 385 ? 5.881 -10.317 -14.879 1.00 94.06 385 ALA A CA 1
ATOM 2977 C C . ALA A 1 385 ? 6.124 -11.799 -14.602 1.00 94.06 385 ALA A C 1
ATOM 2979 O O . ALA A 1 385 ? 7.270 -12.234 -14.621 1.00 94.06 385 ALA A O 1
ATOM 2980 N N . VAL A 1 386 ? 5.055 -12.548 -14.324 1.00 91.81 386 VAL A N 1
ATOM 2981 C CA . VAL A 1 386 ? 5.108 -13.990 -14.043 1.00 91.81 386 VAL A CA 1
ATOM 2982 C C . VAL A 1 386 ? 3.972 -14.685 -14.782 1.00 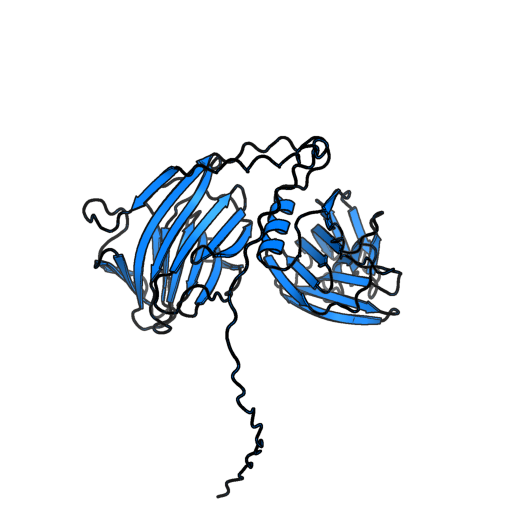91.81 386 VAL A C 1
ATOM 2984 O O . VAL A 1 386 ? 2.838 -14.207 -14.739 1.00 91.81 386 VAL A O 1
ATOM 2987 N N . ASP A 1 387 ? 4.257 -15.768 -15.503 1.00 88.12 387 ASP A N 1
ATOM 2988 C CA . ASP A 1 387 ? 3.283 -16.502 -16.320 1.00 88.12 387 ASP A CA 1
ATOM 2989 C C . ASP A 1 387 ? 2.524 -15.575 -17.293 1.00 88.12 387 ASP A C 1
ATOM 2991 O O . ASP A 1 387 ? 3.113 -14.848 -18.095 1.00 88.12 387 ASP A O 1
ATOM 2995 N N . ASN A 1 388 ? 1.194 -15.552 -17.217 1.00 88.00 388 ASN A N 1
ATOM 2996 C CA . ASN A 1 388 ? 0.308 -14.655 -17.949 1.00 88.00 388 ASN A CA 1
ATOM 2997 C C . ASN A 1 388 ? -0.161 -13.469 -17.085 1.00 88.00 388 ASN A C 1
ATOM 2999 O O . ASN A 1 388 ? -1.254 -12.949 -17.325 1.00 88.00 388 ASN A O 1
ATOM 3003 N N . LYS A 1 389 ? 0.618 -13.055 -16.080 1.00 92.75 389 LYS A N 1
ATOM 3004 C CA . LYS A 1 389 ? 0.283 -11.953 -15.174 1.00 92.75 389 LYS A CA 1
ATOM 3005 C C . LYS A 1 389 ? 1.311 -10.829 -15.256 1.00 92.75 389 LYS A C 1
ATOM 3007 O O . LYS A 1 389 ? 2.517 -11.059 -15.193 1.00 92.75 389 LYS A O 1
ATOM 3012 N N . LEU A 1 390 ? 0.812 -9.598 -15.330 1.00 95.00 390 LEU A N 1
ATOM 3013 C CA . LEU A 1 390 ? 1.596 -8.380 -15.124 1.00 95.00 390 LEU A CA 1
ATOM 3014 C C . LEU A 1 390 ? 1.042 -7.651 -13.907 1.00 95.00 390 LEU A C 1
ATOM 3016 O O . LEU A 1 390 ? -0.113 -7.231 -13.918 1.00 95.00 390 LEU A O 1
ATOM 3020 N N . THR A 1 391 ? 1.850 -7.502 -12.866 1.00 96.62 391 THR A N 1
ATOM 3021 C CA . THR A 1 391 ? 1.464 -6.812 -11.633 1.00 96.62 391 THR A CA 1
ATOM 3022 C C . THR A 1 391 ? 2.289 -5.547 -11.464 1.00 96.62 391 THR A C 1
ATOM 3024 O O . THR A 1 391 ? 3.506 -5.566 -11.638 1.00 96.62 391 THR A O 1
ATOM 3027 N N . VAL A 1 392 ? 1.622 -4.448 -11.120 1.00 97.50 392 VAL A N 1
ATOM 3028 C CA . VAL A 1 392 ? 2.256 -3.149 -10.867 1.00 97.50 392 VAL A CA 1
ATOM 3029 C C . VAL A 1 392 ? 2.054 -2.775 -9.405 1.00 97.50 392 VAL A C 1
ATOM 3031 O O . VAL A 1 392 ? 0.934 -2.850 -8.889 1.00 97.50 392 VAL A O 1
ATOM 3034 N N . MET A 1 393 ? 3.129 -2.342 -8.747 1.00 96.19 393 MET A N 1
ATOM 3035 C CA . MET A 1 393 ? 3.062 -1.712 -7.429 1.00 96.19 393 MET A CA 1
ATOM 3036 C C . MET A 1 393 ? 3.716 -0.333 -7.461 1.00 96.19 393 MET A C 1
ATOM 3038 O O . MET A 1 393 ? 4.697 -0.115 -8.171 1.00 96.19 393 MET A O 1
ATOM 3042 N N . TYR A 1 394 ? 3.185 0.582 -6.656 1.00 95.31 394 TYR A N 1
ATOM 3043 C CA . TYR A 1 394 ? 3.691 1.941 -6.508 1.00 95.31 394 TYR A CA 1
ATOM 3044 C C . TYR A 1 394 ? 3.765 2.308 -5.031 1.00 95.31 394 TYR A C 1
ATOM 3046 O O . TYR A 1 394 ? 2.773 2.207 -4.313 1.00 95.31 394 TYR A O 1
ATOM 3054 N N . ASN A 1 395 ? 4.943 2.711 -4.555 1.00 92.12 395 ASN A N 1
ATOM 3055 C CA . ASN A 1 395 ? 5.207 3.008 -3.145 1.00 92.12 395 ASN A CA 1
ATOM 3056 C C . ASN A 1 395 ? 4.750 1.885 -2.197 1.00 92.12 395 ASN A C 1
ATOM 3058 O O . ASN A 1 395 ? 4.201 2.140 -1.129 1.00 92.12 395 ASN A O 1
ATOM 3062 N N . GLY A 1 396 ? 4.948 0.629 -2.614 1.00 87.25 396 GLY A N 1
ATOM 3063 C CA . GLY A 1 396 ? 4.533 -0.561 -1.865 1.00 87.25 396 GLY A CA 1
ATOM 3064 C C . GLY A 1 396 ? 3.044 -0.915 -1.976 1.00 87.25 396 GLY A C 1
ATOM 3065 O O . GLY A 1 396 ? 2.664 -2.013 -1.585 1.00 87.25 396 GLY A O 1
ATOM 3066 N N . ARG A 1 397 ? 2.202 -0.048 -2.556 1.00 88.75 397 ARG A N 1
ATOM 3067 C CA . ARG A 1 397 ? 0.780 -0.322 -2.813 1.00 88.75 397 ARG A CA 1
ATOM 3068 C C . ARG A 1 397 ? 0.615 -1.168 -4.072 1.00 88.75 397 ARG A C 1
ATOM 3070 O O . ARG A 1 397 ? 1.139 -0.814 -5.127 1.00 88.75 397 ARG A O 1
ATOM 3077 N N . LEU A 1 398 ? -0.166 -2.243 -3.988 1.00 91.88 398 LEU A N 1
ATOM 3078 C CA . LEU A 1 398 ? -0.603 -3.010 -5.154 1.00 91.88 398 LEU A CA 1
ATOM 3079 C C . LEU A 1 398 ? -1.587 -2.175 -5.989 1.00 91.88 398 LEU A C 1
ATOM 3081 O O . LEU A 1 398 ? -2.682 -1.866 -5.523 1.00 91.88 398 LEU A O 1
ATOM 3085 N N . MET A 1 399 ? -1.207 -1.820 -7.217 1.00 93.38 399 MET A N 1
ATOM 3086 C CA . MET A 1 399 ? -2.057 -1.020 -8.111 1.00 93.38 399 MET A CA 1
ATOM 3087 C C . MET A 1 399 ? -3.046 -1.902 -8.869 1.00 93.38 399 MET A C 1
ATOM 3089 O O . MET A 1 399 ? -4.220 -1.566 -9.001 1.00 93.38 399 MET A O 1
ATOM 3093 N N . GLY A 1 400 ? -2.577 -3.056 -9.342 1.00 92.88 400 GLY A N 1
ATOM 3094 C CA . GLY A 1 400 ? -3.404 -4.026 -10.040 1.00 92.88 400 GLY A CA 1
ATOM 3095 C C . GLY A 1 400 ? -2.589 -5.122 -10.711 1.00 92.88 400 GLY A C 1
ATOM 3096 O O . GLY A 1 400 ? -1.361 -5.047 -10.809 1.00 92.88 400 GLY A O 1
ATOM 3097 N N . THR A 1 401 ? -3.305 -6.141 -11.183 1.00 94.81 401 THR A N 1
ATOM 3098 C CA . THR A 1 401 ? -2.752 -7.263 -11.941 1.00 94.81 401 THR A CA 1
ATOM 3099 C C . THR A 1 401 ? -3.563 -7.452 -13.209 1.00 94.81 401 THR A C 1
ATOM 3101 O O . THR A 1 401 ? -4.769 -7.682 -13.148 1.00 94.81 401 THR A O 1
ATOM 3104 N N . VAL A 1 402 ? -2.892 -7.397 -14.353 1.00 94.06 402 VAL A N 1
ATOM 3105 C CA . VAL A 1 402 ? -3.462 -7.792 -15.639 1.00 94.06 402 VAL A CA 1
ATOM 3106 C C . VAL A 1 402 ? -3.274 -9.293 -15.784 1.00 94.06 402 VAL A C 1
ATOM 3108 O O . VAL A 1 402 ? -2.141 -9.773 -15.787 1.00 94.06 402 VAL A O 1
ATOM 3111 N N . THR A 1 403 ? -4.381 -10.022 -15.879 1.00 88.88 403 THR A N 1
ATOM 3112 C CA . THR A 1 403 ? -4.414 -11.450 -16.218 1.00 88.88 403 THR A CA 1
ATOM 3113 C C . THR A 1 403 ? -4.577 -11.622 -17.729 1.00 88.88 403 THR A C 1
ATOM 3115 O O . THR A 1 403 ? -4.976 -10.688 -18.420 1.00 88.88 403 THR A O 1
ATOM 3118 N N . ASP A 1 404 ? -4.260 -12.803 -18.258 1.00 82.69 404 ASP A N 1
ATOM 3119 C CA . ASP A 1 404 ? -4.318 -13.102 -19.703 1.00 82.69 404 ASP A CA 1
ATOM 3120 C C . ASP A 1 404 ? -3.350 -12.283 -20.553 1.00 82.69 404 ASP A C 1
ATOM 3122 O O . ASP A 1 404 ? -3.526 -12.015 -21.742 1.00 82.69 404 ASP A O 1
ATOM 3126 N N . ALA A 1 405 ? -2.215 -12.020 -19.928 1.00 77.50 405 ALA A N 1
ATOM 3127 C CA . ALA A 1 405 ? -1.000 -11.504 -20.506 1.00 77.50 405 ALA A CA 1
ATOM 3128 C C . ALA A 1 405 ? -0.292 -12.592 -21.383 1.00 77.50 405 ALA A C 1
ATOM 3130 O O . ALA A 1 405 ? 0.927 -12.651 -21.506 1.00 77.50 405 ALA A O 1
ATOM 3131 N N . SER A 1 406 ? -1.036 -13.535 -21.972 1.00 61.09 406 SER A N 1
ATOM 3132 C CA . SER A 1 406 ? -0.492 -14.757 -22.597 1.00 61.09 406 SER A CA 1
ATOM 3133 C C . SER A 1 406 ? 0.198 -14.523 -23.944 1.00 61.09 406 SER A C 1
ATOM 3135 O O . SER A 1 406 ? 0.924 -15.385 -24.429 1.00 61.09 406 SER A O 1
ATOM 3137 N N . TRP A 1 407 ? 0.001 -13.352 -24.548 1.00 65.50 407 TRP A N 1
ATOM 3138 C CA . TRP A 1 407 ? 0.729 -12.913 -25.739 1.00 65.50 407 TRP A CA 1
ATOM 3139 C C . TRP A 1 407 ? 2.090 -12.285 -25.415 1.00 65.50 407 TRP A C 1
ATOM 3141 O O . TRP A 1 407 ? 2.816 -11.915 -26.340 1.00 65.50 407 TRP A O 1
ATOM 3151 N N . PHE A 1 408 ? 2.438 -12.131 -24.133 1.00 66.44 408 PHE A N 1
ATOM 3152 C CA . PHE A 1 408 ? 3.720 -11.560 -23.751 1.00 66.44 408 PHE A CA 1
ATOM 3153 C C . PHE A 1 408 ? 4.841 -12.577 -23.841 1.00 66.44 408 PHE A C 1
ATOM 3155 O O . PHE A 1 408 ? 4.707 -13.766 -23.563 1.00 66.44 408 PHE A O 1
ATOM 3162 N N . MET A 1 409 ? 5.966 -12.045 -24.272 1.00 69.31 409 MET A N 1
ATOM 3163 C CA . MET A 1 409 ? 7.132 -12.796 -24.652 1.00 69.31 409 MET A CA 1
ATOM 3164 C C . MET A 1 409 ? 8.047 -13.066 -23.459 1.00 69.31 409 MET A C 1
ATOM 3166 O O . MET A 1 409 ? 7.859 -12.547 -22.367 1.00 69.31 409 MET A O 1
ATOM 3170 N N . LYS A 1 410 ? 9.042 -13.912 -23.680 1.00 76.75 410 LYS A N 1
ATOM 3171 C CA . LYS A 1 410 ? 10.078 -14.286 -22.724 1.00 76.75 410 LYS A CA 1
ATOM 3172 C C . LYS A 1 410 ? 11.333 -13.483 -23.063 1.00 76.75 410 LYS A C 1
ATOM 3174 O O . LYS A 1 410 ? 11.757 -13.551 -24.213 1.00 76.75 410 LYS A O 1
ATOM 3179 N N . GLY A 1 411 ? 11.894 -12.708 -22.132 1.00 84.00 411 GLY A N 1
ATOM 3180 C CA . GLY A 1 411 ? 13.026 -11.845 -22.469 1.00 84.00 411 GLY A CA 1
ATOM 3181 C C . GLY A 1 411 ? 13.432 -10.833 -21.401 1.00 84.00 411 GLY A C 1
ATOM 3182 O O . GLY A 1 411 ? 12.948 -10.853 -20.274 1.00 84.00 411 GLY A O 1
ATOM 3183 N N . ASP A 1 412 ? 14.310 -9.923 -21.793 1.00 91.06 412 ASP A N 1
ATOM 3184 C CA . ASP A 1 412 ? 15.117 -9.114 -20.885 1.00 91.06 412 ASP A CA 1
ATOM 3185 C C . ASP A 1 412 ? 14.340 -8.055 -20.125 1.00 91.06 412 ASP A C 1
ATOM 3187 O O . ASP A 1 412 ? 13.273 -7.589 -20.543 1.00 91.06 412 ASP A O 1
ATOM 3191 N N . ALA A 1 413 ? 14.935 -7.648 -19.009 1.00 95.19 413 ALA A N 1
ATOM 3192 C CA . ALA A 1 413 ? 14.481 -6.545 -18.187 1.00 95.19 413 ALA A CA 1
ATOM 3193 C C . ALA A 1 413 ? 15.490 -5.394 -18.204 1.00 95.19 413 ALA A C 1
ATOM 3195 O O . ALA A 1 413 ? 16.682 -5.586 -18.435 1.00 95.19 413 ALA A O 1
ATOM 3196 N N . GLY A 1 414 ? 15.007 -4.179 -17.983 1.00 97.00 414 GLY A N 1
ATOM 3197 C CA . GLY A 1 414 ? 15.838 -2.989 -17.989 1.00 97.00 414 GLY A CA 1
ATOM 3198 C C . GLY A 1 414 ? 15.113 -1.752 -17.495 1.00 97.00 414 GLY A C 1
ATOM 3199 O O . GLY A 1 414 ? 13.910 -1.754 -17.238 1.00 97.00 414 GLY A O 1
ATOM 3200 N N . LEU A 1 415 ? 15.867 -0.670 -17.404 1.00 98.25 415 LEU A N 1
ATOM 3201 C CA . LEU A 1 415 ? 15.388 0.659 -17.047 1.00 98.25 415 LEU A CA 1
ATOM 3202 C C . LEU A 1 415 ? 14.913 1.394 -18.299 1.00 98.25 415 LEU A C 1
ATOM 3204 O O . LEU A 1 415 ? 15.356 1.101 -19.411 1.00 98.25 415 LEU A O 1
ATOM 3208 N N . THR A 1 416 ? 14.004 2.349 -18.144 1.00 98.12 416 THR A N 1
ATOM 3209 C CA . THR A 1 416 ? 13.461 3.136 -19.258 1.00 98.12 416 THR A CA 1
ATOM 3210 C C . THR A 1 416 ? 13.246 4.589 -18.857 1.00 98.12 416 THR A C 1
ATOM 3212 O O . THR A 1 416 ? 12.719 4.859 -17.778 1.00 98.12 416 THR A O 1
ATOM 3215 N N . VAL A 1 417 ? 13.618 5.511 -19.748 1.00 98.56 417 VAL A N 1
ATOM 3216 C CA . VAL A 1 417 ? 13.320 6.948 -19.650 1.00 98.56 417 VAL A CA 1
ATOM 3217 C C . VAL A 1 417 ? 12.524 7.394 -20.872 1.00 98.56 417 VAL A C 1
ATOM 3219 O O . VAL A 1 417 ? 12.914 7.114 -22.002 1.00 98.56 417 VAL A O 1
ATOM 3222 N N . PHE A 1 418 ? 11.418 8.094 -20.644 1.00 98.25 418 PHE A N 1
ATOM 3223 C CA . PHE A 1 418 ? 10.593 8.737 -21.663 1.00 98.25 418 PHE A CA 1
ATOM 3224 C C . PHE A 1 418 ? 10.839 10.241 -21.628 1.00 98.25 418 PHE A C 1
ATOM 3226 O O . PHE A 1 418 ? 10.747 10.856 -20.570 1.00 98.25 418 PHE A O 1
ATOM 3233 N N . SER A 1 419 ? 11.168 10.832 -22.774 1.00 97.19 419 SER A N 1
ATOM 3234 C CA . SER A 1 419 ? 11.710 12.191 -22.815 1.00 97.19 419 SER A CA 1
ATOM 3235 C C . SER A 1 419 ? 10.686 13.299 -22.564 1.00 97.19 419 SER A C 1
ATOM 3237 O O . SER A 1 419 ? 10.943 14.227 -21.802 1.00 97.19 419 SER A O 1
ATOM 3239 N N . GLY A 1 420 ? 9.562 13.263 -23.283 1.00 96.12 420 GLY A N 1
ATOM 3240 C CA . GLY A 1 420 ? 8.541 14.314 -23.294 1.00 96.12 420 GLY A CA 1
ATOM 3241 C C . GLY A 1 420 ? 8.960 15.711 -23.777 1.00 96.12 420 GLY A C 1
ATOM 3242 O O . GLY A 1 420 ? 8.093 16.563 -23.946 1.00 96.12 420 GLY A O 1
ATOM 3243 N N . THR A 1 421 ? 10.245 16.001 -24.004 1.00 97.00 421 THR A N 1
ATOM 3244 C CA . THR A 1 421 ? 10.718 17.337 -24.409 1.00 97.00 421 THR A CA 1
ATOM 3245 C C . THR A 1 421 ? 12.109 17.292 -25.059 1.00 97.00 421 THR A C 1
ATOM 3247 O O . THR A 1 421 ? 12.908 16.401 -24.800 1.00 97.00 421 THR A O 1
ATOM 3250 N N . ASN A 1 422 ? 12.422 18.281 -25.899 1.00 97.38 422 ASN A N 1
ATOM 3251 C CA . ASN A 1 422 ? 13.757 18.473 -26.493 1.00 97.38 422 ASN A CA 1
ATOM 3252 C C . ASN A 1 422 ? 14.620 19.491 -25.723 1.00 97.38 422 ASN A C 1
ATOM 3254 O O . ASN A 1 422 ? 15.690 19.871 -26.193 1.00 97.38 422 ASN A O 1
ATOM 3258 N N . PHE A 1 423 ? 14.124 20.021 -24.604 1.00 97.44 423 PHE A N 1
ATOM 3259 C CA . PHE A 1 423 ? 14.776 21.109 -23.880 1.00 97.44 423 PHE A CA 1
ATOM 3260 C C . PHE A 1 423 ? 15.865 20.593 -22.929 1.00 97.44 423 PHE A C 1
ATOM 3262 O O . PHE A 1 423 ? 15.588 19.732 -22.100 1.00 97.44 423 PHE A O 1
ATOM 3269 N N . ASP A 1 424 ? 17.069 21.169 -23.011 1.00 97.50 424 ASP A N 1
ATOM 3270 C CA . ASP A 1 424 ? 18.217 20.882 -22.131 1.00 97.50 424 ASP A CA 1
ATOM 3271 C C . ASP A 1 424 ? 18.517 19.370 -21.994 1.00 97.50 424 ASP A C 1
ATOM 3273 O O . ASP A 1 424 ? 18.791 18.719 -23.002 1.00 97.50 424 ASP A O 1
ATOM 3277 N N . TYR A 1 425 ? 18.450 18.791 -20.786 1.00 96.50 425 TYR A N 1
ATOM 3278 C CA . TYR A 1 425 ? 18.629 17.348 -20.552 1.00 96.50 425 TYR A CA 1
ATOM 3279 C C . TYR A 1 425 ? 17.342 16.526 -20.735 1.00 96.50 425 TYR A C 1
ATOM 3281 O O . TYR A 1 425 ? 17.362 15.300 -20.607 1.00 96.50 425 TYR A O 1
ATOM 3289 N N . GLY A 1 426 ? 16.228 17.192 -21.037 1.00 97.88 426 GLY A N 1
ATOM 3290 C CA . GLY A 1 426 ? 14.913 16.606 -21.236 1.00 97.88 426 GLY A CA 1
ATOM 3291 C C . GLY A 1 426 ? 14.342 15.988 -19.964 1.00 97.88 426 GLY A C 1
ATOM 3292 O O . GLY A 1 426 ? 14.066 16.703 -19.004 1.00 97.88 426 GLY A O 1
ATOM 3293 N N . GLN A 1 427 ? 14.152 14.670 -19.951 1.00 98.38 427 GLN A N 1
ATOM 3294 C CA . GLN A 1 427 ? 13.761 13.925 -18.754 1.00 98.38 427 GLN A CA 1
ATOM 3295 C C . GLN A 1 427 ? 14.989 13.299 -18.097 1.00 98.38 427 GLN A C 1
ATOM 3297 O O . GLN A 1 427 ? 15.781 12.656 -18.779 1.00 98.38 427 GLN A O 1
ATOM 3302 N N . SER A 1 428 ? 15.109 13.429 -16.776 1.00 98.44 428 SER A N 1
ATOM 3303 C CA . SER A 1 428 ? 16.095 12.723 -15.955 1.00 98.44 428 SER A CA 1
ATOM 3304 C C . SER A 1 428 ? 15.418 11.694 -15.053 1.00 98.44 428 SER A C 1
ATOM 3306 O O . SER A 1 428 ? 14.382 11.983 -14.447 1.00 98.44 428 SER A O 1
ATOM 3308 N N . CYS A 1 429 ? 16.014 10.506 -14.970 1.00 98.69 429 CYS A N 1
ATOM 3309 C CA . CYS A 1 429 ? 15.599 9.395 -14.122 1.00 98.69 429 CYS A CA 1
ATOM 3310 C C . CYS A 1 429 ? 16.818 8.840 -13.379 1.00 98.69 429 CYS A C 1
ATOM 3312 O O . CYS A 1 429 ? 17.676 8.205 -13.991 1.00 98.69 429 CYS A O 1
ATOM 3314 N N . GLU A 1 430 ? 16.894 9.059 -12.072 1.00 98.69 430 GLU A N 1
ATOM 3315 C CA . GLU A 1 430 ? 17.904 8.474 -11.189 1.00 98.69 430 GLU A CA 1
ATOM 3316 C C . GLU A 1 430 ? 17.309 7.241 -10.503 1.00 98.69 430 GLU A C 1
ATOM 3318 O O . GLU A 1 430 ? 16.382 7.344 -9.696 1.00 98.69 430 GLU A O 1
ATOM 3323 N N . PHE A 1 431 ? 17.836 6.068 -10.852 1.00 98.62 431 PHE A N 1
ATOM 3324 C CA . PHE A 1 431 ? 17.435 4.776 -10.311 1.00 98.62 431 PHE A CA 1
ATOM 3325 C C . PHE A 1 431 ? 18.420 4.341 -9.226 1.00 98.62 431 PHE A C 1
ATOM 3327 O O . PHE A 1 431 ? 19.628 4.275 -9.455 1.00 98.62 431 PHE A O 1
ATOM 3334 N N . SER A 1 432 ? 17.895 4.002 -8.055 1.00 97.81 432 SER A N 1
ATOM 3335 C CA . SER A 1 432 ? 18.647 3.520 -6.893 1.00 97.81 432 SER A CA 1
ATOM 3336 C C . SER A 1 432 ? 17.928 2.336 -6.252 1.00 97.81 432 SER A C 1
ATOM 3338 O O . SER A 1 432 ? 16.751 2.097 -6.533 1.00 97.81 432 SER A O 1
ATOM 3340 N N . ASP A 1 433 ? 18.644 1.580 -5.414 1.00 94.62 433 ASP A N 1
ATOM 3341 C CA . ASP A 1 433 ? 18.133 0.369 -4.759 1.00 94.62 433 ASP A CA 1
ATOM 3342 C C . ASP A 1 433 ? 17.434 -0.570 -5.756 1.00 94.62 433 ASP A C 1
ATOM 3344 O O . ASP A 1 433 ? 16.314 -1.029 -5.527 1.00 94.62 433 ASP A O 1
ATOM 3348 N N . ILE A 1 434 ? 18.075 -0.791 -6.909 1.00 95.50 434 ILE A N 1
ATOM 3349 C CA . ILE A 1 434 ? 17.498 -1.583 -7.991 1.00 95.50 434 ILE A CA 1
ATOM 3350 C C . ILE A 1 434 ? 17.584 -3.057 -7.603 1.00 95.50 434 ILE A C 1
ATOM 3352 O O . ILE A 1 434 ? 18.662 -3.634 -7.444 1.00 95.50 434 ILE A O 1
ATOM 3356 N N . GLN A 1 435 ? 16.414 -3.660 -7.469 1.00 94.06 435 GLN A N 1
ATOM 3357 C CA . GLN A 1 435 ? 16.225 -5.045 -7.097 1.00 94.06 435 GLN A CA 1
ATOM 3358 C C . GLN A 1 435 ? 15.659 -5.803 -8.290 1.00 94.06 435 GLN A C 1
ATOM 3360 O O . GLN A 1 435 ? 14.558 -5.506 -8.760 1.00 94.06 435 GLN A O 1
ATOM 3365 N N . TYR A 1 436 ? 16.416 -6.785 -8.772 1.00 94.69 436 TYR A N 1
ATOM 3366 C CA . TYR A 1 436 ? 15.973 -7.681 -9.825 1.00 94.69 436 TYR A CA 1
ATOM 3367 C C . TYR A 1 436 ? 15.868 -9.100 -9.277 1.00 94.69 436 TYR A C 1
ATOM 3369 O O . TYR A 1 436 ? 16.848 -9.670 -8.809 1.00 94.69 436 TYR A O 1
ATOM 3377 N N . PHE A 1 437 ? 14.663 -9.657 -9.294 1.00 94.00 437 PHE A N 1
ATOM 3378 C CA . PHE A 1 437 ? 14.391 -11.004 -8.812 1.00 94.00 437 PHE A CA 1
ATOM 3379 C C . PHE A 1 437 ? 13.874 -11.851 -9.962 1.00 94.00 437 PHE A C 1
ATOM 3381 O O . PHE A 1 437 ? 12.896 -11.480 -10.608 1.00 94.00 437 PHE A O 1
ATOM 3388 N N . VAL A 1 438 ? 14.531 -12.974 -10.222 1.00 93.00 438 VAL A N 1
ATOM 3389 C CA . VAL A 1 438 ? 14.137 -13.931 -11.255 1.00 93.00 438 VAL A CA 1
ATOM 3390 C C . VAL A 1 438 ? 13.515 -15.127 -10.566 1.00 93.00 438 VAL A C 1
ATOM 3392 O O . VAL A 1 438 ? 14.183 -15.779 -9.768 1.00 93.00 438 VAL A O 1
ATOM 3395 N N . PHE A 1 439 ? 12.256 -15.408 -10.877 1.00 90.50 439 PHE A N 1
ATOM 3396 C CA . PHE A 1 439 ? 11.564 -16.570 -10.338 1.00 90.50 439 PHE A CA 1
ATOM 3397 C C . PHE A 1 439 ? 12.142 -17.835 -10.960 1.00 90.50 439 PHE A C 1
ATOM 3399 O O . PHE A 1 439 ? 12.442 -17.867 -12.161 1.00 90.50 439 PHE A O 1
ATOM 3406 N N . ASP A 1 440 ? 12.300 -18.875 -10.147 1.00 84.00 440 ASP A N 1
ATOM 3407 C CA . ASP A 1 440 ? 12.606 -20.185 -10.697 1.00 84.00 440 ASP A CA 1
ATOM 3408 C C . ASP A 1 440 ? 11.393 -20.651 -11.499 1.00 84.00 440 ASP A C 1
ATOM 3410 O O . ASP A 1 440 ? 10.246 -20.517 -11.065 1.00 84.00 440 ASP A O 1
ATOM 3414 N N . ALA A 1 441 ? 11.643 -21.145 -12.711 1.00 69.50 441 ALA A N 1
ATOM 3415 C CA . ALA A 1 441 ? 10.582 -21.785 -13.460 1.00 69.50 441 ALA A CA 1
ATOM 3416 C C . ALA A 1 441 ? 10.097 -22.953 -12.603 1.00 69.50 441 ALA A C 1
ATOM 3418 O O . ALA A 1 441 ? 10.909 -23.798 -12.220 1.00 69.50 441 ALA A O 1
ATOM 3419 N N . GLU A 1 442 ? 8.798 -23.020 -12.308 1.00 58.47 442 GLU A N 1
ATOM 3420 C CA . GLU A 1 442 ? 8.249 -24.308 -11.915 1.00 58.47 442 GLU A CA 1
ATOM 3421 C C . GLU A 1 442 ? 8.647 -25.271 -13.032 1.00 58.47 442 GLU A C 1
ATOM 3423 O O . GLU A 1 442 ? 8.388 -24.998 -14.213 1.00 58.47 442 GLU A O 1
ATOM 3428 N N . ASP A 1 443 ? 9.313 -26.369 -12.672 1.00 42.94 443 ASP A N 1
ATOM 3429 C CA . ASP A 1 443 ? 9.441 -27.543 -13.522 1.00 42.94 443 ASP A CA 1
ATOM 3430 C C . ASP A 1 443 ? 8.017 -28.061 -13.767 1.00 42.94 443 ASP A C 1
ATOM 3432 O O . ASP A 1 443 ? 7.561 -29.052 -13.197 1.00 42.94 443 ASP A O 1
ATOM 3436 N N . SER A 1 444 ? 7.256 -27.337 -14.591 1.00 39.31 444 SER A N 1
ATOM 3437 C CA . SER A 1 444 ? 6.006 -27.789 -15.156 1.00 39.31 444 SER A CA 1
ATOM 3438 C C . SER A 1 444 ? 6.380 -29.082 -15.851 1.00 39.31 444 SER A C 1
ATOM 3440 O O . SER A 1 444 ? 7.161 -29.067 -16.802 1.00 39.31 444 SER A O 1
ATOM 3442 N N . GLY A 1 445 ? 5.944 -30.201 -15.270 1.00 34.72 445 GLY A N 1
ATOM 3443 C CA . GLY A 1 445 ? 6.321 -31.558 -15.637 1.00 34.72 445 GLY A CA 1
ATOM 3444 C C . GLY A 1 445 ? 5.934 -31.905 -17.070 1.00 34.72 445 GLY A C 1
ATOM 3445 O O . GLY A 1 445 ? 5.068 -32.740 -17.312 1.00 34.72 445 GLY A O 1
ATOM 3446 N N . ALA A 1 446 ? 6.611 -31.300 -18.037 1.00 34.53 446 ALA A N 1
ATOM 3447 C CA . ALA A 1 446 ? 6.646 -31.699 -19.419 1.00 34.53 446 ALA A CA 1
ATOM 3448 C C . ALA A 1 446 ? 7.688 -32.812 -19.546 1.00 34.53 446 ALA A C 1
ATOM 3450 O O . ALA A 1 446 ? 8.700 -32.688 -20.233 1.00 34.53 446 ALA A O 1
ATOM 3451 N N . SER A 1 447 ? 7.403 -33.952 -18.912 1.00 39.44 447 SER A N 1
ATOM 3452 C CA . SER A 1 447 ? 7.807 -35.230 -19.485 1.00 39.44 447 SER A CA 1
ATOM 3453 C C . SER A 1 447 ? 6.966 -35.432 -20.748 1.00 39.44 447 SER A C 1
ATOM 3455 O O . SER A 1 447 ? 5.917 -36.076 -20.730 1.00 39.44 447 SER A O 1
ATOM 3457 N N . GLY A 1 448 ? 7.385 -34.787 -21.831 1.00 35.84 448 GLY A N 1
ATOM 3458 C CA . GLY A 1 448 ? 6.836 -34.952 -23.166 1.00 35.84 448 GLY A CA 1
ATOM 3459 C C . GLY A 1 448 ? 7.903 -35.581 -24.045 1.00 35.84 448 GLY A C 1
ATOM 3460 O O . GLY A 1 448 ? 8.718 -34.866 -24.616 1.00 35.84 448 GLY A O 1
ATOM 3461 N N . SER A 1 449 ? 7.901 -36.914 -24.048 1.00 34.81 449 SER A N 1
ATOM 3462 C CA . SER A 1 449 ? 8.634 -37.836 -24.929 1.00 34.81 449 SER A CA 1
ATOM 3463 C C . SER A 1 449 ? 8.710 -37.422 -26.393 1.00 34.81 449 SER A C 1
ATOM 3465 O O . SER A 1 449 ? 7.649 -36.994 -26.909 1.00 34.81 449 SER A O 1
#

Foldseek 3Di:
DDDDDDDDDDDDDDDDDDDDDDDDDDDDDDDDDPDDDDDDDPPPPPPPDPDFDWAWPDKDQLVDVVPGQWDAAWDDDDQKTWHFDRDPLWGKIWIAHPPQDKDKIWRPPDWDDLQKKKKKKWKKFWAQVPLKKKKFKWFLDDPQWTWTWIAILVQWIFIWIDDNNDIDGPGPGDHDDLDHRRDIWMWMWIGANQKIFIDIPNQTDAMFGHDRRTDTMIMMMTRPDRHIIMMTINIIIMIIGGHPPPDPQPPPQDDDPVRLVLLVRCCSVVVAVDSDFDKDFDAWDKDFDQDAPDKDWDWDPDFAQWKKKKWKKKKAFPDPDFQQQQFFKWKWALDPDPQWTWIWTDTQQQKIWTWTGHNNDIDTDDIFGRDGGDRIDIWMWMWTDHAQWTWIDINRHTRDIDGRVNPGHGTIMTIMGGFRHNPDRGMMMTIDRIMMTHHDPPVPPPPPD

Sequence (449 aa):
MNKKRIDSFGFSGFRFRRAEWALVLAAAVLFTCAAAFPACAADDAVPPADETIWVPVFEDSIAEPENFALPLGDMQEAGVTISRSLADGAYRWTIQSADRKYSLAAIPNLTIPADYQLKIEMDVQMPAFEPYACSGVVFAEKAGSFYNFMACSDRTYALFRNEAGDWRELIPFTPFTSVDPGDMIPVQIQVRGAWADFLIAGDFVDAFRVGNSDGNIGLFAQPIGTDPATIDFRRLSVSVSPQPVAAEAAPGGGVPDDLSRSLRMLYLKGRIPSVEGRFYPIEGKTLTLANMGYFDQAMFDHHAFDAMVQAKIKFKSAYDHPDFPHAGCGFTIRRIDASNYVQAFIALDGLIYLQGVRNGSFAPIIQYSYGTWSLEGEALLTLIAVDNKLTVMYNGRLMGTVTDASWFMKGDAGLTVFSGTNFDYGQSCEFSDIQYFVFDAEDSGASGS

Secondary structure (DSSP, 8-state):
------PPPP-----PPP----------------------------PPP-----EEEEEE-TT-GGG--S--EEEEETTEEEEEEEETTEEEEEEEETT---EEEEPTT----TTEEEEEEEEEE--SSSS-EEEEEEEEEETTEEEEEEEETTSEEEEEEEETTEEEEEEEEEE--SS-TTSEEEEEEEEETTEEEEEETTEEEEEEE-----SEEEEEEEE-SSSPEEEEEEEEEEEEEEPPP-----TTTPPPHHHHHHHHHHHHTTSSS-S-EEEEEE--EEEEE--TT-EEEEE-S---SSEEEEEEEEEEESSSS--GGGEEEEEEEEEEETTEEEEEEEETTSEEEEEEEETTEEEEEEEEE-SS--SEEEEEEEEEEETTEEEEEETTEEEEEE---TTPPP-EEEEEEEE---STTBEEEEEEEEEEEEEPPP-------

pLDDT: mean 84.21, std 20.67, range [28.14, 98.69]